Protein AF-A0A945FZR4-F1 (afdb_monomer_lite)

pLDDT: mean 79.07, std 16.98, range [24.41, 98.56]

Foldseek 3Di:
DDDDDPQVPFAPWDAAPPWDWDWDDDPFWIWIWTWFAFPVRWIKIKIKIFGPVLLVLLQVQAFAQLVLVVDPPDDPVVNQVSQVSNQWHQDPVPRDIDGNLQVLLQSCLQRCLQVLVQLVVCCVVVVNDVQSSLRRLLRRLARQIEGFADCADPSGGNHRFDRLSRSSVVSYGHAVNSQSNSSSSSVNNDPFKKKWFDFVPHIWMWTQDDDDPQADWDDDPNTITGTRRSYYNDRDGTRDDPDDDGDTPDIGIHDHDPDDDHDPDDMDIDMDIFAFFKAKEFEAEPNDTDDPPKFKKKWFDAVPDPDIDIDTWDADPVSITMGGDPGGTQWIFMWIDDDPFTDGAPPRGDRSRPHHYHYDYQYQFQWEKEADAAFQKKWKWFADPVVQFTDDIGIDTAHRRRIDTGGYDWGKMWIWRDPVDTDPGPPPPPPDPRTGQDIDGDDCDVVPRGYDYDYD

Secondary structure (DSSP, 8-state):
-PPS-GGGSSTT-B--TT-EEEEEE-SSEEEEEEEEE-TTS-EEEEEEEEEHHHHHHHHHH-SEEHHHHH-SSS-HHHHHHHHHHTTEEE-TTT--EEE-HHHHHHHHHHHTHHHHHHHHHHHHHTT--HHHHHHHHHHHHHHSPB-PPPSEETTEE-TT---HHHHHHHT---HHHHHHHHHHHHHHH----EEEEEETTEEEEEE-SPPPTT--EEEETTEEEEEE---SSS---TT--SS--PPPSEEEE----S-----SSPPPEEEEEESSSEEEEEEEETTEE--SSS-EEEEEE-TT-SSEEEEEPPBPTTS-EEEE-SS--SEEEEEES-SSS-B--SS-EEETTT-SEEEEE-STTTSEEEE-STT-EEEEEEEETTTTEEEEEEEEE--TTSEEEE---SEEEEEES-TT-----TT----SSS---EEEEE---TTT---EEEE-

Radius of gyration: 29.39 Å; chains: 1; bounding box: 63×55×91 Å

Structure (mmCIF, N/CA/C/O backbone):
data_AF-A0A945FZR4-F1
#
_entry.id   AF-A0A945FZR4-F1
#
loop_
_atom_site.group_PDB
_atom_site.id
_atom_site.type_symbol
_atom_site.label_atom_id
_atom_site.label_alt_id
_atom_site.label_comp_id
_atom_site.label_asym_id
_atom_site.label_entity_id
_atom_site.label_seq_id
_atom_site.pdbx_PDB_ins_code
_atom_site.Cartn_x
_atom_site.Cartn_y
_atom_site.Cartn_z
_atom_site.occupancy
_atom_site.B_iso_or_equiv
_atom_site.auth_seq_id
_atom_site.auth_comp_id
_atom_site.auth_asym_id
_atom_site.auth_atom_id
_atom_site.pdbx_PDB_model_num
ATOM 1 N N . MET A 1 1 ? 20.053 11.773 13.089 1.00 25.34 1 MET A N 1
ATOM 2 C CA . MET A 1 1 ? 19.001 12.795 12.910 1.00 25.34 1 MET A CA 1
ATOM 3 C C . MET A 1 1 ? 18.304 12.495 11.594 1.00 25.34 1 MET A C 1
ATOM 5 O O . MET A 1 1 ? 18.989 12.433 10.586 1.00 25.34 1 MET A O 1
ATOM 9 N N . LEU A 1 2 ? 17.003 12.199 11.614 1.00 24.41 2 LEU A N 1
ATOM 10 C CA . LEU A 1 2 ? 16.187 12.103 10.398 1.00 24.41 2 LEU A CA 1
ATOM 11 C C . LEU A 1 2 ? 15.683 13.519 10.071 1.00 24.41 2 LEU A C 1
ATOM 13 O O . LEU A 1 2 ? 15.253 14.193 11.011 1.00 24.41 2 LEU A O 1
ATOM 17 N N . PRO A 1 3 ? 15.750 13.984 8.812 1.00 26.66 3 PRO A N 1
ATOM 18 C CA . PRO A 1 3 ? 15.285 15.317 8.464 1.00 26.66 3 PRO A CA 1
ATOM 19 C C . PRO A 1 3 ? 13.787 15.454 8.748 1.00 26.66 3 PRO A C 1
ATOM 21 O O . PRO A 1 3 ? 12.981 14.573 8.432 1.00 26.66 3 PRO A O 1
ATOM 24 N N . SER A 1 4 ? 13.419 16.570 9.369 1.00 31.17 4 SER A N 1
ATOM 25 C CA . SER A 1 4 ? 12.043 17.042 9.441 1.00 31.17 4 SER A CA 1
ATOM 26 C C . SER A 1 4 ? 11.592 17.409 8.025 1.00 31.17 4 SER A C 1
ATOM 28 O O . SER A 1 4 ? 12.212 18.266 7.409 1.00 31.17 4 SER A O 1
ATOM 30 N N . SER A 1 5 ? 10.547 16.712 7.564 1.00 39.03 5 SER A N 1
ATOM 31 C CA . SER A 1 5 ? 9.832 16.779 6.272 1.00 39.03 5 SER A CA 1
ATOM 32 C C . SER A 1 5 ? 10.561 16.284 5.013 1.00 39.03 5 SER A C 1
ATOM 34 O O . SER A 1 5 ? 10.989 17.062 4.174 1.00 39.03 5 SER A O 1
ATOM 36 N N . ILE A 1 6 ? 10.508 14.960 4.801 1.00 51.12 6 ILE A N 1
ATOM 37 C CA . ILE A 1 6 ? 10.739 14.263 3.511 1.00 51.12 6 ILE A CA 1
ATOM 38 C C . ILE A 1 6 ? 9.888 14.841 2.352 1.00 51.12 6 ILE A C 1
ATOM 40 O O . ILE A 1 6 ? 10.211 14.644 1.185 1.00 51.12 6 ILE A O 1
ATOM 44 N N . ASN A 1 7 ? 8.792 15.539 2.664 1.00 51.97 7 ASN A N 1
ATOM 45 C CA . ASN A 1 7 ? 7.786 15.970 1.692 1.00 51.97 7 ASN A CA 1
ATOM 46 C C . ASN A 1 7 ? 8.269 17.072 0.734 1.00 51.97 7 ASN A C 1
ATOM 48 O O . ASN A 1 7 ? 7.770 17.125 -0.385 1.00 51.97 7 ASN A O 1
ATOM 52 N N . ASP A 1 8 ? 9.219 17.917 1.146 1.00 51.12 8 ASP A N 1
ATOM 53 C CA . ASP A 1 8 ? 9.645 19.082 0.351 1.00 51.12 8 ASP A CA 1
ATOM 54 C C . ASP A 1 8 ? 10.745 18.743 -0.678 1.00 51.12 8 ASP A C 1
ATOM 56 O O . ASP A 1 8 ? 11.019 19.536 -1.575 1.00 51.12 8 ASP A O 1
ATOM 60 N N . GLU A 1 9 ? 11.352 17.552 -0.595 1.00 75.06 9 GLU A N 1
ATOM 61 C CA . GLU A 1 9 ? 12.445 17.117 -1.486 1.00 75.06 9 GLU A CA 1
ATOM 62 C C . GLU A 1 9 ? 11.985 16.211 -2.646 1.00 75.06 9 GLU A C 1
ATOM 64 O O . GLU A 1 9 ? 12.768 15.926 -3.554 1.00 75.06 9 GLU A O 1
ATOM 69 N N . ILE A 1 10 ? 10.733 15.736 -2.640 1.00 85.50 10 ILE A N 1
ATOM 70 C CA . ILE A 1 10 ? 10.221 14.790 -3.644 1.00 85.50 10 ILE A CA 1
ATOM 71 C C . ILE A 1 10 ? 9.350 15.531 -4.663 1.00 85.50 10 ILE A C 1
ATOM 73 O O . ILE A 1 10 ? 8.306 16.094 -4.329 1.00 85.50 10 ILE A O 1
ATOM 77 N N . GLU A 1 11 ? 9.752 15.491 -5.933 1.00 88.88 11 GLU A N 1
ATOM 78 C CA . GLU A 1 11 ? 9.021 16.150 -7.016 1.00 88.88 11 GLU A CA 1
ATOM 79 C C . GLU A 1 11 ? 7.580 15.624 -7.120 1.00 88.88 11 GLU A C 1
ATOM 81 O O . GLU A 1 11 ? 7.326 14.417 -7.161 1.00 88.88 11 GLU A O 1
ATOM 86 N N . GLY A 1 12 ? 6.616 16.549 -7.157 1.00 87.69 12 GLY A N 1
ATOM 87 C CA . GLY A 1 12 ? 5.196 16.223 -7.277 1.00 87.69 12 GLY A CA 1
ATOM 88 C C . GLY A 1 12 ? 4.600 15.524 -6.052 1.00 87.69 12 GLY A C 1
ATOM 89 O O . GLY A 1 12 ? 3.526 14.933 -6.176 1.00 87.69 12 GLY A O 1
ATOM 90 N N . TYR A 1 13 ? 5.265 15.561 -4.889 1.00 92.00 13 TYR A N 1
ATOM 91 C CA . TYR A 1 13 ? 4.804 14.834 -3.711 1.00 92.00 13 TYR A CA 1
ATOM 92 C C . TYR A 1 13 ? 3.374 15.208 -3.311 1.00 92.00 13 TYR A C 1
ATOM 94 O O . TYR A 1 13 ? 3.045 16.375 -3.101 1.00 92.00 13 TYR A O 1
ATOM 102 N N . SER A 1 14 ? 2.509 14.206 -3.166 1.00 91.50 14 SER A N 1
ATOM 103 C CA . SER A 1 14 ? 1.162 14.401 -2.626 1.00 91.50 14 SER A CA 1
ATOM 104 C C . SER A 1 14 ? 0.683 13.169 -1.870 1.00 91.50 14 SER A C 1
ATOM 106 O O . SER A 1 14 ? 1.026 12.033 -2.193 1.00 91.50 14 SER A O 1
ATOM 108 N N . LYS A 1 15 ? -0.112 13.386 -0.822 1.00 90.88 15 LYS A N 1
ATOM 109 C CA . LYS A 1 15 ? -0.535 12.331 0.098 1.00 90.88 15 LYS A CA 1
ATOM 110 C C . LYS A 1 15 ? -1.956 12.578 0.594 1.00 90.88 15 LYS A C 1
ATOM 112 O O . LYS A 1 15 ? -2.316 13.712 0.890 1.00 90.88 15 LYS A O 1
ATOM 117 N N . ASN A 1 16 ? -2.730 11.503 0.737 1.00 87.12 16 ASN A N 1
ATOM 118 C CA . ASN A 1 16 ? -4.050 11.550 1.361 1.00 87.12 16 ASN A CA 1
ATOM 119 C C . ASN A 1 16 ? -3.964 11.713 2.877 1.00 87.12 16 ASN A C 1
ATOM 121 O O . ASN A 1 16 ? -3.175 11.039 3.549 1.00 87.12 16 ASN A O 1
ATOM 125 N N . GLU A 1 17 ? -4.819 12.574 3.420 1.00 80.06 17 GLU A N 1
ATOM 126 C CA . GLU A 1 17 ? -4.925 12.799 4.857 1.00 80.06 17 GLU A CA 1
ATOM 127 C C . GLU A 1 17 ? -5.258 11.496 5.606 1.00 80.06 17 GLU A C 1
ATOM 129 O O . GLU A 1 17 ? -6.027 10.654 5.140 1.00 80.06 17 GLU A O 1
ATOM 134 N N . GLY A 1 18 ? -4.639 11.301 6.773 1.00 74.88 18 GLY A N 1
ATOM 135 C CA . GLY A 1 18 ? -4.873 10.135 7.632 1.00 74.88 18 GLY A CA 1
ATOM 136 C C . GLY A 1 18 ? -4.167 8.839 7.210 1.00 74.88 18 GLY A C 1
ATOM 137 O O . GLY A 1 18 ? -4.131 7.899 8.011 1.00 74.88 18 GLY A O 1
ATOM 138 N N . THR A 1 19 ? -3.559 8.787 6.018 1.00 84.38 19 THR A N 1
ATOM 139 C CA . THR A 1 19 ? -2.754 7.637 5.567 1.00 84.38 19 THR A CA 1
ATOM 140 C C . THR A 1 19 ? -1.386 7.594 6.260 1.00 84.38 19 THR A C 1
ATOM 142 O O . THR A 1 19 ? -0.793 8.627 6.600 1.00 84.38 19 THR A O 1
ATOM 145 N N . ARG A 1 20 ? -0.847 6.395 6.496 1.00 87.38 20 ARG A N 1
ATOM 146 C CA . ARG A 1 20 ? 0.464 6.197 7.144 1.00 87.38 20 ARG A CA 1
ATOM 147 C C . ARG A 1 20 ? 1.128 4.946 6.597 1.00 87.38 20 ARG A C 1
ATOM 149 O O . ARG A 1 20 ? 0.475 3.928 6.441 1.00 87.38 20 ARG A O 1
ATOM 156 N N . GLN A 1 21 ? 2.427 5.015 6.351 1.00 91.12 21 GLN A N 1
ATOM 157 C CA . GLN A 1 21 ? 3.206 3.899 5.839 1.00 91.12 21 GLN A CA 1
ATOM 158 C C . GLN A 1 21 ? 4.453 3.736 6.700 1.00 91.12 21 GLN A C 1
ATOM 160 O O . GLN A 1 21 ? 5.256 4.661 6.847 1.00 91.12 21 GLN A O 1
ATOM 165 N N . GLU A 1 22 ? 4.612 2.554 7.276 1.00 86.56 22 GLU A N 1
ATOM 166 C CA . GLU A 1 22 ? 5.773 2.179 8.068 1.00 86.56 22 GLU A CA 1
ATOM 167 C C . GLU A 1 22 ? 6.449 0.966 7.459 1.00 86.56 22 GLU A C 1
ATOM 169 O O . GLU A 1 22 ? 5.797 0.081 6.905 1.00 86.56 22 GLU A O 1
ATOM 174 N N . VAL A 1 23 ? 7.774 0.959 7.551 1.00 89.12 23 VAL A N 1
ATOM 175 C CA . VAL A 1 23 ? 8.613 -0.134 7.077 1.00 89.12 23 VAL A CA 1
ATOM 176 C C . VAL A 1 23 ? 9.702 -0.330 8.111 1.00 89.12 23 VAL A C 1
ATOM 178 O O . VAL A 1 23 ? 10.425 0.618 8.427 1.00 89.12 23 VAL A O 1
ATOM 181 N N . ILE A 1 24 ? 9.802 -1.545 8.628 1.00 85.31 24 ILE A N 1
ATOM 182 C CA . ILE A 1 24 ? 10.938 -2.016 9.417 1.00 85.31 24 ILE A CA 1
ATOM 183 C C . ILE A 1 24 ? 11.560 -3.212 8.697 1.00 85.31 24 ILE A C 1
ATOM 185 O O . ILE A 1 24 ? 10.962 -3.783 7.784 1.00 85.31 24 ILE A O 1
ATOM 189 N N . SER A 1 25 ? 12.775 -3.584 9.078 1.00 90.00 25 SER A N 1
ATOM 190 C CA . SER A 1 25 ? 13.454 -4.727 8.476 1.00 90.00 25 SER A CA 1
ATOM 191 C C . SER A 1 25 ? 14.321 -5.456 9.484 1.00 90.00 25 SER A C 1
ATOM 193 O O . SER A 1 25 ? 14.979 -4.809 10.299 1.00 90.00 25 SER A O 1
ATOM 195 N N . ASP A 1 26 ? 14.392 -6.773 9.344 1.00 90.38 26 ASP A N 1
ATOM 196 C CA . ASP A 1 26 ? 15.407 -7.623 9.962 1.00 90.38 26 ASP A CA 1
ATOM 197 C C . ASP A 1 26 ? 16.280 -8.274 8.870 1.00 90.38 26 ASP A C 1
ATOM 199 O O . ASP A 1 26 ? 16.321 -7.802 7.730 1.00 90.38 26 ASP A O 1
ATOM 203 N N . GLU A 1 27 ? 17.044 -9.314 9.199 1.00 93.19 27 GLU A N 1
ATOM 204 C CA . GLU A 1 27 ? 17.895 -10.017 8.228 1.00 93.19 27 GLU A CA 1
ATOM 205 C C . GLU A 1 27 ? 17.106 -10.759 7.136 1.00 93.19 27 GLU A C 1
ATOM 207 O O . GLU A 1 27 ? 17.609 -10.945 6.028 1.00 93.19 27 GLU A O 1
ATOM 212 N N . LYS A 1 28 ? 15.876 -11.189 7.429 1.00 93.69 28 LYS A N 1
ATOM 213 C CA . LYS A 1 28 ? 15.052 -12.038 6.561 1.00 93.69 28 LYS A CA 1
ATOM 214 C C . LYS A 1 28 ? 13.954 -11.263 5.849 1.00 93.69 28 LYS A C 1
ATOM 216 O O . LYS A 1 28 ? 13.659 -11.578 4.696 1.00 93.69 28 LYS A O 1
ATOM 221 N N . TYR A 1 29 ? 13.355 -10.271 6.501 1.00 93.19 29 TYR A N 1
ATOM 222 C CA . TYR A 1 29 ? 12.138 -9.625 6.029 1.00 93.19 29 TYR A CA 1
ATOM 223 C C . TYR A 1 29 ? 12.231 -8.107 6.011 1.00 93.19 29 TYR A C 1
ATOM 225 O O . TYR A 1 29 ? 12.839 -7.473 6.875 1.00 93.19 29 TYR A O 1
ATOM 233 N N . TYR A 1 30 ? 11.536 -7.530 5.037 1.00 96.19 30 TYR A N 1
ATOM 234 C CA . TYR A 1 30 ? 10.865 -6.259 5.243 1.00 96.19 30 TYR A CA 1
ATOM 235 C C . TYR A 1 30 ? 9.495 -6.533 5.857 1.00 96.19 30 TYR A C 1
ATOM 237 O O . TYR A 1 30 ? 8.770 -7.393 5.358 1.00 96.19 30 TYR A O 1
ATOM 245 N N . THR A 1 31 ? 9.137 -5.788 6.900 1.00 91.75 31 THR A N 1
ATOM 246 C CA . THR A 1 31 ? 7.789 -5.767 7.475 1.00 91.75 31 THR A CA 1
ATOM 247 C C . THR A 1 31 ? 7.177 -4.401 7.220 1.00 91.75 31 THR A C 1
ATOM 249 O O . THR A 1 31 ? 7.697 -3.376 7.669 1.00 91.75 31 THR A O 1
ATOM 252 N N . TYR A 1 32 ? 6.069 -4.396 6.492 1.00 95.62 32 TYR A N 1
ATOM 253 C CA . TYR A 1 32 ? 5.325 -3.202 6.119 1.00 95.62 32 TYR A CA 1
ATOM 254 C C . TYR A 1 32 ? 4.085 -3.084 6.997 1.00 95.62 32 TYR A C 1
ATOM 256 O O . TYR A 1 32 ? 3.453 -4.093 7.290 1.00 95.62 32 TYR A O 1
ATOM 264 N N . SER A 1 33 ? 3.719 -1.862 7.386 1.00 91.38 33 SER A N 1
ATOM 265 C CA . SER A 1 33 ? 2.440 -1.553 8.032 1.00 91.38 33 SER A CA 1
ATOM 266 C C . SER A 1 33 ? 1.840 -0.303 7.395 1.00 91.38 33 SER A C 1
ATOM 268 O O . SER A 1 33 ? 2.363 0.805 7.543 1.00 91.38 33 SER A O 1
ATOM 270 N N . TYR A 1 34 ? 0.802 -0.494 6.582 1.00 95.50 34 TYR A N 1
ATOM 271 C CA . TYR A 1 34 ? 0.196 0.555 5.764 1.00 95.50 34 TYR A CA 1
ATOM 272 C C . TYR A 1 34 ? -1.239 0.799 6.207 1.00 95.50 34 TYR A C 1
ATOM 274 O O . TYR A 1 34 ? -2.077 -0.098 6.170 1.00 95.50 34 TYR A O 1
ATOM 282 N N . LYS A 1 35 ? -1.516 2.043 6.584 1.00 89.25 35 LYS A N 1
ATOM 283 C CA . LYS A 1 35 ? -2.831 2.568 6.919 1.00 89.25 35 LYS A CA 1
ATOM 284 C C . LYS A 1 35 ? -3.381 3.376 5.751 1.00 89.25 35 LYS A C 1
ATOM 286 O O . LYS A 1 35 ? -2.753 4.349 5.324 1.00 89.25 35 LYS A O 1
ATOM 291 N N . PHE A 1 36 ? -4.569 3.012 5.296 1.00 92.19 36 PHE A N 1
ATOM 292 C CA . PHE A 1 36 ? -5.264 3.633 4.174 1.00 92.19 36 PHE A CA 1
ATOM 293 C C . PHE A 1 36 ? -6.783 3.580 4.393 1.00 92.19 36 PHE A C 1
ATOM 295 O O . PHE A 1 36 ? -7.247 2.882 5.288 1.00 92.19 36 PHE A O 1
ATOM 302 N N . LYS A 1 37 ? -7.574 4.322 3.620 1.00 86.81 37 LYS A N 1
ATOM 303 C CA . LYS A 1 37 ? -9.042 4.189 3.598 1.00 86.81 37 LYS A CA 1
ATOM 304 C C . LYS A 1 37 ? -9.459 3.367 2.380 1.00 86.81 37 LYS A C 1
ATOM 306 O O . LYS A 1 37 ? -8.939 3.591 1.295 1.00 86.81 37 LYS A O 1
ATOM 311 N N . ASP A 1 38 ? -10.387 2.429 2.503 1.00 88.62 38 ASP A N 1
ATOM 312 C CA . ASP A 1 38 ? -10.969 1.799 1.313 1.00 88.62 38 ASP A CA 1
ATOM 313 C C . ASP A 1 38 ? -12.006 2.719 0.641 1.00 88.62 38 ASP A C 1
ATOM 315 O O . ASP A 1 38 ? -12.296 3.819 1.124 1.00 88.62 38 ASP A O 1
ATOM 319 N N . HIS A 1 39 ? -12.556 2.302 -0.501 1.00 85.56 39 HIS A N 1
ATOM 320 C CA . HIS A 1 39 ? -13.579 3.089 -1.196 1.00 85.56 39 HIS A CA 1
ATOM 321 C C . HIS A 1 39 ? -14.902 3.205 -0.417 1.00 85.56 39 HIS A C 1
ATOM 323 O O . HIS A 1 39 ? -15.645 4.162 -0.617 1.00 85.56 39 HIS A O 1
ATOM 329 N N . ASN A 1 40 ? -15.139 2.316 0.552 1.00 78.88 40 ASN A N 1
ATOM 330 C CA . ASN A 1 40 ? -16.268 2.368 1.483 1.00 78.88 40 ASN A CA 1
ATOM 331 C C . ASN A 1 40 ? -15.976 3.232 2.728 1.00 78.88 40 ASN A C 1
ATOM 333 O O . ASN A 1 40 ? -16.718 3.167 3.710 1.00 78.88 40 ASN A O 1
ATOM 337 N N . ASN A 1 41 ? -14.902 4.031 2.710 1.00 73.75 41 ASN A N 1
ATOM 338 C CA . ASN A 1 41 ? -14.424 4.852 3.826 1.00 73.75 41 ASN A CA 1
ATOM 339 C C . ASN A 1 41 ? -14.048 4.069 5.097 1.00 73.75 41 ASN A C 1
ATOM 341 O O . ASN A 1 41 ? -13.903 4.676 6.161 1.00 73.75 41 ASN A O 1
ATOM 345 N N . LYS A 1 42 ? -13.831 2.750 5.018 1.00 77.75 42 LYS A N 1
ATOM 346 C CA . LYS A 1 42 ? -13.273 1.985 6.138 1.00 77.75 42 LYS A CA 1
ATOM 347 C C . LYS A 1 42 ? -11.774 2.247 6.208 1.00 77.75 42 LYS A C 1
ATOM 349 O O . LYS A 1 42 ? -11.064 2.049 5.221 1.00 77.75 42 LYS A O 1
ATOM 354 N N . THR A 1 43 ? -11.263 2.651 7.366 1.00 82.88 43 THR A N 1
ATOM 355 C CA . THR A 1 43 ? -9.814 2.724 7.567 1.00 82.88 43 THR A CA 1
ATOM 356 C C . THR A 1 43 ? -9.279 1.301 7.701 1.00 82.88 43 THR A C 1
ATOM 358 O O . THR A 1 43 ? -9.774 0.513 8.496 1.00 82.88 43 THR A O 1
ATOM 361 N N . ARG A 1 44 ? -8.264 0.939 6.928 1.00 87.44 44 ARG A N 1
ATOM 362 C CA . ARG A 1 44 ? -7.622 -0.375 6.943 1.00 87.44 44 ARG A CA 1
ATOM 363 C C . ARG A 1 44 ? -6.156 -0.216 7.302 1.00 87.44 44 ARG A C 1
ATOM 365 O O . ARG A 1 44 ? -5.503 0.716 6.842 1.00 87.44 44 ARG A O 1
ATOM 372 N N . ILE A 1 45 ? -5.648 -1.127 8.125 1.00 88.88 45 ILE A N 1
ATOM 373 C CA . ILE A 1 45 ? -4.226 -1.315 8.393 1.00 88.88 45 ILE A CA 1
ATOM 374 C C . ILE A 1 45 ? -3.853 -2.695 7.888 1.00 88.88 45 ILE A C 1
ATOM 376 O O . ILE A 1 45 ? -4.353 -3.698 8.393 1.00 88.88 45 ILE A O 1
ATOM 380 N N . TRP A 1 46 ? -2.967 -2.734 6.907 1.00 96.12 46 TRP A N 1
ATOM 381 C CA . TRP A 1 46 ? -2.387 -3.962 6.389 1.00 96.12 46 TRP A CA 1
ATOM 382 C C . TRP A 1 46 ? -0.963 -4.090 6.892 1.00 96.12 46 TRP A C 1
ATOM 384 O O . TRP A 1 46 ? -0.163 -3.173 6.703 1.00 96.12 46 TRP A O 1
ATOM 394 N N . THR A 1 47 ? -0.657 -5.224 7.517 1.00 90.50 47 THR A N 1
ATOM 395 C CA . THR A 1 47 ? 0.694 -5.568 7.955 1.00 90.50 47 THR A CA 1
ATOM 396 C C . THR A 1 47 ? 1.127 -6.848 7.264 1.00 90.50 47 THR A C 1
ATOM 398 O O . THR A 1 47 ? 0.457 -7.870 7.385 1.00 90.50 47 THR A O 1
ATOM 401 N N . TRP A 1 48 ? 2.241 -6.817 6.539 1.00 96.25 48 TRP A N 1
ATOM 402 C CA . TRP A 1 48 ? 2.749 -8.002 5.849 1.00 96.25 48 TRP A CA 1
ATOM 403 C C . TRP A 1 48 ? 4.270 -8.019 5.792 1.00 96.25 48 TRP A C 1
ATOM 405 O O . TRP A 1 48 ? 4.927 -6.981 5.912 1.00 96.25 48 TRP A O 1
ATOM 415 N N . ASN A 1 49 ? 4.818 -9.208 5.555 1.00 94.94 49 ASN A N 1
ATOM 416 C CA . ASN A 1 49 ? 6.240 -9.392 5.300 1.00 94.94 49 ASN A CA 1
ATOM 417 C C . ASN A 1 49 ? 6.525 -9.625 3.813 1.00 94.94 49 ASN A C 1
ATOM 419 O O . ASN A 1 49 ? 5.731 -10.245 3.106 1.00 94.94 49 ASN A O 1
ATOM 423 N N . ALA A 1 50 ? 7.701 -9.192 3.362 1.00 96.38 50 ALA A N 1
ATOM 424 C CA . ALA A 1 50 ? 8.293 -9.607 2.093 1.00 96.38 50 ALA A CA 1
ATOM 425 C C . ALA A 1 50 ? 9.741 -10.073 2.316 1.00 96.38 50 ALA A C 1
ATOM 427 O O . ALA A 1 50 ? 10.436 -9.497 3.162 1.00 96.38 50 ALA A O 1
ATOM 428 N N . PRO A 1 51 ? 10.225 -11.088 1.577 1.00 97.19 51 PRO A N 1
ATOM 429 C CA . PRO A 1 51 ? 11.610 -11.541 1.662 1.00 97.19 51 PRO A CA 1
ATOM 430 C C . PRO A 1 51 ? 12.586 -10.402 1.353 1.00 97.19 51 PRO A C 1
ATOM 432 O O . PRO A 1 51 ? 12.567 -9.827 0.260 1.00 97.19 51 PRO A O 1
ATOM 435 N N . ARG A 1 52 ? 13.440 -10.054 2.319 1.00 96.88 52 ARG A N 1
ATOM 436 C CA . ARG A 1 52 ? 14.359 -8.918 2.198 1.00 96.88 52 ARG A CA 1
ATOM 437 C C . ARG A 1 52 ? 15.397 -9.144 1.109 1.00 96.88 52 ARG A C 1
ATOM 439 O O . ARG A 1 52 ? 15.632 -8.239 0.320 1.00 96.88 52 ARG A O 1
ATOM 446 N N . LYS A 1 53 ? 15.994 -10.336 1.044 1.00 97.25 53 LYS A N 1
ATOM 447 C CA . LYS A 1 53 ? 17.068 -10.656 0.090 1.00 97.25 53 LYS A CA 1
ATOM 448 C C . LYS A 1 53 ? 16.606 -10.499 -1.361 1.00 97.25 53 LYS A C 1
ATOM 450 O O . LYS A 1 53 ? 17.299 -9.884 -2.164 1.00 97.25 53 LYS A O 1
ATOM 455 N N . GLU A 1 54 ? 15.447 -11.047 -1.694 1.00 96.62 54 GLU A N 1
ATOM 456 C CA . GLU A 1 54 ? 14.857 -10.993 -3.029 1.00 96.62 54 GLU A CA 1
ATOM 457 C C . GLU A 1 54 ? 14.370 -9.577 -3.362 1.00 96.62 54 GLU A C 1
ATOM 459 O O . GLU A 1 54 ? 14.592 -9.098 -4.474 1.00 96.62 54 GLU A O 1
ATOM 464 N N . SER A 1 55 ? 13.798 -8.873 -2.377 1.00 97.56 55 SER A N 1
ATOM 465 C CA . SER A 1 55 ? 13.426 -7.461 -2.520 1.00 97.56 55 SER A CA 1
ATOM 466 C C . SER A 1 55 ? 14.648 -6.583 -2.801 1.00 97.56 55 SER A C 1
ATOM 468 O O . SER A 1 55 ? 14.650 -5.824 -3.767 1.00 97.56 55 SER A O 1
ATOM 470 N N . ASP A 1 56 ? 15.711 -6.713 -2.002 1.00 98.06 56 ASP A N 1
ATOM 471 C CA . ASP A 1 56 ? 16.960 -5.964 -2.164 1.00 98.06 56 ASP A CA 1
ATOM 472 C C . ASP A 1 56 ? 17.655 -6.314 -3.480 1.00 98.06 56 ASP A C 1
ATOM 474 O O . ASP A 1 56 ? 18.188 -5.423 -4.133 1.00 98.06 56 ASP A O 1
ATOM 478 N N . LYS A 1 57 ? 17.605 -7.579 -3.918 1.00 97.44 57 LYS A N 1
ATOM 479 C CA . LYS A 1 57 ? 18.118 -7.976 -5.234 1.00 97.44 57 LYS A CA 1
ATOM 480 C C . LYS A 1 57 ? 17.414 -7.212 -6.356 1.00 97.44 57 LYS A C 1
ATOM 482 O O . LYS A 1 57 ? 18.093 -6.576 -7.151 1.00 97.44 57 LYS A O 1
ATOM 487 N N . MET A 1 58 ? 16.080 -7.208 -6.393 1.00 97.69 58 MET A N 1
ATOM 488 C CA . MET A 1 58 ? 15.341 -6.466 -7.420 1.00 97.69 58 MET A CA 1
ATOM 489 C C . MET A 1 58 ? 15.620 -4.958 -7.351 1.00 97.69 58 MET A C 1
ATOM 491 O O . MET A 1 58 ? 15.850 -4.339 -8.386 1.00 97.69 58 MET A O 1
ATOM 495 N N . ILE A 1 59 ? 15.641 -4.372 -6.147 1.00 97.31 59 ILE A N 1
ATOM 496 C CA . ILE A 1 59 ? 15.958 -2.947 -5.946 1.00 97.31 59 ILE A CA 1
ATOM 497 C C . ILE A 1 59 ? 17.353 -2.617 -6.490 1.00 97.31 59 ILE A C 1
ATOM 499 O O . ILE A 1 59 ? 17.525 -1.612 -7.174 1.00 97.31 59 ILE A O 1
ATOM 503 N N . ASN A 1 60 ? 18.343 -3.453 -6.176 1.00 96.56 60 ASN A N 1
ATOM 504 C CA . ASN A 1 60 ? 19.728 -3.218 -6.554 1.00 96.56 60 ASN A CA 1
ATOM 505 C C . ASN A 1 60 ? 19.983 -3.490 -8.030 1.00 96.56 60 ASN A C 1
ATOM 507 O O . ASN A 1 60 ? 20.837 -2.821 -8.599 1.00 96.56 60 ASN A O 1
ATOM 511 N N . ASP A 1 61 ? 19.285 -4.441 -8.648 1.00 96.31 61 ASP A N 1
ATOM 512 C CA . ASP A 1 61 ? 19.465 -4.787 -10.058 1.00 96.31 61 ASP A CA 1
ATOM 513 C C . ASP A 1 61 ? 18.785 -3.771 -10.979 1.00 96.31 61 ASP A C 1
ATOM 515 O O . ASP A 1 61 ? 19.376 -3.390 -11.990 1.00 96.31 61 ASP A O 1
ATOM 519 N N . PHE A 1 62 ? 17.609 -3.264 -10.590 1.00 97.69 62 PHE A N 1
ATOM 520 C CA . PHE A 1 62 ? 16.802 -2.359 -11.404 1.00 97.69 62 PHE A CA 1
ATOM 521 C C . PHE A 1 62 ? 17.581 -1.132 -11.905 1.00 97.69 62 PHE A C 1
ATOM 523 O O . PHE A 1 62 ? 18.302 -0.466 -11.155 1.00 97.69 62 PHE A O 1
ATOM 530 N N . GLY A 1 63 ? 17.394 -0.811 -13.185 1.00 96.94 63 GLY A N 1
ATOM 531 C CA . GLY A 1 63 ? 18.063 0.303 -13.848 1.00 96.94 63 GLY A CA 1
ATOM 532 C C . GLY A 1 63 ? 19.321 -0.105 -14.609 1.00 96.94 63 GLY A C 1
ATOM 533 O O . GLY A 1 63 ? 19.940 -1.139 -14.367 1.00 96.94 63 GLY A O 1
ATOM 534 N N . ILE A 1 64 ? 19.722 0.747 -15.545 1.00 96.44 64 ILE A N 1
ATOM 535 C CA . ILE A 1 64 ? 20.885 0.520 -16.408 1.00 96.44 64 ILE A CA 1
ATOM 536 C C . ILE A 1 64 ? 22.036 1.392 -15.916 1.00 96.44 64 ILE A C 1
ATOM 538 O O . ILE A 1 64 ? 21.829 2.597 -15.782 1.00 96.44 64 ILE A O 1
ATOM 542 N N . PRO A 1 65 ? 23.249 0.859 -15.683 1.00 93.88 65 PRO A N 1
ATOM 543 C CA . PRO A 1 65 ? 24.385 1.698 -15.312 1.00 93.88 65 PRO A CA 1
ATOM 544 C C . PRO A 1 65 ? 24.603 2.810 -16.348 1.00 93.88 65 PRO A C 1
ATOM 546 O O . PRO A 1 65 ? 24.676 2.537 -17.547 1.00 93.88 65 PRO A O 1
ATOM 549 N N . GLU A 1 66 ? 24.690 4.063 -15.902 1.00 90.00 66 GLU A N 1
ATOM 550 C CA . GLU A 1 66 ? 24.648 5.240 -16.783 1.00 90.00 66 GLU A CA 1
ATOM 551 C C . GLU A 1 66 ? 25.765 5.223 -17.837 1.00 90.00 66 GLU A C 1
ATOM 553 O O . GLU A 1 66 ? 25.558 5.592 -18.994 1.00 90.00 66 GLU A O 1
ATOM 558 N N . GLU A 1 67 ? 26.941 4.715 -17.472 1.00 88.94 67 GLU A N 1
ATOM 559 C CA . GLU A 1 67 ? 28.069 4.565 -18.392 1.00 88.94 67 GLU A CA 1
ATOM 560 C C . GLU A 1 67 ? 27.737 3.706 -19.617 1.00 88.94 67 GLU A C 1
ATOM 562 O O . GLU A 1 67 ? 28.245 3.957 -20.710 1.00 88.94 67 GLU A O 1
ATOM 567 N N . ILE A 1 68 ? 26.876 2.696 -19.459 1.00 88.38 68 ILE A N 1
ATOM 568 C CA . ILE A 1 68 ? 26.489 1.781 -20.540 1.00 88.38 68 ILE A CA 1
ATOM 569 C C . ILE A 1 68 ? 25.674 2.513 -21.605 1.00 88.38 68 ILE A C 1
ATOM 571 O O . ILE A 1 68 ? 25.766 2.170 -22.782 1.00 88.38 68 ILE A O 1
ATOM 575 N N . LEU A 1 69 ? 24.929 3.556 -21.223 1.00 84.44 69 LEU A N 1
ATOM 576 C CA . LEU A 1 69 ? 24.181 4.386 -22.168 1.00 84.44 69 LEU A CA 1
ATOM 577 C C . LEU A 1 69 ? 25.101 5.230 -23.060 1.00 84.44 69 LEU A C 1
ATOM 579 O O . LEU A 1 69 ? 24.716 5.577 -24.173 1.00 84.44 69 LEU A O 1
ATOM 583 N N . LYS A 1 70 ? 26.317 5.537 -22.590 1.00 82.31 70 LYS A N 1
ATOM 584 C CA . LYS A 1 70 ? 27.310 6.358 -23.305 1.00 82.31 70 LYS A CA 1
ATOM 585 C C . LYS A 1 70 ? 28.345 5.514 -24.066 1.00 82.31 70 LYS A C 1
ATOM 587 O O . LYS A 1 70 ? 29.002 6.020 -24.971 1.00 82.31 70 LYS A O 1
ATOM 592 N N . LYS A 1 71 ? 28.499 4.228 -23.727 1.00 83.31 71 LYS A N 1
ATOM 593 C CA . LYS A 1 71 ? 29.501 3.322 -24.317 1.00 83.31 71 LYS A CA 1
ATOM 594 C C . LYS A 1 71 ? 29.036 2.723 -25.653 1.00 83.31 71 LYS A C 1
ATOM 596 O O . LYS A 1 71 ? 28.132 1.884 -25.710 1.00 83.31 71 LYS A O 1
ATOM 601 N N . THR A 1 72 ? 29.728 3.081 -26.735 1.00 72.62 72 THR A N 1
ATOM 602 C CA . THR A 1 72 ? 29.505 2.534 -28.087 1.00 72.62 72 THR A CA 1
ATOM 603 C C . THR A 1 72 ? 30.203 1.190 -28.321 1.00 72.62 72 THR A C 1
ATOM 605 O O . THR A 1 72 ? 29.721 0.405 -29.130 1.00 72.62 72 THR A O 1
ATOM 608 N N . SER A 1 73 ? 31.263 0.885 -27.566 1.00 82.50 73 SER A N 1
ATOM 609 C CA . SER A 1 73 ? 32.154 -0.275 -27.760 1.00 82.50 73 SER A CA 1
ATOM 610 C C . SER A 1 73 ? 31.637 -1.617 -27.216 1.00 82.50 73 SER A C 1
ATOM 612 O O . SER A 1 73 ? 32.347 -2.615 -27.283 1.00 82.50 73 SER A O 1
ATOM 614 N N . ILE A 1 74 ? 30.440 -1.659 -26.628 1.00 85.81 74 ILE A N 1
ATOM 615 C CA . ILE A 1 74 ? 29.876 -2.875 -26.019 1.00 85.81 74 ILE A CA 1
ATOM 616 C C . ILE A 1 74 ? 29.153 -3.694 -27.088 1.00 85.81 74 ILE A C 1
ATOM 618 O O . ILE A 1 74 ? 28.390 -3.139 -27.885 1.00 85.81 74 ILE A O 1
ATOM 622 N N . SER A 1 75 ? 29.355 -5.015 -27.082 1.00 88.94 75 SER A N 1
ATOM 623 C CA . SER A 1 75 ? 28.664 -5.910 -28.009 1.00 88.94 75 SER A CA 1
ATOM 624 C C . SER A 1 75 ? 27.142 -5.825 -27.831 1.00 88.94 75 SER A C 1
ATOM 626 O O . SER A 1 75 ? 26.619 -5.577 -26.740 1.00 88.94 75 SER A O 1
ATOM 628 N N . ARG A 1 76 ? 26.390 -6.060 -28.910 1.00 86.44 76 ARG A N 1
ATOM 629 C CA . ARG A 1 76 ? 24.920 -6.045 -28.852 1.00 86.44 76 ARG A CA 1
ATOM 630 C C . ARG A 1 76 ? 24.367 -7.080 -27.864 1.00 86.44 76 ARG A C 1
ATOM 632 O O . ARG A 1 76 ? 23.361 -6.806 -27.214 1.00 86.44 76 ARG A O 1
ATOM 639 N N . LEU A 1 77 ? 25.009 -8.245 -27.756 1.00 88.75 77 LEU A N 1
ATOM 640 C CA . LEU A 1 77 ? 24.598 -9.316 -26.845 1.00 88.75 77 LEU A CA 1
ATOM 641 C C . LEU A 1 77 ? 24.771 -8.897 -25.383 1.00 88.75 77 LEU A C 1
ATOM 643 O O . LEU A 1 77 ? 23.821 -9.002 -24.611 1.00 88.75 77 LEU A O 1
ATOM 647 N N . ASP A 1 78 ? 25.931 -8.341 -25.032 1.00 91.81 78 ASP A N 1
ATOM 648 C CA . ASP A 1 78 ? 26.202 -7.882 -23.666 1.00 91.81 78 ASP A CA 1
ATOM 649 C C . ASP A 1 78 ? 25.284 -6.724 -23.277 1.00 91.81 78 ASP A C 1
ATOM 651 O O . ASP A 1 78 ? 24.730 -6.704 -22.181 1.00 91.81 78 ASP A O 1
ATOM 655 N N . ARG A 1 79 ? 25.044 -5.787 -24.203 1.00 90.62 79 ARG A N 1
ATOM 656 C CA . ARG A 1 79 ? 24.112 -4.677 -23.982 1.00 90.62 79 ARG A CA 1
ATOM 657 C C . ARG A 1 79 ? 22.687 -5.176 -23.733 1.00 90.62 79 ARG A C 1
ATOM 659 O O . ARG A 1 79 ? 22.046 -4.723 -22.791 1.00 90.62 79 ARG A O 1
ATOM 666 N N . ASN A 1 80 ? 22.205 -6.124 -24.537 1.00 91.25 80 ASN A N 1
ATOM 667 C CA . ASN A 1 80 ? 20.880 -6.716 -24.348 1.00 91.25 80 ASN A CA 1
ATOM 668 C C . ASN A 1 80 ? 20.765 -7.455 -23.012 1.00 91.25 80 ASN A C 1
ATOM 670 O O . ASN A 1 80 ? 19.725 -7.363 -22.367 1.00 91.25 80 ASN A O 1
ATOM 674 N N . LYS A 1 81 ? 21.825 -8.154 -22.590 1.00 94.81 81 LYS A N 1
ATOM 675 C CA . LYS A 1 81 ? 21.878 -8.810 -21.282 1.00 94.81 81 LYS A CA 1
ATOM 676 C C . LYS A 1 81 ? 21.800 -7.791 -20.144 1.00 94.81 81 LYS A C 1
ATOM 678 O O . LYS A 1 81 ? 20.966 -7.943 -19.265 1.00 94.81 81 LYS A O 1
ATOM 683 N N . ILE A 1 82 ? 22.586 -6.713 -20.205 1.00 94.62 82 ILE A N 1
ATOM 684 C CA . ILE A 1 82 ? 22.546 -5.632 -19.206 1.00 94.62 82 ILE A CA 1
ATOM 685 C C . ILE A 1 82 ? 21.153 -5.000 -19.132 1.00 94.62 82 ILE A C 1
ATOM 687 O O . ILE A 1 82 ? 20.655 -4.738 -18.041 1.00 94.62 82 ILE A O 1
ATOM 691 N N . TYR A 1 83 ? 20.514 -4.753 -20.279 1.00 95.69 83 TYR A N 1
ATOM 692 C CA . TYR A 1 83 ? 19.149 -4.227 -20.301 1.00 95.69 83 TYR A CA 1
ATOM 693 C C . TYR A 1 83 ? 18.179 -5.200 -19.643 1.00 95.69 83 TYR A C 1
ATOM 695 O O . TYR A 1 83 ? 17.447 -4.790 -18.750 1.00 95.69 83 TYR A O 1
ATOM 703 N N . HIS A 1 84 ? 18.221 -6.475 -20.025 1.00 95.81 84 HIS A N 1
ATOM 704 C CA . HIS A 1 84 ? 17.369 -7.504 -19.445 1.00 95.81 84 HIS A CA 1
ATOM 705 C C . HIS A 1 84 ? 17.536 -7.600 -17.921 1.00 95.81 84 HIS A C 1
ATOM 707 O O . HIS A 1 84 ? 16.547 -7.511 -17.199 1.00 95.81 84 HIS A O 1
ATOM 713 N N . ASP A 1 85 ? 18.776 -7.706 -17.436 1.00 95.75 85 ASP A N 1
ATOM 714 C CA . ASP A 1 85 ? 19.099 -7.819 -16.007 1.00 95.75 85 ASP A CA 1
ATOM 715 C C . ASP A 1 85 ? 18.668 -6.566 -15.217 1.00 95.75 85 ASP A C 1
ATOM 717 O O . ASP A 1 85 ? 18.307 -6.659 -14.046 1.00 95.75 85 ASP A O 1
ATOM 721 N N . GLY A 1 86 ? 18.645 -5.398 -15.868 1.00 97.06 86 GLY A N 1
ATOM 722 C CA . GLY A 1 86 ? 18.136 -4.144 -15.309 1.00 97.06 86 GLY A CA 1
ATOM 723 C C . GLY A 1 86 ? 16.618 -3.944 -15.419 1.00 97.06 86 GLY A C 1
ATOM 724 O O . GLY A 1 86 ? 16.141 -2.889 -15.001 1.00 97.06 86 GLY A O 1
ATOM 725 N N . TYR A 1 87 ? 15.862 -4.910 -15.960 1.00 97.44 87 TYR A N 1
ATOM 726 C CA . TYR A 1 87 ? 14.425 -4.827 -16.290 1.00 97.44 87 TYR A CA 1
ATOM 727 C C . TYR A 1 87 ? 14.072 -3.833 -17.408 1.00 97.44 87 TYR A C 1
ATOM 729 O O . TYR A 1 87 ? 13.016 -3.200 -17.397 1.00 97.44 87 TYR A O 1
ATOM 737 N N . PHE A 1 88 ? 14.928 -3.724 -18.417 1.00 97.00 88 PHE A N 1
ATOM 738 C CA . PHE A 1 88 ? 14.720 -2.924 -19.622 1.00 97.00 88 PHE A CA 1
ATOM 739 C C . PHE A 1 88 ? 14.790 -3.783 -20.886 1.00 97.00 88 PHE A C 1
ATOM 741 O O . PHE A 1 88 ? 15.355 -4.875 -20.918 1.00 97.00 88 PHE A O 1
ATOM 748 N N . HIS A 1 89 ? 14.226 -3.267 -21.971 1.00 94.81 89 HIS A N 1
ATOM 749 C CA . HIS A 1 89 ? 14.399 -3.816 -23.309 1.00 94.81 89 HIS A CA 1
ATOM 750 C C . HIS A 1 89 ? 14.361 -2.703 -24.359 1.00 94.81 89 HIS A C 1
ATOM 752 O O . HIS A 1 89 ? 13.930 -1.584 -24.087 1.00 94.81 89 HIS A O 1
ATOM 758 N N . ILE A 1 90 ? 14.767 -3.021 -25.588 1.00 92.38 90 ILE A N 1
ATOM 759 C CA . ILE A 1 90 ? 14.447 -2.187 -26.751 1.00 92.38 90 ILE A CA 1
ATOM 760 C C . ILE A 1 90 ? 13.070 -2.603 -27.262 1.00 92.38 90 ILE A C 1
ATOM 762 O O . ILE A 1 90 ? 12.885 -3.755 -27.663 1.00 92.38 90 ILE A O 1
ATOM 766 N N . ASP A 1 91 ? 12.098 -1.695 -27.198 1.00 87.81 91 ASP A N 1
ATOM 767 C CA . ASP A 1 91 ? 10.734 -1.986 -27.632 1.00 87.81 91 ASP A CA 1
ATOM 768 C C . ASP A 1 91 ? 10.734 -2.177 -29.152 1.00 87.81 91 ASP A C 1
ATOM 770 O O . ASP A 1 91 ? 11.257 -1.353 -29.902 1.00 87.81 91 ASP A O 1
ATOM 774 N N . LYS A 1 92 ? 10.175 -3.295 -29.621 1.00 86.12 92 LYS A N 1
ATOM 775 C CA . LYS A 1 92 ? 10.267 -3.685 -31.037 1.00 86.12 92 LYS A CA 1
ATOM 776 C C . LYS A 1 92 ? 9.473 -2.766 -31.965 1.00 86.12 92 LYS A C 1
ATOM 778 O O . LYS A 1 92 ? 9.787 -2.710 -33.148 1.00 86.12 92 LYS A O 1
ATOM 783 N N . ASN A 1 93 ? 8.452 -2.083 -31.448 1.00 81.00 93 ASN A N 1
ATOM 784 C CA . ASN A 1 93 ? 7.571 -1.239 -32.2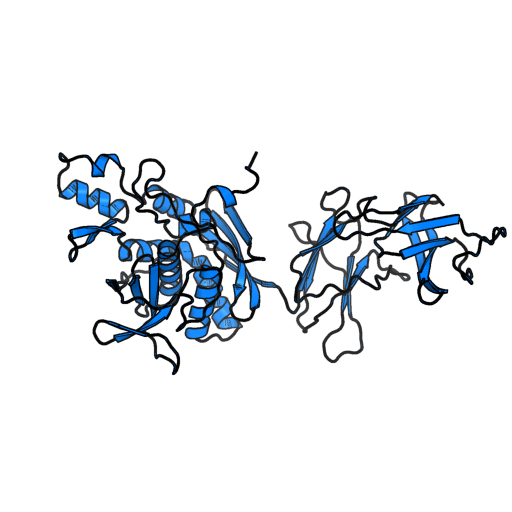51 1.00 81.00 93 ASN A CA 1
ATOM 785 C C . ASN A 1 93 ? 8.129 0.180 -32.390 1.00 81.00 93 ASN A C 1
ATOM 787 O O . ASN A 1 93 ? 7.965 0.811 -33.428 1.00 81.00 93 ASN A O 1
ATOM 791 N N . THR A 1 94 ? 8.773 0.683 -31.340 1.00 83.06 94 THR A N 1
ATOM 792 C CA . THR A 1 94 ? 9.260 2.064 -31.259 1.00 83.06 94 THR A CA 1
ATOM 793 C C . THR A 1 94 ? 10.772 2.187 -31.421 1.00 83.06 94 THR A C 1
ATOM 795 O O . THR A 1 94 ? 11.267 3.264 -31.737 1.00 83.06 94 THR A O 1
ATOM 798 N N . GLY A 1 95 ? 11.523 1.107 -31.191 1.00 87.00 95 GLY A N 1
ATOM 799 C CA . GLY A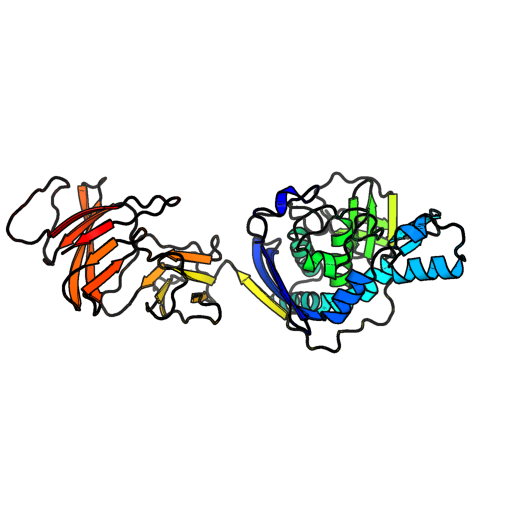 1 95 ? 12.984 1.118 -31.156 1.00 87.00 95 GLY A CA 1
ATOM 800 C C . GLY A 1 95 ? 13.572 1.798 -29.914 1.00 87.00 95 GLY A C 1
ATOM 801 O O . GLY A 1 95 ? 14.793 1.912 -29.812 1.00 87.00 95 GLY A O 1
ATOM 802 N N . TYR A 1 96 ? 12.740 2.240 -28.964 1.00 89.19 96 TYR A N 1
ATOM 803 C CA . TYR A 1 96 ? 13.194 2.942 -27.768 1.00 89.19 96 TYR A CA 1
ATOM 804 C C . TYR A 1 96 ? 13.477 1.995 -26.608 1.00 89.19 96 TYR A C 1
ATOM 806 O O . TYR A 1 96 ? 12.779 1.004 -26.380 1.00 89.19 96 TYR A O 1
ATOM 814 N N . LEU A 1 97 ? 14.491 2.357 -25.826 1.00 91.88 97 LEU A N 1
ATOM 815 C CA . LEU A 1 97 ? 14.774 1.739 -24.542 1.00 91.88 97 LEU A CA 1
ATOM 816 C C . LEU A 1 97 ? 13.611 1.997 -23.577 1.00 91.88 97 LEU A C 1
ATOM 818 O O . LEU A 1 97 ? 13.296 3.146 -23.274 1.00 91.88 97 LEU A O 1
ATOM 822 N N . SER A 1 98 ? 12.984 0.922 -23.114 1.00 92.50 98 SER A N 1
ATOM 823 C CA . SER A 1 98 ? 11.757 0.946 -22.318 1.00 92.50 98 SER A CA 1
ATOM 824 C C . SER A 1 98 ? 11.841 -0.050 -21.165 1.00 92.50 98 SER A C 1
ATOM 826 O O . SER A 1 98 ? 12.619 -1.005 -21.213 1.00 92.50 98 SER A O 1
ATOM 828 N N . ILE A 1 99 ? 11.032 0.165 -20.129 1.00 94.88 99 ILE A N 1
ATOM 829 C CA . ILE A 1 99 ? 10.910 -0.771 -19.009 1.00 94.88 99 ILE A CA 1
ATOM 830 C C . ILE A 1 99 ? 10.255 -2.061 -19.507 1.00 94.88 99 ILE A C 1
ATOM 832 O O . ILE A 1 99 ? 9.243 -2.043 -20.210 1.00 94.88 99 ILE A O 1
ATOM 836 N N . ASN A 1 100 ? 10.815 -3.199 -19.111 1.00 95.56 100 ASN A N 1
ATOM 837 C CA . ASN A 1 100 ? 10.236 -4.504 -19.366 1.00 95.56 100 ASN A CA 1
ATOM 838 C C . ASN A 1 100 ? 9.160 -4.824 -18.321 1.00 95.56 100 ASN A C 1
ATOM 840 O O . ASN A 1 100 ? 9.401 -5.562 -17.365 1.00 95.56 100 ASN A O 1
ATOM 844 N N . TYR A 1 101 ? 7.962 -4.265 -18.515 1.00 95.50 101 TYR A N 1
ATOM 845 C CA . TYR A 1 101 ? 6.844 -4.438 -17.585 1.00 95.50 101 TYR A CA 1
ATOM 846 C C . TYR A 1 101 ? 6.477 -5.905 -17.334 1.00 95.50 101 TYR A C 1
ATOM 848 O O . TYR A 1 101 ? 6.169 -6.251 -16.201 1.00 95.50 101 TYR A O 1
ATOM 856 N N . ASN A 1 102 ? 6.544 -6.777 -18.347 1.00 94.94 102 ASN A N 1
ATOM 857 C CA . ASN A 1 102 ? 6.215 -8.197 -18.178 1.00 94.94 102 ASN A CA 1
ATOM 858 C C . ASN A 1 102 ? 7.174 -8.888 -17.212 1.00 94.94 102 ASN A C 1
ATOM 860 O O . ASN A 1 102 ? 6.722 -9.506 -16.253 1.00 94.94 102 ASN A O 1
ATOM 864 N N . LEU A 1 103 ? 8.484 -8.747 -17.439 1.00 94.75 103 LEU A N 1
ATOM 865 C CA . LEU A 1 103 ? 9.497 -9.321 -16.552 1.00 94.75 103 LEU A CA 1
ATOM 866 C C . LEU A 1 103 ? 9.333 -8.778 -15.127 1.00 94.75 103 LEU A C 1
ATOM 868 O O . LEU A 1 103 ? 9.280 -9.535 -14.163 1.00 94.75 103 LEU A O 1
ATOM 872 N N . LEU A 1 104 ? 9.149 -7.462 -15.010 1.00 95.94 104 LEU A N 1
ATOM 873 C CA . LEU A 1 104 ? 9.039 -6.807 -13.717 1.00 95.94 104 LEU A CA 1
ATOM 874 C C . LEU A 1 104 ? 7.789 -7.233 -12.936 1.00 95.94 104 LEU A C 1
ATOM 876 O O . LEU A 1 104 ? 7.888 -7.510 -11.741 1.00 95.94 104 LEU A O 1
ATOM 880 N N . ILE A 1 105 ? 6.626 -7.305 -13.592 1.00 96.81 105 ILE A N 1
ATOM 881 C CA . ILE A 1 105 ? 5.380 -7.780 -12.976 1.00 96.81 105 ILE A CA 1
ATOM 882 C C . ILE A 1 105 ? 5.541 -9.241 -12.557 1.00 96.81 105 ILE A C 1
ATOM 884 O O . ILE A 1 105 ? 5.237 -9.564 -11.411 1.00 96.81 105 ILE A O 1
ATOM 888 N N . ASN A 1 106 ? 6.050 -10.109 -13.442 1.00 94.69 106 ASN A N 1
ATOM 889 C CA . ASN A 1 106 ? 6.211 -11.538 -13.165 1.00 94.69 106 ASN A CA 1
ATOM 890 C C . ASN A 1 106 ? 7.049 -11.795 -11.909 1.00 94.69 106 ASN A C 1
ATOM 892 O O . ASN A 1 106 ? 6.583 -12.520 -11.023 1.00 94.69 106 ASN A O 1
ATOM 896 N N . ASP A 1 107 ? 8.209 -11.149 -11.800 1.00 94.75 107 ASP A N 1
ATOM 897 C CA . ASP A 1 107 ? 9.126 -11.326 -10.671 1.00 94.75 107 ASP A CA 1
ATOM 898 C C . ASP A 1 107 ? 8.583 -10.687 -9.383 1.00 94.75 107 ASP A C 1
ATOM 900 O O . ASP A 1 107 ? 8.737 -11.229 -8.281 1.00 94.75 107 ASP A O 1
ATOM 904 N N . SER A 1 108 ? 7.859 -9.570 -9.513 1.00 96.69 108 SER A N 1
ATOM 905 C CA . SER A 1 108 ? 7.288 -8.841 -8.375 1.00 96.69 108 SER A CA 1
ATOM 906 C C . SER A 1 108 ? 6.122 -9.568 -7.705 1.00 96.69 108 SER A C 1
ATOM 908 O O . SER A 1 108 ? 5.891 -9.342 -6.516 1.00 96.69 108 SER A O 1
ATOM 910 N N . ARG A 1 109 ? 5.410 -10.473 -8.401 1.00 95.50 109 ARG A N 1
ATOM 911 C CA . ARG A 1 109 ? 4.275 -11.231 -7.824 1.00 95.50 109 ARG A CA 1
ATOM 912 C C . ARG A 1 109 ? 4.651 -11.953 -6.526 1.00 95.50 109 ARG A C 1
ATOM 914 O O . ARG A 1 109 ? 3.838 -12.064 -5.608 1.00 95.50 109 ARG A O 1
ATOM 921 N N . SER A 1 110 ? 5.872 -12.485 -6.454 1.00 94.50 110 SER A N 1
ATOM 922 C CA . SER A 1 110 ? 6.365 -13.204 -5.272 1.00 94.50 110 SER A CA 1
ATOM 923 C C . SER A 1 110 ? 6.601 -12.265 -4.082 1.00 94.50 110 SER A C 1
ATOM 925 O O . SER A 1 110 ? 6.330 -12.626 -2.939 1.00 94.50 110 SER A O 1
ATOM 927 N N . LEU A 1 111 ? 7.030 -11.031 -4.353 1.00 96.81 111 LEU A N 1
ATOM 928 C CA . LEU A 1 111 ? 7.359 -10.017 -3.350 1.00 96.81 111 LEU A CA 1
ATOM 929 C C . LEU A 1 111 ? 6.114 -9.343 -2.759 1.00 96.81 111 LEU A C 1
ATOM 931 O O . LEU A 1 111 ? 6.164 -8.826 -1.647 1.00 96.81 111 LEU A O 1
ATOM 935 N N . VAL A 1 112 ? 4.988 -9.388 -3.476 1.00 97.88 112 VAL A N 1
ATOM 936 C CA . VAL A 1 112 ? 3.687 -8.872 -3.015 1.00 97.88 112 VAL A CA 1
ATOM 937 C C . VAL A 1 112 ? 2.753 -9.968 -2.492 1.00 97.88 112 VAL A C 1
ATOM 939 O O . VAL A 1 112 ? 1.588 -9.690 -2.212 1.00 97.88 112 VAL A O 1
ATOM 942 N N . ALA A 1 113 ? 3.245 -11.202 -2.325 1.00 96.88 113 ALA A N 1
ATOM 943 C CA . ALA A 1 113 ? 2.436 -12.344 -1.895 1.00 96.88 113 ALA A CA 1
ATOM 944 C C . ALA A 1 113 ? 1.670 -12.077 -0.587 1.00 96.88 113 ALA A C 1
ATOM 946 O O . ALA A 1 113 ? 0.509 -12.454 -0.479 1.00 96.88 113 ALA A O 1
ATOM 947 N N . GLY A 1 114 ? 2.274 -11.360 0.368 1.00 97.00 114 GLY A N 1
ATOM 948 C CA . GLY A 1 114 ? 1.597 -11.030 1.624 1.00 97.00 114 GLY A CA 1
ATOM 949 C C . GLY A 1 114 ? 0.434 -10.044 1.463 1.00 97.00 114 GLY A C 1
ATOM 950 O O . GLY A 1 114 ? -0.590 -10.162 2.128 1.00 97.00 114 GLY A O 1
ATOM 951 N N . ILE A 1 115 ? 0.533 -9.112 0.513 1.00 98.50 115 ILE A N 1
ATOM 952 C CA . ILE A 1 115 ? -0.587 -8.223 0.168 1.00 98.50 115 ILE A CA 1
ATOM 953 C C . ILE A 1 115 ? -1.704 -9.039 -0.489 1.00 98.50 115 ILE A C 1
ATOM 955 O O . ILE A 1 115 ? -2.874 -8.871 -0.151 1.00 98.50 115 ILE A O 1
ATOM 959 N N . ALA A 1 116 ? -1.350 -9.954 -1.397 1.00 98.06 116 ALA A N 1
ATOM 960 C CA . ALA A 1 116 ? -2.316 -10.844 -2.032 1.00 98.06 116 ALA A CA 1
ATOM 961 C C . ALA A 1 116 ? -3.048 -11.725 -1.003 1.00 98.06 116 ALA A C 1
ATOM 963 O O . ALA A 1 116 ? -4.267 -11.852 -1.081 1.00 98.06 116 ALA A O 1
ATOM 964 N N . ASP A 1 117 ? -2.338 -12.263 -0.007 1.00 96.88 117 ASP A N 1
ATOM 965 C CA . ASP A 1 117 ? -2.928 -13.054 1.080 1.00 96.88 117 ASP A CA 1
ATOM 966 C C . ASP A 1 117 ? -3.927 -12.240 1.910 1.00 96.88 117 ASP A C 1
ATOM 968 O O . ASP A 1 117 ? -5.027 -12.719 2.195 1.00 96.88 117 ASP A O 1
ATOM 972 N N . ILE A 1 118 ? -3.595 -10.984 2.224 1.00 97.94 118 ILE A N 1
ATOM 973 C CA . ILE A 1 118 ? -4.522 -10.060 2.886 1.00 97.94 118 ILE A CA 1
ATOM 974 C C . ILE A 1 118 ? -5.788 -9.855 2.045 1.00 97.94 118 ILE A C 1
ATOM 976 O O . ILE A 1 118 ? -6.899 -9.995 2.559 1.00 97.94 118 ILE A O 1
ATOM 980 N N . VAL A 1 119 ? -5.634 -9.538 0.756 1.00 98.25 119 VAL A N 1
ATOM 981 C CA . VAL A 1 119 ? -6.767 -9.285 -0.146 1.00 98.25 119 VAL A CA 1
ATOM 982 C C . VAL A 1 119 ? -7.657 -10.522 -0.269 1.00 98.25 119 VAL A C 1
ATOM 984 O O . VAL A 1 119 ? -8.875 -10.397 -0.179 1.00 98.25 119 VAL A O 1
ATOM 987 N N . ILE A 1 120 ? -7.071 -11.714 -0.414 1.00 97.56 120 ILE A N 1
ATOM 988 C CA . ILE A 1 120 ? -7.807 -12.985 -0.490 1.00 97.56 120 ILE A CA 1
ATOM 989 C C . ILE A 1 120 ? -8.571 -13.258 0.815 1.00 97.56 120 ILE A C 1
ATOM 991 O O . ILE A 1 120 ? -9.736 -13.662 0.760 1.00 97.56 120 ILE A O 1
ATOM 995 N N . SER A 1 121 ? -7.959 -13.011 1.981 1.00 93.31 121 SER A N 1
ATOM 996 C CA . SER A 1 121 ? -8.631 -13.184 3.280 1.00 93.31 121 SER A CA 1
ATOM 997 C C . SER A 1 121 ? -9.835 -12.255 3.407 1.00 93.31 121 SER A C 1
ATOM 999 O O . SER A 1 121 ? -10.943 -12.717 3.679 1.00 93.31 121 SER A O 1
ATOM 1001 N N . ILE A 1 122 ? -9.653 -10.963 3.111 1.00 91.69 122 ILE A N 1
ATOM 1002 C CA . ILE A 1 122 ? -10.735 -9.970 3.148 1.00 91.69 122 ILE A CA 1
ATOM 1003 C C . ILE A 1 122 ? -11.837 -10.340 2.156 1.00 91.69 122 ILE A C 1
ATOM 1005 O O . ILE A 1 122 ? -13.014 -10.280 2.502 1.00 91.69 122 ILE A O 1
ATOM 1009 N N . ALA A 1 123 ? -11.477 -10.758 0.940 1.00 93.00 123 ALA A N 1
ATOM 1010 C CA . ALA A 1 123 ? -12.451 -11.144 -0.071 1.00 93.00 123 ALA A CA 1
ATOM 1011 C C . ALA A 1 123 ? -13.339 -12.299 0.402 1.00 93.00 123 ALA A C 1
ATOM 1013 O O . ALA A 1 123 ? -14.553 -12.278 0.200 1.00 93.00 123 ALA A O 1
ATOM 1014 N N . LYS A 1 124 ? -12.750 -13.277 1.096 1.00 91.00 124 LYS A N 1
ATOM 1015 C CA . LYS A 1 124 ? -13.480 -14.396 1.692 1.00 91.00 124 LYS A CA 1
ATOM 1016 C C . LYS A 1 124 ? -14.355 -13.960 2.873 1.00 91.00 124 LYS A C 1
ATOM 1018 O O . LYS A 1 124 ? -15.512 -14.367 2.947 1.00 91.00 124 LYS A O 1
ATOM 1023 N N . GLU A 1 125 ? -13.815 -13.162 3.790 1.00 81.94 125 GLU A N 1
ATOM 1024 C CA . GLU A 1 125 ? -14.499 -12.718 5.014 1.00 81.94 125 GLU A CA 1
ATOM 1025 C C . GLU A 1 125 ? -15.666 -11.766 4.723 1.00 81.94 125 GLU A C 1
ATOM 1027 O O . GLU A 1 125 ? -16.760 -11.936 5.261 1.00 81.94 125 GLU A O 1
ATOM 1032 N N . GLU A 1 126 ? -15.450 -10.790 3.840 1.00 84.06 126 GLU A N 1
ATOM 1033 C CA . GLU A 1 126 ? -16.440 -9.781 3.451 1.00 84.06 126 GLU A CA 1
ATOM 1034 C C . GLU A 1 126 ? -17.292 -10.218 2.242 1.00 84.06 126 GLU A C 1
ATOM 1036 O O . GLU A 1 126 ? -18.184 -9.479 1.832 1.00 84.06 126 GLU A O 1
ATOM 1041 N N . LYS A 1 127 ? -17.070 -11.430 1.705 1.00 85.62 127 LYS A N 1
ATOM 1042 C CA . LYS A 1 127 ? -17.776 -12.002 0.539 1.00 85.62 127 LYS A CA 1
ATOM 1043 C C . LYS A 1 127 ? -17.722 -11.095 -0.699 1.00 85.62 127 LYS A C 1
ATOM 1045 O O . LYS A 1 127 ? -18.727 -10.893 -1.379 1.00 85.62 127 LYS A O 1
ATOM 1050 N N . LEU A 1 128 ? -16.541 -10.552 -0.971 1.00 90.94 128 LEU A N 1
ATOM 1051 C CA . LEU A 1 128 ? -16.291 -9.625 -2.071 1.00 90.94 128 LEU A CA 1
ATOM 1052 C C . LEU A 1 128 ? -16.310 -10.349 -3.420 1.00 90.94 128 LEU A C 1
ATOM 1054 O O . LEU A 1 128 ? -15.765 -11.446 -3.558 1.00 90.94 128 LEU A O 1
ATOM 1058 N N . ASN A 1 129 ? -16.896 -9.715 -4.435 1.00 90.75 129 ASN A N 1
ATOM 1059 C CA . ASN A 1 129 ? -16.761 -10.169 -5.818 1.00 90.75 129 ASN A CA 1
ATOM 1060 C C . ASN A 1 129 ? -15.457 -9.624 -6.447 1.00 90.75 129 ASN A C 1
ATOM 1062 O O . ASN A 1 129 ? -14.752 -8.810 -5.853 1.00 90.75 129 ASN A O 1
ATOM 1066 N N . MET A 1 130 ? -15.118 -10.040 -7.674 1.00 93.50 130 MET A N 1
ATOM 1067 C CA . MET A 1 130 ? -13.862 -9.606 -8.309 1.00 93.50 130 MET A CA 1
ATOM 1068 C C . MET A 1 130 ? -13.767 -8.098 -8.572 1.00 93.50 130 MET A C 1
ATOM 1070 O O . MET A 1 130 ? -12.658 -7.569 -8.612 1.00 93.50 130 MET A O 1
ATOM 1074 N N . ARG A 1 131 ? -14.892 -7.396 -8.740 1.00 93.69 131 ARG A N 1
ATOM 1075 C CA . ARG A 1 131 ? -14.897 -5.935 -8.862 1.00 93.69 131 ARG A CA 1
ATOM 1076 C C . ARG A 1 131 ? -14.540 -5.285 -7.530 1.00 93.69 131 ARG A C 1
ATOM 1078 O O . ARG A 1 131 ? -13.639 -4.456 -7.496 1.00 93.69 131 ARG A O 1
ATOM 1085 N N . ASP A 1 132 ? -15.151 -5.748 -6.446 1.00 94.00 132 ASP A N 1
ATOM 1086 C CA . ASP A 1 132 ? -14.837 -5.285 -5.092 1.00 94.00 132 ASP A CA 1
ATOM 1087 C C . ASP A 1 132 ? -13.367 -5.573 -4.722 1.00 94.00 132 ASP A C 1
ATOM 1089 O O . ASP A 1 132 ? -12.709 -4.764 -4.071 1.00 94.00 132 ASP A O 1
ATOM 1093 N N . VAL A 1 133 ? -12.822 -6.714 -5.167 1.00 96.75 133 VAL A N 1
ATOM 1094 C CA . VAL A 1 133 ? -11.399 -7.062 -5.004 1.00 96.75 133 VAL A CA 1
ATOM 1095 C C . VAL A 1 133 ? -10.501 -6.064 -5.734 1.00 96.75 133 VAL A C 1
ATOM 1097 O O . VAL A 1 133 ? -9.523 -5.586 -5.161 1.00 96.75 133 VAL A O 1
ATOM 1100 N N . VAL A 1 134 ? -10.827 -5.727 -6.983 1.00 96.81 134 VAL A N 1
ATOM 1101 C CA . VAL A 1 134 ? -10.095 -4.711 -7.751 1.00 96.81 134 VAL A CA 1
ATOM 1102 C C . VAL A 1 134 ? -10.156 -3.352 -7.057 1.00 96.81 134 VAL A C 1
ATOM 1104 O O . VAL A 1 134 ? -9.119 -2.710 -6.907 1.00 96.81 134 VAL A O 1
ATOM 1107 N N . ASP A 1 135 ? -11.334 -2.942 -6.592 1.00 96.00 135 ASP A N 1
ATOM 1108 C CA . ASP A 1 135 ? -11.538 -1.678 -5.882 1.00 96.00 135 ASP A CA 1
ATOM 1109 C C . ASP A 1 135 ? -10.744 -1.618 -4.568 1.00 96.00 135 ASP A C 1
ATOM 1111 O O . ASP A 1 135 ? -10.138 -0.594 -4.245 1.00 96.00 135 ASP A O 1
ATOM 1115 N N . LEU A 1 136 ? -10.633 -2.736 -3.847 1.00 96.94 136 LEU A N 1
ATOM 1116 C CA . LEU A 1 136 ? -9.804 -2.833 -2.646 1.00 96.94 136 LEU A CA 1
ATOM 1117 C C . LEU A 1 136 ? -8.307 -2.646 -2.951 1.00 96.94 136 LEU A C 1
ATOM 1119 O O . LEU A 1 136 ? -7.622 -1.911 -2.235 1.00 96.94 136 LEU A O 1
ATOM 1123 N N . ILE A 1 137 ? -7.798 -3.273 -4.020 1.00 98.19 137 ILE A N 1
ATOM 1124 C CA . ILE A 1 137 ? -6.401 -3.106 -4.458 1.00 98.19 137 ILE A CA 1
ATOM 1125 C C . ILE A 1 137 ? -6.171 -1.667 -4.952 1.00 98.19 137 ILE A C 1
ATOM 1127 O O . ILE A 1 137 ? -5.156 -1.056 -4.612 1.00 98.19 137 ILE A O 1
ATOM 1131 N N . LEU A 1 138 ? -7.121 -1.098 -5.704 1.00 97.50 138 LEU A N 1
ATOM 1132 C CA . LEU A 1 138 ? -7.074 0.294 -6.157 1.00 97.50 138 LEU A CA 1
ATOM 1133 C C . LEU A 1 138 ? -6.974 1.253 -4.973 1.00 97.50 138 LEU A C 1
ATOM 1135 O O . LEU A 1 138 ? -6.083 2.099 -4.956 1.00 97.50 138 LEU A O 1
ATOM 1139 N N . ALA A 1 139 ? -7.833 1.098 -3.965 1.00 95.81 139 ALA A N 1
ATOM 1140 C CA . ALA A 1 139 ? -7.826 1.957 -2.789 1.00 95.81 139 ALA A CA 1
ATOM 1141 C C . ALA A 1 139 ? -6.490 1.904 -2.030 1.00 95.81 139 ALA A C 1
ATOM 1143 O O . ALA A 1 139 ? -6.014 2.942 -1.566 1.00 95.81 139 ALA A O 1
ATOM 1144 N N . PHE A 1 140 ? -5.872 0.720 -1.944 1.00 97.69 140 PHE A N 1
ATOM 1145 C CA . PHE A 1 140 ? -4.535 0.548 -1.375 1.00 97.69 140 PHE A CA 1
ATOM 1146 C C . PHE A 1 140 ? -3.469 1.306 -2.184 1.00 97.69 140 PHE A C 1
ATOM 1148 O O . PHE A 1 140 ? -2.727 2.106 -1.615 1.00 97.69 140 PHE A O 1
ATOM 1155 N N . CYS A 1 141 ? -3.411 1.117 -3.508 1.00 97.31 141 CYS A N 1
ATOM 1156 C CA . CYS A 1 141 ? -2.424 1.782 -4.370 1.00 97.31 141 CYS A CA 1
ATOM 1157 C C . CYS A 1 141 ? -2.610 3.312 -4.443 1.00 97.31 141 CYS A C 1
ATOM 1159 O O . CYS A 1 141 ? -1.625 4.060 -4.466 1.00 97.31 141 CYS A O 1
ATOM 1161 N N . GLN A 1 142 ? -3.857 3.790 -4.444 1.00 95.81 142 GLN A N 1
ATOM 1162 C CA . GLN A 1 142 ? -4.198 5.218 -4.465 1.00 95.81 142 GLN A CA 1
ATOM 1163 C C . GLN A 1 142 ? -3.692 5.941 -3.205 1.00 95.81 142 GLN A C 1
ATOM 1165 O O . GLN A 1 142 ? -3.202 7.064 -3.303 1.00 95.81 142 GLN A O 1
ATOM 1170 N N . ASP A 1 143 ? -3.715 5.278 -2.043 1.00 95.00 143 ASP A N 1
ATOM 1171 C CA . ASP A 1 143 ? -3.278 5.858 -0.762 1.00 95.00 143 ASP A CA 1
ATOM 1172 C C . ASP A 1 143 ? -1.777 5.762 -0.483 1.00 95.00 143 ASP A C 1
ATOM 1174 O O . ASP A 1 143 ? -1.295 6.341 0.497 1.00 95.00 143 ASP A O 1
ATOM 1178 N N . ILE A 1 144 ? -1.014 5.080 -1.338 1.00 96.00 144 ILE A N 1
ATOM 1179 C CA . ILE A 1 144 ? 0.440 5.243 -1.351 1.00 96.00 144 ILE A CA 1
ATOM 1180 C C . ILE A 1 144 ? 0.724 6.683 -1.809 1.00 96.00 144 ILE A C 1
ATOM 1182 O O . ILE A 1 144 ? 0.219 7.079 -2.855 1.00 96.00 144 ILE A O 1
ATOM 1186 N N . PRO A 1 145 ? 1.502 7.494 -1.079 1.00 95.06 145 PRO A N 1
ATOM 1187 C CA . PRO A 1 145 ? 1.848 8.844 -1.513 1.00 95.06 145 PRO A CA 1
ATOM 1188 C C . PRO A 1 145 ? 2.400 8.889 -2.945 1.00 95.06 145 PRO A C 1
ATOM 1190 O O . PRO A 1 145 ? 3.165 8.014 -3.359 1.00 95.06 145 PRO A O 1
ATOM 1193 N N . TYR A 1 146 ? 1.989 9.896 -3.709 1.00 94.69 146 TYR A N 1
ATOM 1194 C CA . TYR A 1 146 ? 2.545 10.164 -5.028 1.00 94.69 146 TYR A CA 1
ATOM 1195 C C . TYR A 1 146 ? 3.888 10.880 -4.890 1.00 94.69 146 TYR A C 1
ATOM 1197 O O . TYR A 1 146 ? 4.048 11.692 -3.985 1.00 94.69 146 TYR A O 1
ATOM 1205 N N . GLY A 1 147 ? 4.822 10.603 -5.792 1.00 93.56 147 GLY A N 1
ATOM 1206 C CA . GLY A 1 147 ? 6.080 11.333 -5.935 1.00 93.56 147 GLY A CA 1
ATOM 1207 C C . GLY A 1 147 ? 6.856 10.793 -7.128 1.00 93.56 147 GLY A C 1
ATOM 1208 O O . GLY A 1 147 ? 6.801 9.590 -7.371 1.00 93.56 147 GLY A O 1
ATOM 1209 N N . ILE A 1 148 ? 7.535 11.664 -7.872 1.00 92.31 148 ILE A N 1
ATOM 1210 C CA . ILE A 1 148 ? 8.227 11.318 -9.120 1.00 92.31 148 ILE A CA 1
ATOM 1211 C C . ILE A 1 148 ? 9.674 10.908 -8.803 1.00 92.31 148 ILE A C 1
ATOM 1213 O O . ILE A 1 148 ? 10.445 11.727 -8.295 1.00 92.31 148 ILE A O 1
ATOM 1217 N N . PRO A 1 149 ? 10.074 9.650 -9.069 1.00 92.06 149 PRO A N 1
ATOM 1218 C CA . PRO A 1 149 ? 11.459 9.226 -8.920 1.00 92.06 149 PRO A CA 1
ATOM 1219 C C . PRO A 1 149 ? 12.394 9.963 -9.885 1.00 92.06 149 PRO A C 1
ATOM 1221 O O . PRO A 1 149 ? 12.047 10.267 -11.026 1.00 92.06 149 PRO A O 1
ATOM 1224 N N . GLN A 1 150 ? 13.637 10.184 -9.459 1.00 90.44 150 GLN A N 1
ATOM 1225 C CA . GLN A 1 150 ? 14.668 10.728 -10.342 1.00 90.44 150 GLN A CA 1
ATOM 1226 C C . GLN A 1 150 ? 14.951 9.766 -11.503 1.00 90.44 150 GLN A C 1
ATOM 1228 O O . GLN A 1 150 ? 14.967 8.547 -11.328 1.00 90.44 150 GLN A O 1
ATOM 1233 N N . ARG A 1 151 ? 15.235 10.315 -12.693 1.00 92.12 151 ARG A N 1
ATOM 1234 C CA . ARG A 1 151 ? 15.576 9.520 -13.890 1.00 92.12 151 ARG A CA 1
ATOM 1235 C C . ARG A 1 151 ? 16.896 8.763 -13.761 1.00 92.12 151 ARG A C 1
ATOM 1237 O O . ARG A 1 151 ? 17.059 7.723 -14.401 1.00 92.12 151 ARG A O 1
ATOM 1244 N N . ILE A 1 152 ? 17.822 9.315 -12.980 1.00 91.94 152 ILE A N 1
ATOM 1245 C CA . ILE A 1 152 ? 19.086 8.697 -12.596 1.00 91.94 152 ILE A CA 1
ATOM 1246 C C . ILE A 1 152 ? 19.072 8.554 -11.078 1.00 91.94 152 ILE A C 1
ATOM 1248 O O . ILE A 1 152 ? 18.851 9.536 -10.378 1.00 91.94 152 ILE A O 1
ATOM 1252 N N . LEU A 1 153 ? 19.326 7.353 -10.574 1.00 89.12 153 LEU A N 1
ATOM 1253 C CA . LEU A 1 153 ? 19.433 7.073 -9.148 1.00 89.12 153 LEU A CA 1
ATOM 1254 C C . LEU A 1 153 ? 20.677 6.217 -8.917 1.00 89.12 153 LEU A C 1
ATOM 1256 O O . LEU A 1 153 ? 20.824 5.166 -9.536 1.00 89.12 153 LEU A O 1
ATOM 1260 N N . ASN A 1 154 ? 21.584 6.665 -8.046 1.00 88.75 154 ASN A N 1
ATOM 1261 C CA . ASN A 1 154 ? 22.816 5.941 -7.694 1.00 88.75 154 ASN A CA 1
ATOM 1262 C C . ASN A 1 154 ? 23.639 5.478 -8.918 1.00 88.75 154 ASN A C 1
ATOM 1264 O O . ASN A 1 154 ? 24.096 4.339 -8.978 1.00 88.75 154 ASN A O 1
ATOM 1268 N N . GLY A 1 155 ? 23.787 6.346 -9.928 1.00 91.06 155 GLY A N 1
ATOM 1269 C CA . GLY A 1 155 ? 24.536 6.041 -11.156 1.00 91.06 155 GLY A CA 1
ATOM 1270 C C . GLY A 1 155 ? 23.828 5.083 -12.122 1.00 91.06 155 GLY A C 1
ATOM 1271 O O . GLY A 1 155 ? 24.442 4.610 -13.082 1.00 91.06 155 GLY A O 1
ATOM 1272 N N . LYS A 1 156 ? 22.543 4.786 -11.896 1.00 94.31 156 LYS A N 1
ATOM 1273 C CA . LYS A 1 156 ? 21.708 3.988 -12.795 1.00 94.31 156 LYS A CA 1
ATOM 1274 C C . LYS A 1 156 ? 20.588 4.815 -13.398 1.00 94.31 156 LYS A C 1
ATOM 1276 O O . LYS A 1 156 ? 19.884 5.532 -12.697 1.00 94.31 156 LYS A O 1
ATOM 1281 N N . PHE A 1 157 ? 20.373 4.652 -14.693 1.00 95.94 157 PHE A N 1
ATOM 1282 C CA . PHE A 1 157 ? 19.181 5.112 -15.380 1.00 95.94 157 PHE A CA 1
ATOM 1283 C C . PHE A 1 157 ? 17.990 4.224 -15.027 1.00 95.94 157 PHE A C 1
ATOM 1285 O O . PHE A 1 157 ? 17.932 3.060 -15.422 1.00 95.94 157 PHE A O 1
ATOM 1292 N N . THR A 1 158 ? 17.045 4.792 -14.287 1.00 94.31 158 THR A N 1
ATOM 1293 C CA . THR A 1 158 ? 15.791 4.162 -13.842 1.00 94.31 158 THR A CA 1
ATOM 1294 C C . THR A 1 158 ? 14.593 4.630 -14.665 1.00 94.31 158 THR A C 1
ATOM 1296 O O . THR A 1 158 ? 13.493 4.118 -14.498 1.00 94.31 158 THR A O 1
ATOM 1299 N N . ASN A 1 159 ? 14.797 5.621 -15.543 1.00 92.44 159 ASN A N 1
ATOM 1300 C CA . ASN A 1 159 ? 13.755 6.295 -16.319 1.00 92.44 159 ASN A CA 1
ATOM 1301 C C . ASN A 1 159 ? 12.635 6.922 -15.465 1.00 92.44 159 ASN A C 1
ATOM 1303 O O . ASN A 1 159 ? 11.542 7.147 -15.971 1.00 92.44 159 ASN A O 1
ATOM 1307 N N . GLY A 1 160 ? 12.918 7.238 -14.199 1.00 92.25 160 GLY A N 1
ATOM 1308 C CA . GLY A 1 160 ? 11.949 7.856 -13.297 1.00 92.25 160 GLY A CA 1
ATOM 1309 C C . GLY A 1 160 ? 10.950 6.863 -12.714 1.00 92.25 160 GLY A C 1
ATOM 1310 O O . GLY A 1 160 ? 9.878 7.269 -12.315 1.00 92.25 160 GLY A O 1
ATOM 1311 N N . PHE A 1 161 ? 11.303 5.579 -12.649 1.00 95.69 161 PHE A N 1
ATOM 1312 C CA . PHE A 1 161 ? 10.435 4.514 -12.158 1.00 95.69 161 PHE A CA 1
ATOM 1313 C C . PHE A 1 161 ? 11.014 3.857 -10.895 1.00 95.69 161 PHE A C 1
ATOM 1315 O O . PHE A 1 161 ? 12.234 3.727 -10.750 1.00 95.69 161 PHE A O 1
ATOM 1322 N N . ALA A 1 162 ? 10.143 3.387 -10.002 1.00 96.62 162 ALA A N 1
ATOM 1323 C CA . ALA A 1 162 ? 10.492 2.598 -8.825 1.00 96.62 162 ALA A CA 1
ATOM 1324 C C . ALA A 1 162 ? 9.815 1.211 -8.877 1.00 96.62 162 ALA A C 1
ATOM 1326 O O . ALA A 1 162 ? 8.587 1.139 -8.917 1.00 96.62 162 ALA A O 1
ATOM 1327 N N . PRO A 1 163 ? 10.567 0.091 -8.835 1.00 97.88 163 PRO A N 1
ATOM 1328 C CA . PRO A 1 163 ? 9.967 -1.244 -8.813 1.00 97.88 163 PRO A CA 1
ATOM 1329 C C . PRO A 1 163 ? 9.154 -1.481 -7.532 1.00 97.88 163 PRO A C 1
ATOM 1331 O O . PRO A 1 163 ? 9.472 -0.876 -6.506 1.00 97.88 163 PRO A O 1
ATOM 1334 N N . PRO A 1 164 ? 8.161 -2.397 -7.534 1.00 98.31 164 PRO A N 1
ATOM 1335 C CA . PRO A 1 164 ? 7.271 -2.633 -6.392 1.00 98.31 164 PRO A CA 1
ATOM 1336 C C . PRO A 1 164 ? 7.945 -2.707 -5.008 1.00 98.31 164 PRO A C 1
ATOM 1338 O O . PRO A 1 164 ? 7.496 -1.992 -4.107 1.00 98.31 164 PRO A O 1
ATOM 1341 N N . PRO A 1 165 ? 9.038 -3.474 -4.790 1.00 98.06 165 PRO A N 1
ATOM 1342 C CA . PRO A 1 165 ? 9.716 -3.478 -3.491 1.00 98.06 165 PRO A CA 1
ATOM 1343 C C . PRO A 1 165 ? 10.322 -2.114 -3.119 1.00 98.06 165 PRO A C 1
ATOM 1345 O O . PRO A 1 165 ? 10.315 -1.754 -1.941 1.00 98.06 165 PRO A O 1
ATOM 1348 N N . LEU A 1 166 ? 10.799 -1.327 -4.094 1.00 97.69 166 LEU A N 1
ATOM 1349 C CA . LEU A 1 166 ? 11.290 0.032 -3.857 1.00 97.69 166 LEU A CA 1
ATOM 1350 C C . LEU A 1 166 ? 10.142 0.990 -3.534 1.00 97.69 166 LEU A C 1
ATOM 1352 O O . LEU A 1 166 ? 10.263 1.745 -2.577 1.00 97.69 166 LEU A O 1
ATOM 1356 N N . SER A 1 167 ? 9.022 0.935 -4.261 1.00 97.44 167 SER A N 1
ATOM 1357 C CA . SER A 1 167 ? 7.834 1.760 -3.983 1.00 97.44 167 SER A CA 1
ATOM 1358 C C . SER A 1 167 ? 7.328 1.543 -2.554 1.00 97.44 167 SER A C 1
ATOM 1360 O O . SER A 1 167 ? 7.103 2.497 -1.806 1.00 97.44 167 SER A O 1
ATOM 1362 N N . LEU A 1 168 ? 7.220 0.275 -2.138 1.00 98.31 168 LEU A N 1
ATOM 1363 C CA . LEU A 1 168 ? 6.790 -0.097 -0.790 1.00 98.31 168 LEU A CA 1
ATOM 1364 C C . LEU A 1 168 ? 7.825 0.289 0.281 1.00 98.31 168 LEU A C 1
ATOM 1366 O O . LEU A 1 168 ? 7.464 0.681 1.391 1.00 98.31 168 LEU A O 1
ATOM 1370 N N . LYS A 1 169 ? 9.125 0.202 -0.017 1.00 96.75 169 LYS A N 1
ATOM 1371 C CA . LYS A 1 169 ? 10.191 0.613 0.913 1.00 96.75 169 LYS A CA 1
ATOM 1372 C C . LYS A 1 169 ? 10.263 2.135 1.072 1.00 96.75 169 LYS A C 1
ATOM 1374 O O . LYS A 1 169 ? 10.394 2.625 2.195 1.00 96.75 169 LYS A O 1
ATOM 1379 N N . ASN A 1 170 ? 10.141 2.871 -0.031 1.00 95.19 170 ASN A N 1
ATOM 1380 C CA . ASN A 1 170 ? 10.166 4.333 -0.073 1.00 95.19 170 ASN A CA 1
ATOM 1381 C C . ASN A 1 170 ? 8.915 4.952 0.543 1.00 95.19 170 ASN A C 1
ATOM 1383 O O . ASN A 1 170 ? 8.993 6.064 1.062 1.00 95.19 170 ASN A O 1
ATOM 1387 N N . LYS A 1 171 ? 7.794 4.216 0.544 1.00 96.00 171 LYS A N 1
ATOM 1388 C CA . LYS A 1 171 ? 6.478 4.674 1.015 1.00 96.00 171 LYS A CA 1
ATOM 1389 C C . LYS A 1 171 ? 5.851 5.723 0.099 1.00 96.00 171 LYS A C 1
ATOM 1391 O O . LYS A 1 171 ? 4.983 6.468 0.537 1.00 96.00 171 LYS A O 1
ATOM 1396 N N . TRP A 1 172 ? 6.305 5.805 -1.146 1.00 95.38 172 TRP A N 1
ATOM 1397 C CA . TRP A 1 172 ? 5.780 6.692 -2.178 1.00 95.38 172 TRP A CA 1
ATOM 1398 C C . TRP A 1 172 ? 6.182 6.166 -3.560 1.00 95.38 172 TRP A C 1
ATOM 1400 O O . TRP A 1 172 ? 7.134 5.392 -3.682 1.00 95.38 172 TRP A O 1
ATOM 1410 N N . SER A 1 173 ? 5.428 6.541 -4.593 1.00 94.44 173 SER A N 1
ATOM 1411 C CA . SER A 1 173 ? 5.705 6.177 -5.993 1.00 94.44 173 SER A CA 1
ATOM 1412 C C . SER A 1 173 ? 4.837 6.977 -6.965 1.00 94.44 173 SER A C 1
ATOM 1414 O O . SER A 1 173 ? 3.802 7.514 -6.569 1.00 94.44 173 SER A O 1
ATOM 1416 N N . ASP A 1 174 ? 5.229 7.039 -8.231 1.00 94.06 174 ASP A N 1
ATOM 1417 C CA . ASP A 1 174 ? 4.492 7.707 -9.301 1.00 94.06 174 ASP A CA 1
ATOM 1418 C C . ASP A 1 174 ? 3.491 6.776 -10.013 1.00 94.06 174 ASP A C 1
ATOM 1420 O O . ASP A 1 174 ? 3.190 5.671 -9.552 1.00 94.06 174 ASP A O 1
ATOM 1424 N N . CYS A 1 175 ? 2.892 7.258 -11.109 1.00 93.50 175 CYS A N 1
ATOM 1425 C CA . CYS A 1 175 ? 1.761 6.596 -11.763 1.00 93.50 175 CYS A CA 1
ATOM 1426 C C . CYS A 1 175 ? 2.108 5.214 -12.333 1.00 93.50 175 CYS A C 1
ATOM 1428 O O . CYS A 1 175 ? 1.341 4.265 -12.146 1.00 93.50 175 CYS A O 1
ATOM 1430 N N . ASP A 1 176 ? 3.256 5.066 -12.991 1.00 93.94 176 ASP A N 1
ATOM 1431 C CA . ASP A 1 176 ? 3.637 3.824 -13.654 1.00 93.94 176 ASP A CA 1
ATOM 1432 C C . ASP A 1 176 ? 4.160 2.776 -12.665 1.00 93.94 176 ASP A C 1
ATOM 1434 O O . ASP A 1 176 ? 3.763 1.610 -12.747 1.00 93.94 176 ASP A O 1
ATOM 1438 N N . SER A 1 177 ? 4.930 3.192 -11.662 1.00 97.12 177 SER A N 1
ATOM 1439 C CA . SER A 1 177 ? 5.339 2.365 -10.524 1.00 97.12 177 SER A CA 1
ATOM 1440 C C . SER A 1 177 ? 4.126 1.774 -9.800 1.00 97.12 177 SER A C 1
ATOM 1442 O O . SER A 1 177 ? 4.067 0.568 -9.534 1.00 97.12 177 SER A O 1
ATOM 1444 N N . LYS A 1 178 ? 3.092 2.590 -9.549 1.00 97.06 178 LYS A N 1
ATOM 1445 C CA . LYS A 1 178 ? 1.828 2.111 -8.973 1.00 97.06 178 LYS A CA 1
ATOM 1446 C C . LYS A 1 178 ? 1.073 1.171 -9.908 1.00 97.06 178 LYS A C 1
ATOM 1448 O O . LYS A 1 178 ? 0.461 0.226 -9.416 1.00 97.06 178 LYS A O 1
ATOM 1453 N N . ALA A 1 179 ? 1.105 1.396 -11.225 1.00 97.31 179 ALA A N 1
ATOM 1454 C CA . ALA A 1 179 ? 0.460 0.506 -12.198 1.00 97.31 179 ALA A CA 1
ATOM 1455 C C . ALA A 1 179 ? 1.064 -0.900 -12.130 1.00 97.31 179 ALA A C 1
ATOM 1457 O O . ALA A 1 179 ? 0.345 -1.898 -12.109 1.00 97.31 179 ALA A O 1
ATOM 1458 N N . VAL A 1 180 ? 2.394 -0.972 -12.044 1.00 97.94 180 VAL A N 1
ATOM 1459 C CA . VAL A 1 180 ? 3.128 -2.233 -11.922 1.00 97.94 180 VAL A CA 1
ATOM 1460 C C . VAL A 1 180 ? 2.884 -2.888 -10.565 1.00 97.94 180 VAL A C 1
ATOM 1462 O O . VAL A 1 180 ? 2.682 -4.101 -10.515 1.00 97.94 180 VAL A O 1
ATOM 1465 N N . LEU A 1 181 ? 2.844 -2.121 -9.471 1.00 98.56 181 LEU A N 1
ATOM 1466 C CA . LEU A 1 181 ? 2.481 -2.647 -8.152 1.00 98.56 181 LEU A CA 1
ATOM 1467 C C . LEU A 1 181 ? 1.064 -3.241 -8.161 1.00 98.56 181 LEU A C 1
ATOM 1469 O O . LEU A 1 181 ? 0.883 -4.385 -7.744 1.00 98.56 181 LEU A O 1
ATOM 1473 N N . PHE A 1 182 ? 0.085 -2.500 -8.689 1.00 98.50 182 PHE A N 1
ATOM 1474 C CA . PHE A 1 182 ? -1.293 -2.963 -8.848 1.00 98.50 182 PHE A CA 1
ATOM 1475 C C . PHE A 1 182 ? -1.346 -4.263 -9.658 1.00 98.50 182 PHE A C 1
ATOM 1477 O O . PHE A 1 182 ? -1.911 -5.254 -9.203 1.00 98.50 182 PHE A O 1
ATOM 1484 N N . ALA A 1 183 ? -0.707 -4.282 -10.832 1.00 98.19 183 ALA A N 1
ATOM 1485 C CA . ALA A 1 183 ? -0.659 -5.445 -11.711 1.00 98.19 183 ALA A CA 1
ATOM 1486 C C . ALA A 1 183 ? -0.019 -6.664 -11.030 1.00 98.19 183 ALA A C 1
ATOM 1488 O O . ALA A 1 183 ? -0.506 -7.782 -11.181 1.00 98.19 183 ALA A O 1
ATOM 1489 N N . SER A 1 184 ? 1.038 -6.449 -10.243 1.00 98.12 184 SER A N 1
ATOM 1490 C CA . SER A 1 184 ? 1.726 -7.510 -9.500 1.00 98.12 184 SER A CA 1
ATOM 1491 C C . SER A 1 184 ? 0.831 -8.117 -8.420 1.00 98.12 184 SER A C 1
ATOM 1493 O O . SER A 1 184 ? 0.804 -9.337 -8.271 1.00 98.12 184 SER A O 1
ATOM 1495 N N . ILE A 1 185 ? 0.077 -7.288 -7.685 1.00 98.31 185 ILE A N 1
ATOM 1496 C CA . ILE A 1 185 ? -0.879 -7.755 -6.667 1.00 98.31 185 ILE A CA 1
ATOM 1497 C C . ILE A 1 185 ? -2.033 -8.497 -7.343 1.00 98.31 185 ILE A C 1
ATOM 1499 O O . ILE A 1 185 ? -2.343 -9.625 -6.966 1.00 98.31 185 ILE A O 1
ATOM 1503 N N . TYR A 1 186 ? -2.632 -7.896 -8.374 1.00 97.62 186 TYR A N 1
ATOM 1504 C CA . TYR A 1 186 ? -3.733 -8.489 -9.131 1.00 97.62 186 TYR A CA 1
ATOM 1505 C C . TYR A 1 186 ? -3.352 -9.868 -9.680 1.00 97.62 186 TYR A C 1
ATOM 1507 O O . TYR A 1 186 ? -4.075 -10.843 -9.479 1.00 97.62 186 TYR A O 1
ATOM 1515 N N . HIS A 1 187 ? -2.164 -9.986 -10.276 1.00 96.12 187 HIS A N 1
ATOM 1516 C CA . HIS A 1 187 ? -1.687 -11.242 -10.846 1.00 96.12 187 HIS A CA 1
ATOM 1517 C C . HIS A 1 187 ? -1.089 -12.246 -9.857 1.00 96.12 187 HIS A C 1
ATOM 1519 O O . HIS A 1 187 ? -0.809 -13.386 -10.237 1.00 96.12 187 HIS A O 1
ATOM 1525 N N . ALA A 1 188 ? -0.909 -11.860 -8.595 1.00 95.88 188 ALA A N 1
ATOM 1526 C CA . ALA A 1 188 ? -0.693 -12.807 -7.504 1.00 95.88 188 ALA A CA 1
ATOM 1527 C C . ALA A 1 188 ? -2.013 -13.457 -7.029 1.00 95.88 188 ALA A C 1
ATOM 1529 O O . ALA A 1 188 ? -1.969 -14.469 -6.330 1.00 95.88 188 ALA A O 1
ATOM 1530 N N . ILE A 1 189 ? -3.170 -12.900 -7.419 1.00 95.38 189 ILE A N 1
ATOM 1531 C CA . ILE A 1 189 ? -4.515 -13.372 -7.048 1.00 95.38 189 ILE A CA 1
ATOM 1532 C C . ILE A 1 189 ? -5.201 -14.091 -8.219 1.00 95.38 189 ILE A C 1
ATOM 1534 O O . ILE A 1 189 ? -5.861 -15.106 -8.010 1.00 95.38 189 ILE A O 1
ATOM 1538 N N . THR A 1 190 ? -5.064 -13.581 -9.447 1.00 93.06 190 THR A N 1
ATOM 1539 C CA . THR A 1 190 ? -5.765 -14.102 -10.631 1.00 93.06 190 THR A CA 1
ATOM 1540 C C . THR A 1 190 ? -4.929 -14.036 -11.915 1.00 93.06 190 THR A C 1
ATOM 1542 O O . THR A 1 190 ? -4.028 -13.213 -12.061 1.00 93.06 190 THR A O 1
ATOM 1545 N N . SER A 1 191 ? -5.238 -14.891 -12.890 1.00 90.94 191 SER A N 1
ATOM 1546 C CA . SER A 1 191 ? -4.625 -14.902 -14.226 1.00 90.94 191 SER A CA 1
ATOM 1547 C C . SER A 1 191 ? -5.403 -14.093 -15.275 1.00 90.94 191 SER A C 1
ATOM 1549 O O . SER A 1 191 ? -5.043 -14.112 -16.453 1.00 90.94 191 SER A O 1
ATOM 1551 N N . GLU A 1 192 ? -6.455 -13.375 -14.870 1.00 92.12 192 GLU A N 1
ATOM 1552 C CA . GLU A 1 192 ? -7.277 -12.562 -15.773 1.00 92.12 192 GLU A CA 1
ATOM 1553 C C . GLU A 1 192 ? -6.464 -11.509 -16.530 1.00 92.12 192 GLU A C 1
ATOM 1555 O O . GLU A 1 192 ? -5.576 -10.862 -15.982 1.00 92.12 192 GLU A O 1
ATOM 1560 N N . SER A 1 193 ? -6.775 -11.312 -17.811 1.00 93.81 193 SER A N 1
ATOM 1561 C CA . SER A 1 193 ? -5.959 -10.466 -18.688 1.00 93.81 193 SER A CA 1
ATOM 1562 C C . SER A 1 193 ? -6.017 -8.985 -18.301 1.00 93.81 193 SER A C 1
ATOM 1564 O O . SER A 1 193 ? -7.102 -8.408 -18.189 1.00 93.81 193 SER A O 1
ATOM 1566 N N . ILE A 1 194 ? -4.855 -8.330 -18.245 1.00 96.94 194 ILE A N 1
ATOM 1567 C CA . ILE A 1 194 ? -4.752 -6.872 -18.105 1.00 96.94 194 ILE A CA 1
ATOM 1568 C C . ILE A 1 194 ? -3.869 -6.255 -19.196 1.00 96.94 194 ILE A C 1
ATOM 1570 O O . ILE A 1 194 ? -3.070 -6.926 -19.856 1.00 96.94 194 ILE A O 1
ATOM 1574 N N . VAL A 1 195 ? -4.012 -4.948 -19.377 1.00 97.06 195 VAL A N 1
ATOM 1575 C CA . VAL A 1 195 ? -3.150 -4.119 -20.226 1.00 97.06 195 VAL A CA 1
ATOM 1576 C C . VAL A 1 195 ? -2.665 -2.908 -19.435 1.00 97.06 195 VAL A C 1
ATOM 1578 O O . VAL A 1 195 ? -3.409 -2.367 -18.624 1.00 97.06 195 VAL A O 1
ATOM 1581 N N . LEU A 1 196 ? -1.445 -2.442 -19.690 1.00 95.94 196 LEU A N 1
ATOM 1582 C CA . LEU A 1 196 ? -1.000 -1.118 -19.256 1.00 95.94 196 LEU A CA 1
ATOM 1583 C C . LEU A 1 196 ? -1.281 -0.119 -20.377 1.00 95.94 196 LEU A C 1
ATOM 1585 O O . LEU A 1 196 ? -0.916 -0.351 -21.531 1.00 95.94 196 LEU A O 1
ATOM 1589 N N . ILE A 1 197 ? -1.944 0.983 -20.052 1.00 93.75 197 ILE A N 1
ATOM 1590 C CA . ILE A 1 197 ? -2.428 1.970 -21.016 1.00 93.75 197 ILE A CA 1
ATOM 1591 C C . ILE A 1 197 ? -1.655 3.259 -20.787 1.00 93.75 197 ILE A C 1
ATOM 1593 O O . ILE A 1 197 ? -1.860 3.960 -19.798 1.00 93.75 197 ILE A O 1
ATOM 1597 N N . ASN A 1 198 ? -0.746 3.566 -21.709 1.00 90.88 198 ASN A N 1
ATOM 1598 C CA . ASN A 1 198 ? 0.042 4.786 -21.672 1.00 90.88 198 ASN A CA 1
ATOM 1599 C C . ASN A 1 198 ? -0.687 5.901 -22.413 1.00 90.88 198 ASN A C 1
ATOM 1601 O O . ASN A 1 198 ? -1.036 5.775 -23.590 1.00 90.88 198 ASN A O 1
ATOM 1605 N N . THR A 1 199 ? -0.872 7.015 -21.722 1.00 88.62 199 THR A N 1
ATOM 1606 C CA . THR A 1 199 ? -1.355 8.280 -22.271 1.00 88.62 199 THR A CA 1
ATOM 1607 C C . THR A 1 199 ? -0.292 9.359 -22.036 1.00 88.62 199 THR A C 1
ATOM 1609 O O . THR A 1 199 ? 0.630 9.153 -21.243 1.00 88.62 199 THR A O 1
ATOM 1612 N N . PRO A 1 200 ? -0.347 10.513 -22.726 1.00 86.44 200 PRO A N 1
ATOM 1613 C CA . PRO A 1 200 ? 0.639 11.571 -22.524 1.00 86.44 200 PRO A CA 1
ATOM 1614 C C . PRO A 1 200 ? 0.729 12.018 -21.055 1.00 86.44 200 PRO A C 1
ATOM 1616 O O . PRO A 1 200 ? -0.178 12.685 -20.550 1.00 86.44 200 PRO A O 1
ATOM 1619 N N . GLY A 1 201 ? 1.847 11.661 -20.414 1.00 84.31 201 GLY A N 1
ATOM 1620 C CA . GLY A 1 201 ? 2.165 11.988 -19.023 1.00 84.31 201 GLY A CA 1
ATOM 1621 C C . GLY A 1 201 ? 1.509 11.094 -17.969 1.00 84.31 201 GLY A C 1
ATOM 1622 O O . GLY A 1 201 ? 1.530 11.478 -16.807 1.00 84.31 201 GLY A O 1
ATOM 1623 N N . HIS A 1 202 ? 0.899 9.959 -18.342 1.00 90.12 202 HIS A N 1
ATOM 1624 C CA . HIS A 1 202 ? 0.163 9.126 -17.383 1.00 90.12 202 HIS A CA 1
ATOM 1625 C C . HIS A 1 202 ? 0.032 7.654 -17.809 1.00 90.12 202 HIS A C 1
ATOM 1627 O O . HIS A 1 202 ? -0.136 7.362 -18.998 1.00 90.12 202 HIS A O 1
ATOM 1633 N N . LEU A 1 203 ? 0.060 6.724 -16.850 1.00 91.19 203 LEU A N 1
ATOM 1634 C CA . LEU A 1 203 ? -0.127 5.281 -17.064 1.00 91.19 203 LEU A CA 1
ATOM 1635 C C . LEU A 1 203 ? -1.227 4.752 -16.136 1.00 91.19 203 LEU A C 1
ATOM 1637 O O . LEU A 1 203 ? -1.190 5.009 -14.937 1.00 91.19 203 LEU A O 1
ATOM 1641 N N . PHE A 1 204 ? -2.168 3.970 -16.662 1.00 91.81 204 PHE A N 1
ATOM 1642 C CA . PHE A 1 204 ? -3.167 3.243 -15.864 1.00 91.81 204 PHE A CA 1
ATOM 1643 C C . PHE A 1 204 ? -3.354 1.813 -16.369 1.00 91.81 204 PHE A C 1
ATOM 1645 O O . PHE A 1 204 ? -2.848 1.444 -17.432 1.00 91.81 204 PHE A O 1
ATOM 1652 N N . VAL A 1 205 ? -4.063 0.991 -15.598 1.00 96.56 205 VAL A N 1
ATOM 1653 C CA . VAL A 1 205 ? -4.308 -0.419 -15.925 1.00 96.56 205 VAL A CA 1
ATOM 1654 C C . VAL A 1 205 ? -5.685 -0.572 -16.576 1.00 96.56 205 VAL A C 1
ATOM 1656 O O . VAL A 1 205 ? -6.633 0.125 -16.233 1.00 96.56 205 VAL A O 1
ATOM 1659 N N . GLY A 1 206 ? -5.810 -1.474 -17.545 1.00 96.38 206 GLY A N 1
ATOM 1660 C CA . GLY A 1 206 ? -7.084 -1.925 -18.097 1.00 96.38 206 GLY A CA 1
ATOM 1661 C C . GLY A 1 206 ? -7.324 -3.388 -17.744 1.00 96.38 206 GLY A C 1
ATOM 1662 O O . GLY A 1 206 ? -6.450 -4.212 -17.997 1.00 96.38 206 GLY A O 1
ATOM 1663 N N . ILE A 1 207 ? -8.498 -3.726 -17.211 1.00 96.44 207 ILE A N 1
ATOM 1664 C CA . ILE A 1 207 ? -8.839 -5.084 -16.756 1.00 96.44 207 ILE A CA 1
ATOM 1665 C C . ILE A 1 207 ? -9.887 -5.709 -17.677 1.00 96.44 207 ILE A C 1
ATOM 1667 O O . ILE A 1 207 ? -10.928 -5.106 -17.940 1.00 96.44 207 ILE A O 1
ATOM 1671 N N . SER A 1 208 ? -9.620 -6.921 -18.167 1.00 92.38 208 SER A N 1
ATOM 1672 C CA . SER A 1 208 ? -10.518 -7.668 -19.053 1.00 92.38 208 SER A CA 1
ATOM 1673 C C . SER A 1 208 ? -11.648 -8.326 -18.259 1.00 92.38 208 SER A C 1
ATOM 1675 O O . SER A 1 208 ? -11.584 -9.509 -17.949 1.00 92.38 208 SER A O 1
ATOM 1677 N N . THR A 1 209 ? -12.701 -7.576 -17.946 1.00 84.69 209 THR A N 1
ATOM 1678 C CA . THR A 1 209 ? -13.935 -8.117 -17.354 1.00 84.69 209 THR A CA 1
ATOM 1679 C C . THR A 1 209 ? -15.171 -7.476 -17.988 1.00 84.69 209 THR A C 1
ATOM 1681 O O . THR A 1 209 ? -15.047 -6.575 -18.819 1.00 84.69 209 THR A O 1
ATOM 1684 N N . THR A 1 210 ? -16.362 -7.967 -17.641 1.00 87.50 210 THR A N 1
ATOM 1685 C CA . THR A 1 210 ? -17.636 -7.486 -18.194 1.00 87.50 210 THR A CA 1
ATOM 1686 C C . THR A 1 210 ? -17.896 -6.046 -17.737 1.00 87.50 210 THR A C 1
ATOM 1688 O O . THR A 1 210 ? -18.060 -5.828 -16.535 1.00 87.50 210 THR A O 1
ATOM 1691 N N . PRO A 1 211 ? -17.947 -5.059 -18.654 1.00 91.38 211 PRO A N 1
ATOM 1692 C CA . PRO A 1 211 ? -18.193 -3.669 -18.284 1.00 91.38 211 PRO A CA 1
ATOM 1693 C C . PRO A 1 211 ? -19.616 -3.442 -17.776 1.00 91.38 211 PRO A C 1
ATOM 1695 O O . PRO A 1 211 ? -20.578 -3.954 -18.350 1.00 91.38 211 PRO A O 1
ATOM 1698 N N . GLY A 1 212 ? -19.744 -2.620 -16.739 1.00 89.62 212 GLY A N 1
ATOM 1699 C CA . GLY A 1 212 ? -21.007 -2.044 -16.299 1.00 89.62 212 GLY A CA 1
ATOM 1700 C C . GLY A 1 212 ? -21.451 -0.854 -17.167 1.00 89.62 212 GLY A C 1
ATOM 1701 O O . GLY A 1 212 ? -20.669 -0.334 -17.967 1.00 89.62 212 GLY A O 1
ATOM 1702 N N . PRO A 1 213 ? -22.698 -0.376 -16.995 1.00 82.38 213 PRO A N 1
ATOM 1703 C CA . PRO A 1 213 ? -23.310 0.663 -17.836 1.00 82.38 213 PRO A CA 1
ATOM 1704 C C . PRO A 1 213 ? -22.630 2.046 -17.792 1.00 82.38 213 PRO A C 1
ATOM 1706 O O . PRO A 1 213 ? -22.959 2.898 -18.612 1.00 82.38 213 PRO A O 1
ATOM 1709 N N . TYR A 1 214 ? -21.669 2.270 -16.889 1.00 86.88 214 TYR A N 1
ATOM 1710 C CA . TYR A 1 214 ? -20.972 3.554 -16.714 1.00 86.88 214 TYR A CA 1
ATOM 1711 C C . TYR A 1 214 ? -19.447 3.425 -16.667 1.00 86.88 214 TYR A C 1
ATOM 1713 O O . TYR A 1 214 ? -18.748 4.373 -16.311 1.00 86.88 214 TYR A O 1
ATOM 1721 N N . ASP A 1 215 ? -18.928 2.256 -17.034 1.00 93.50 215 ASP A N 1
ATOM 1722 C CA . ASP A 1 215 ? -17.496 2.011 -17.020 1.00 93.50 215 ASP A CA 1
ATOM 1723 C C . ASP A 1 215 ? -16.809 2.683 -18.206 1.00 93.50 215 ASP A C 1
ATOM 1725 O O . ASP A 1 215 ? -17.135 2.438 -19.373 1.00 93.50 215 ASP A O 1
ATOM 1729 N N . ASN A 1 216 ? -15.776 3.469 -17.915 1.00 92.00 216 ASN A N 1
ATOM 1730 C CA . ASN A 1 216 ? -14.821 3.872 -18.931 1.00 92.00 216 ASN A CA 1
ATOM 1731 C C . ASN A 1 216 ? -14.036 2.639 -19.376 1.00 92.00 216 ASN A C 1
ATOM 1733 O O . ASN A 1 216 ? -13.408 1.944 -18.571 1.00 92.00 216 ASN A O 1
ATOM 1737 N N . THR A 1 217 ? -14.071 2.376 -20.680 1.00 92.75 217 THR A N 1
ATOM 1738 C CA . THR A 1 217 ? -13.435 1.206 -21.281 1.00 92.75 217 THR A CA 1
ATOM 1739 C C . THR A 1 217 ? -12.546 1.591 -22.449 1.00 92.75 217 THR A C 1
ATOM 1741 O O . THR A 1 217 ? -12.721 2.625 -23.092 1.00 92.75 217 THR A O 1
ATOM 1744 N N . ILE A 1 218 ? -11.596 0.715 -22.748 1.00 91.50 218 ILE A N 1
ATOM 1745 C CA . ILE A 1 218 ? -10.788 0.750 -23.960 1.00 91.50 218 ILE A CA 1
ATOM 1746 C C . ILE A 1 218 ? -10.960 -0.568 -24.713 1.00 91.50 218 ILE A C 1
ATOM 1748 O O . ILE A 1 218 ? -11.057 -1.634 -24.107 1.00 91.50 218 ILE A O 1
ATOM 1752 N N . SER A 1 219 ? -10.994 -0.506 -26.043 1.00 92.19 219 SER A N 1
ATOM 1753 C CA . SER A 1 219 ? -10.978 -1.704 -26.885 1.00 92.19 219 SER A CA 1
ATOM 1754 C C . SER A 1 219 ? -9.566 -1.951 -27.405 1.00 92.19 219 SER A C 1
ATOM 1756 O O . SER A 1 219 ? -8.962 -1.064 -28.006 1.00 92.19 219 SER A O 1
ATOM 1758 N N . PHE A 1 220 ? -9.040 -3.155 -27.196 1.00 92.69 220 PHE A N 1
ATOM 1759 C CA . PHE A 1 220 ? -7.729 -3.569 -27.687 1.00 92.69 220 PHE A CA 1
ATOM 1760 C C . PHE A 1 220 ? -7.774 -5.030 -28.132 1.00 92.69 220 PHE A C 1
ATOM 1762 O O . PHE A 1 220 ? -8.221 -5.897 -27.384 1.00 92.69 220 PHE A O 1
ATOM 1769 N N . ARG A 1 221 ? -7.333 -5.305 -29.369 1.00 91.31 221 ARG A N 1
ATOM 1770 C CA . ARG A 1 221 ? -7.321 -6.655 -29.973 1.00 91.31 221 ARG A CA 1
ATOM 1771 C C . ARG A 1 221 ? -8.656 -7.409 -29.816 1.00 91.31 221 ARG A C 1
ATOM 1773 O O . ARG A 1 221 ? -8.678 -8.582 -29.462 1.00 91.31 221 ARG A O 1
ATOM 1780 N N . GLY A 1 222 ? -9.773 -6.713 -30.042 1.00 90.06 222 GLY A N 1
ATOM 1781 C CA . GLY A 1 222 ? -11.123 -7.287 -29.960 1.00 90.06 222 GLY A CA 1
ATOM 1782 C C . GLY A 1 222 ? -11.658 -7.527 -28.542 1.00 90.06 222 GLY A C 1
ATOM 1783 O O . GLY A 1 222 ? -12.791 -7.974 -28.404 1.00 90.06 222 GLY A O 1
ATOM 1784 N N . LYS A 1 223 ? -10.892 -7.206 -27.489 1.00 92.38 223 LYS A N 1
ATOM 1785 C CA . LYS A 1 223 ? -11.333 -7.277 -26.089 1.00 92.38 223 LYS A CA 1
ATOM 1786 C C . LYS A 1 223 ? -11.577 -5.882 -25.518 1.00 92.38 223 LYS A C 1
ATOM 1788 O O . LYS A 1 223 ? -10.871 -4.932 -25.866 1.00 92.38 223 LYS A O 1
ATOM 1793 N N . LYS A 1 224 ? -12.571 -5.764 -24.634 1.00 93.44 224 LYS A N 1
ATOM 1794 C CA . LYS A 1 224 ? -12.809 -4.555 -23.837 1.00 93.44 224 LYS A CA 1
ATOM 1795 C C . LYS A 1 224 ? -12.089 -4.676 -22.501 1.00 93.44 224 LYS A C 1
ATOM 1797 O O . LYS A 1 224 ? -12.160 -5.715 -21.855 1.00 93.44 224 LYS A O 1
ATOM 1802 N N . TYR A 1 225 ? -11.440 -3.596 -22.096 1.00 95.75 225 TYR A N 1
ATOM 1803 C CA . TYR A 1 225 ? -10.765 -3.478 -20.814 1.00 95.75 225 TYR A CA 1
ATOM 1804 C C . TYR A 1 225 ? -11.344 -2.288 -20.055 1.00 95.75 225 TYR A C 1
ATOM 1806 O O . TYR A 1 225 ? -11.434 -1.192 -20.610 1.00 95.75 225 TYR A O 1
ATOM 1814 N N . ILE A 1 226 ? -11.738 -2.503 -18.805 1.00 95.69 226 ILE A N 1
ATOM 1815 C CA . ILE A 1 226 ? -12.244 -1.459 -17.912 1.00 95.69 226 ILE A CA 1
ATOM 1816 C C . ILE A 1 226 ? -11.058 -0.720 -17.297 1.00 95.69 226 ILE A C 1
ATOM 1818 O O . ILE A 1 226 ? -10.108 -1.362 -16.849 1.00 95.69 226 ILE A O 1
ATOM 1822 N N . ILE A 1 227 ? -11.101 0.612 -17.283 1.00 94.12 227 ILE A N 1
ATOM 1823 C CA . ILE A 1 227 ? -10.028 1.443 -16.726 1.00 94.12 227 ILE A CA 1
ATOM 1824 C C . ILE A 1 227 ? -9.963 1.279 -15.207 1.00 94.12 227 ILE A C 1
ATOM 1826 O O . ILE A 1 227 ? -10.956 1.483 -14.517 1.00 94.12 227 ILE A O 1
ATOM 1830 N N . ALA A 1 228 ? -8.779 0.973 -14.694 1.00 95.25 228 ALA A N 1
ATOM 1831 C CA . ALA A 1 228 ? -8.436 0.921 -13.283 1.00 95.25 228 ALA A CA 1
ATOM 1832 C C . ALA A 1 228 ? -7.355 1.983 -13.018 1.00 95.25 228 ALA A C 1
ATOM 1834 O O . ALA A 1 228 ? -6.193 1.804 -13.383 1.00 95.25 228 ALA A O 1
ATOM 1835 N N . GLU A 1 229 ? -7.759 3.114 -12.435 1.00 93.38 229 GLU A N 1
ATOM 1836 C CA . GLU A 1 229 ? -6.877 4.247 -12.140 1.00 93.38 229 GLU A CA 1
ATOM 1837 C C . GLU A 1 229 ? -6.285 4.120 -10.735 1.00 93.38 229 GLU A C 1
ATOM 1839 O O . GLU A 1 229 ? -6.928 4.420 -9.733 1.00 93.38 229 GLU A O 1
ATOM 1844 N N . GLN A 1 230 ? -5.038 3.678 -10.655 1.00 92.94 230 GLN A N 1
ATOM 1845 C CA . GLN A 1 230 ? -4.316 3.463 -9.403 1.00 92.94 230 GLN A CA 1
ATOM 1846 C C . GLN A 1 230 ? -3.659 4.733 -8.834 1.00 92.94 230 GLN A C 1
ATOM 1848 O O . GLN A 1 230 ? -3.076 4.696 -7.747 1.00 92.94 230 GLN A O 1
ATOM 1853 N N . THR A 1 231 ? -3.704 5.850 -9.566 1.00 85.50 231 THR A N 1
ATOM 1854 C CA . THR A 1 231 ? -2.969 7.072 -9.234 1.00 85.50 231 THR A CA 1
ATOM 1855 C C . THR A 1 231 ? -3.856 8.119 -8.574 1.00 85.50 231 THR A C 1
ATOM 1857 O O . THR A 1 231 ? -4.996 8.353 -8.967 1.00 85.50 231 THR A O 1
ATOM 1860 N N . GLY A 1 232 ? -3.255 8.847 -7.636 1.00 69.31 232 GLY A N 1
ATOM 1861 C CA . GLY A 1 232 ? -3.776 10.111 -7.138 1.00 69.31 232 GLY A CA 1
ATOM 1862 C C . GLY A 1 232 ? -4.418 10.023 -5.762 1.00 69.31 232 GLY A C 1
ATOM 1863 O O . GLY A 1 232 ? -4.826 8.969 -5.285 1.00 69.31 232 GLY A O 1
ATOM 1864 N N . THR A 1 233 ? -4.505 11.192 -5.138 1.00 66.50 233 THR A N 1
ATOM 1865 C CA . THR A 1 233 ? -5.166 11.408 -3.850 1.00 66.50 233 THR A CA 1
ATOM 1866 C C . THR A 1 233 ? -6.681 11.194 -3.942 1.00 66.50 233 THR A C 1
ATOM 1868 O O . THR A 1 233 ? -7.324 10.696 -3.019 1.00 66.50 233 THR A O 1
ATOM 1871 N N . LYS A 1 234 ? -7.288 11.490 -5.095 1.00 80.00 234 LYS A N 1
ATOM 1872 C CA . LYS A 1 234 ? -8.714 11.240 -5.306 1.00 80.00 234 LYS A CA 1
ATOM 1873 C C . LYS A 1 234 ? -8.974 9.749 -5.529 1.00 80.00 234 LYS A C 1
ATOM 1875 O O . LYS A 1 234 ? -8.644 9.215 -6.584 1.00 80.00 234 LYS A O 1
ATOM 1880 N N . LYS A 1 235 ? -9.640 9.115 -4.563 1.00 84.12 235 LYS A N 1
ATOM 1881 C CA . LYS A 1 235 ? -10.111 7.733 -4.683 1.00 84.12 235 LYS A CA 1
ATOM 1882 C C . LYS A 1 235 ? -11.121 7.601 -5.814 1.00 84.12 235 LYS A C 1
ATOM 1884 O O . LYS A 1 235 ? -12.136 8.300 -5.825 1.00 84.12 235 LYS A O 1
ATOM 1889 N N . VAL A 1 236 ? -10.841 6.702 -6.747 1.00 90.88 236 VAL A N 1
ATOM 1890 C CA . VAL A 1 236 ? -11.728 6.380 -7.868 1.00 90.88 236 VAL A CA 1
ATOM 1891 C C . VAL A 1 236 ? -11.918 4.872 -7.966 1.00 90.88 236 VAL A C 1
ATOM 1893 O O . VAL A 1 236 ? -10.967 4.109 -7.796 1.00 90.88 236 VAL A O 1
ATOM 1896 N N . TYR A 1 237 ? -13.158 4.466 -8.216 1.00 92.56 237 TYR A N 1
ATOM 1897 C CA . TYR A 1 237 ? -13.542 3.073 -8.428 1.00 92.56 237 TYR A CA 1
ATOM 1898 C C . TYR A 1 237 ? -13.092 2.582 -9.809 1.00 92.56 237 TYR A C 1
ATOM 1900 O O . TYR A 1 237 ? -12.852 3.384 -10.720 1.00 92.56 237 TYR A O 1
ATOM 1908 N N . LEU A 1 238 ? -13.052 1.263 -9.990 1.00 94.31 238 LEU A N 1
ATOM 1909 C CA . LEU A 1 238 ? -12.953 0.617 -11.293 1.00 94.31 238 LEU A CA 1
ATOM 1910 C C . LEU A 1 238 ? -13.973 1.231 -12.259 1.00 94.31 238 LEU A C 1
ATOM 1912 O O . LEU A 1 238 ? -15.125 1.467 -11.901 1.00 94.31 238 LEU A O 1
ATOM 1916 N N . GLY A 1 239 ? -13.540 1.496 -13.488 1.00 92.62 239 GLY A N 1
ATOM 1917 C CA . GLY A 1 239 ? -14.344 2.143 -14.520 1.00 92.62 239 GLY A CA 1
ATOM 1918 C C . GLY A 1 239 ? -14.326 3.667 -14.462 1.00 92.62 239 GLY A C 1
ATOM 1919 O O . GLY A 1 239 ? -14.848 4.304 -15.374 1.00 92.62 239 GLY A O 1
ATOM 1920 N N . HIS A 1 240 ? -13.686 4.279 -13.464 1.00 90.44 240 HIS A N 1
ATOM 1921 C CA . HIS A 1 240 ? -13.595 5.730 -13.333 1.00 90.44 240 HIS A CA 1
ATOM 1922 C C . HIS A 1 240 ? -12.145 6.217 -13.384 1.00 90.44 240 HIS A C 1
ATOM 1924 O O . HIS A 1 240 ? -11.202 5.513 -13.034 1.00 90.44 240 HIS A O 1
ATOM 1930 N N . THR A 1 241 ? -11.970 7.461 -13.820 1.00 85.12 241 THR A N 1
ATOM 1931 C CA . THR A 1 241 ? -10.684 8.160 -13.800 1.00 85.12 241 THR A CA 1
ATOM 1932 C C . THR A 1 241 ? -10.889 9.572 -13.265 1.00 85.12 241 THR A C 1
ATOM 1934 O O . THR A 1 241 ? -11.940 10.187 -13.462 1.00 85.12 241 THR A O 1
ATOM 1937 N N . SER A 1 242 ? -9.899 10.072 -12.531 1.00 75.00 242 SER A N 1
ATOM 1938 C CA . SER A 1 242 ? -9.870 11.447 -12.030 1.00 75.00 242 SER A CA 1
ATOM 1939 C C . SER A 1 242 ? -9.351 12.439 -13.076 1.00 75.00 242 SER A C 1
ATOM 1941 O O . SER A 1 242 ? -9.485 13.647 -12.882 1.00 75.00 242 SER A O 1
ATOM 1943 N N . LEU A 1 243 ? -8.788 11.941 -14.181 1.00 73.12 243 LEU A N 1
ATOM 1944 C CA . LEU A 1 243 ? -8.201 12.733 -15.253 1.00 73.12 243 LEU A CA 1
ATOM 1945 C C . LEU A 1 243 ? -9.119 12.764 -16.473 1.00 73.12 243 LEU A C 1
ATOM 1947 O O . LEU A 1 243 ? -9.804 11.793 -16.793 1.00 73.12 243 LEU A O 1
ATOM 1951 N N . THR A 1 244 ? -9.086 13.872 -17.210 1.00 68.69 244 THR A N 1
ATOM 1952 C CA . THR A 1 244 ? -9.725 13.937 -18.526 1.00 68.69 244 THR A CA 1
ATOM 1953 C C . THR A 1 244 ? -9.089 12.888 -19.431 1.00 68.69 244 THR A C 1
ATOM 1955 O O . THR A 1 244 ? -7.879 12.927 -19.668 1.00 68.69 244 THR A O 1
ATOM 1958 N N . TYR A 1 245 ? -9.899 11.952 -19.932 1.00 64.31 245 TYR A N 1
ATOM 1959 C CA . TYR A 1 245 ? -9.419 10.851 -20.760 1.00 64.31 245 TYR A CA 1
ATOM 1960 C C . TYR A 1 245 ? -8.666 11.385 -21.983 1.00 64.31 245 TYR A C 1
ATOM 1962 O O . TYR A 1 245 ? -9.238 12.039 -22.858 1.00 64.31 245 TYR A O 1
ATOM 1970 N N . LYS A 1 246 ? -7.365 11.096 -22.045 1.00 72.69 246 LYS A N 1
ATOM 1971 C CA . LYS A 1 246 ? -6.534 11.353 -23.220 1.00 72.69 246 LYS A CA 1
ATOM 1972 C C . LYS A 1 246 ? -6.443 10.084 -24.049 1.00 72.69 246 LYS A C 1
ATOM 1974 O O . LYS A 1 246 ? -6.380 8.979 -23.513 1.00 72.69 246 LYS A O 1
ATOM 1979 N N . LYS A 1 247 ? -6.396 10.249 -25.372 1.00 80.75 247 LYS A N 1
ATOM 1980 C CA . LYS A 1 247 ? -6.277 9.121 -26.294 1.00 80.75 247 LYS A CA 1
ATOM 1981 C C . LYS A 1 247 ? -5.008 8.302 -25.962 1.00 80.75 247 LYS A C 1
ATOM 1983 O O . LYS A 1 247 ? -3.937 8.898 -25.817 1.00 80.75 247 LYS A O 1
ATOM 1988 N N . PRO A 1 248 ? -5.114 6.967 -25.848 1.00 84.31 248 PRO A N 1
ATOM 1989 C CA . PRO A 1 248 ? -3.982 6.071 -25.626 1.00 84.31 248 PRO A CA 1
ATOM 1990 C C . PRO A 1 248 ? -2.895 6.266 -26.682 1.00 84.31 248 PRO A C 1
ATOM 1992 O O . PRO A 1 248 ? -3.186 6.267 -27.878 1.00 84.31 248 PRO A O 1
ATOM 1995 N N . LYS A 1 249 ? -1.646 6.411 -26.234 1.00 85.12 249 LYS A N 1
ATOM 1996 C CA . LYS A 1 249 ? -0.458 6.450 -27.095 1.00 85.12 249 LYS A CA 1
ATOM 1997 C C . LYS A 1 249 ? 0.072 5.042 -27.346 1.00 85.12 249 LYS A C 1
ATOM 1999 O O . LYS A 1 249 ? 0.422 4.712 -28.474 1.00 85.12 249 LYS A O 1
ATOM 2004 N N . MET A 1 250 ? 0.128 4.223 -26.297 1.00 89.00 250 MET A N 1
ATOM 2005 C CA . MET A 1 250 ? 0.587 2.834 -26.358 1.00 89.00 250 MET A CA 1
ATOM 2006 C C . MET A 1 250 ? -0.224 1.968 -25.395 1.00 89.00 250 MET A C 1
ATOM 2008 O O . MET A 1 250 ? -0.660 2.439 -24.345 1.00 89.00 250 MET A O 1
ATOM 2012 N N . ILE A 1 251 ? -0.416 0.702 -25.759 1.00 92.56 251 ILE A N 1
ATOM 2013 C CA . ILE A 1 251 ? -1.087 -0.301 -24.929 1.00 92.56 251 ILE A CA 1
ATOM 2014 C C . ILE A 1 251 ? -0.160 -1.509 -24.837 1.00 92.56 251 ILE A C 1
ATOM 2016 O O . ILE A 1 251 ? 0.175 -2.113 -25.858 1.00 92.56 251 ILE A O 1
ATOM 2020 N N . PHE A 1 252 ? 0.246 -1.854 -23.620 1.00 93.00 252 PHE A N 1
ATOM 2021 C CA . PHE A 1 252 ? 1.148 -2.963 -23.335 1.00 93.00 252 PHE A CA 1
ATOM 2022 C C . PHE A 1 252 ? 0.347 -4.125 -22.741 1.00 93.00 252 PHE A C 1
ATOM 2024 O O . PHE A 1 252 ? -0.094 -4.025 -21.595 1.00 93.00 252 PHE A O 1
ATOM 2031 N N . PRO A 1 253 ? 0.109 -5.220 -23.483 1.00 94.50 253 PRO A N 1
ATOM 2032 C CA . PRO A 1 253 ? -0.495 -6.408 -22.895 1.00 94.50 253 PRO A CA 1
ATOM 2033 C C . PRO A 1 253 ? 0.448 -7.017 -21.862 1.00 94.50 253 PRO A C 1
ATOM 2035 O O . PRO A 1 253 ? 1.622 -7.250 -22.163 1.00 94.50 253 PRO A O 1
ATOM 2038 N N . VAL A 1 254 ? -0.080 -7.292 -20.669 1.00 94.88 254 VAL A N 1
ATOM 2039 C CA . VAL A 1 254 ? 0.675 -7.999 -19.637 1.00 94.88 254 VAL A CA 1
ATOM 2040 C C . VAL A 1 254 ? 0.594 -9.492 -19.922 1.00 94.88 254 VAL A C 1
ATOM 2042 O O . VAL A 1 254 ? -0.494 -10.058 -20.026 1.00 94.88 254 VAL A O 1
ATOM 2045 N N . VAL A 1 255 ? 1.755 -10.116 -20.094 1.00 92.06 255 VAL A N 1
ATOM 2046 C CA . VAL A 1 255 ? 1.885 -11.549 -20.364 1.00 92.06 255 VAL A CA 1
ATOM 2047 C C . VAL A 1 255 ? 2.523 -12.205 -19.152 1.00 92.06 255 VAL A C 1
ATOM 2049 O O . VAL A 1 255 ? 3.668 -11.912 -18.800 1.00 92.06 255 VAL A O 1
ATOM 2052 N N . LEU A 1 256 ? 1.760 -13.085 -18.513 1.00 87.12 256 LEU A N 1
ATOM 2053 C CA . LEU A 1 256 ? 2.247 -13.880 -17.400 1.00 87.12 256 LEU A CA 1
ATOM 2054 C C . LEU A 1 256 ? 3.075 -15.051 -17.906 1.00 87.12 256 LEU A C 1
ATOM 2056 O O . LEU A 1 256 ? 2.703 -15.711 -18.872 1.00 87.12 256 LEU A O 1
ATOM 2060 N N . GLU A 1 257 ? 4.164 -15.330 -17.205 1.00 83.88 257 GLU A N 1
ATOM 2061 C CA . GLU A 1 257 ? 4.820 -16.627 -17.308 1.00 83.88 257 GLU A CA 1
ATOM 2062 C C . GLU A 1 257 ? 4.046 -17.659 -16.477 1.00 83.88 257 GLU A C 1
ATOM 2064 O O . GLU A 1 257 ? 3.531 -17.337 -15.395 1.00 83.88 257 GLU A O 1
ATOM 2069 N N . ASP A 1 258 ? 3.996 -18.902 -16.972 1.00 65.81 258 ASP A N 1
ATOM 2070 C CA . ASP A 1 258 ? 3.154 -19.995 -16.454 1.00 65.81 258 ASP A CA 1
ATOM 2071 C C . ASP A 1 258 ? 3.418 -20.362 -14.984 1.00 65.81 258 ASP A C 1
ATOM 2073 O O . ASP A 1 258 ? 2.624 -21.064 -14.358 1.00 65.81 258 ASP A O 1
ATOM 2077 N N . LYS A 1 259 ? 4.516 -19.884 -14.388 1.00 65.94 259 LYS A N 1
ATOM 2078 C CA . LYS A 1 259 ? 4.909 -20.252 -13.029 1.00 65.94 259 LYS A CA 1
ATOM 2079 C C . LYS A 1 259 ? 4.873 -19.061 -12.076 1.00 65.94 259 LYS A C 1
ATOM 2081 O O . LYS A 1 259 ? 5.865 -18.362 -11.892 1.00 65.94 259 LYS A O 1
ATOM 2086 N N . TYR A 1 260 ? 3.747 -18.878 -11.385 1.00 80.44 260 TYR A N 1
ATOM 2087 C CA . TYR A 1 260 ? 3.753 -18.089 -10.154 1.00 80.44 260 TYR A CA 1
ATOM 2088 C C . TYR A 1 260 ? 4.466 -18.879 -9.047 1.00 80.44 260 TYR A C 1
ATOM 2090 O O . TYR A 1 260 ? 4.014 -19.952 -8.647 1.00 80.44 260 TYR A O 1
ATOM 2098 N N . VAL A 1 261 ? 5.594 -18.360 -8.555 1.00 82.81 261 VAL A N 1
ATOM 2099 C CA . VAL A 1 261 ? 6.362 -18.978 -7.467 1.00 82.81 261 VAL A CA 1
ATOM 2100 C C . VAL A 1 261 ? 6.217 -18.129 -6.212 1.00 82.81 261 VAL A C 1
ATOM 2102 O O . VAL A 1 261 ? 6.719 -17.007 -6.148 1.00 82.81 261 VAL A O 1
ATOM 2105 N N . ARG A 1 262 ? 5.543 -18.670 -5.194 1.00 86.81 262 ARG A N 1
ATOM 2106 C CA . ARG A 1 262 ? 5.511 -18.044 -3.869 1.00 86.81 262 ARG A CA 1
ATOM 2107 C C . ARG A 1 262 ? 6.888 -18.112 -3.194 1.00 86.81 262 ARG A C 1
ATOM 2109 O O . ARG A 1 262 ? 7.639 -19.062 -3.439 1.00 86.81 262 ARG A O 1
ATOM 2116 N N . PRO A 1 263 ? 7.219 -17.146 -2.320 1.00 87.06 263 PRO A N 1
ATOM 2117 C CA . PRO A 1 263 ? 8.422 -17.217 -1.503 1.00 87.06 263 PRO A CA 1
ATOM 2118 C C . PRO A 1 263 ? 8.508 -18.512 -0.695 1.00 87.06 263 PRO A C 1
ATOM 2120 O O . PRO A 1 263 ? 7.507 -19.014 -0.191 1.00 87.06 263 PRO A O 1
ATOM 2123 N N . ARG A 1 264 ? 9.730 -19.029 -0.524 1.00 83.69 264 ARG A N 1
ATOM 2124 C CA . ARG A 1 264 ? 9.983 -20.173 0.372 1.00 83.69 264 ARG A CA 1
ATOM 2125 C C . ARG A 1 264 ? 9.864 -19.795 1.847 1.00 83.69 264 ARG A C 1
ATOM 2127 O O . ARG A 1 264 ? 9.570 -20.646 2.679 1.00 83.69 264 ARG A O 1
ATOM 2134 N N . LEU A 1 265 ? 10.155 -18.538 2.170 1.00 85.12 265 LEU A N 1
ATOM 2135 C CA . LEU A 1 265 ? 10.029 -18.004 3.518 1.00 85.12 265 LEU A CA 1
ATOM 2136 C C . LEU A 1 265 ? 8.544 -17.853 3.895 1.00 85.12 265 LEU A C 1
ATOM 2138 O O . LEU A 1 265 ? 7.779 -17.360 3.065 1.00 85.12 265 LEU A O 1
ATOM 2142 N N . PRO A 1 266 ? 8.130 -18.225 5.123 1.00 85.12 266 PRO A N 1
ATOM 2143 C CA . PRO A 1 266 ? 6.774 -17.973 5.599 1.00 85.12 266 PRO A CA 1
ATOM 2144 C C . PRO A 1 266 ? 6.423 -16.485 5.538 1.00 85.12 266 PRO A C 1
ATOM 2146 O O . PRO A 1 266 ? 7.169 -15.637 6.027 1.00 85.12 266 PRO A O 1
ATOM 2149 N N . ILE A 1 267 ? 5.268 -16.172 4.959 1.00 89.38 267 ILE A N 1
ATOM 2150 C CA . ILE A 1 267 ? 4.805 -14.797 4.797 1.00 89.38 267 ILE A CA 1
ATOM 2151 C C . ILE A 1 267 ? 3.781 -14.492 5.888 1.00 89.38 267 ILE A C 1
ATOM 2153 O O . ILE A 1 267 ? 2.739 -15.135 5.974 1.00 89.38 267 ILE A O 1
ATOM 2157 N N . PHE A 1 268 ? 4.097 -13.516 6.740 1.00 84.06 268 PHE A N 1
ATOM 2158 C CA . PHE A 1 268 ? 3.127 -12.938 7.667 1.00 84.06 268 PHE A CA 1
ATOM 2159 C C . PHE A 1 268 ? 2.224 -11.962 6.914 1.00 84.06 268 PHE A C 1
ATOM 2161 O O . PHE A 1 268 ? 2.696 -11.220 6.047 1.00 84.06 268 PHE A O 1
ATOM 2168 N N . SER A 1 269 ? 0.932 -11.977 7.223 1.00 89.75 269 SER A N 1
ATOM 2169 C CA . SER A 1 269 ? -0.095 -11.177 6.558 1.00 89.75 269 SER A CA 1
ATOM 2170 C C . SER A 1 269 ? -1.284 -10.998 7.492 1.00 89.75 269 SER A C 1
ATOM 2172 O O . SER A 1 269 ? -1.893 -11.974 7.917 1.00 89.75 269 SER A O 1
ATOM 2174 N N . GLU A 1 270 ? -1.600 -9.752 7.824 1.00 82.62 270 GLU A N 1
ATOM 2175 C CA . GLU A 1 270 ? -2.686 -9.382 8.725 1.00 82.62 270 GLU A CA 1
ATOM 2176 C C . GLU A 1 270 ? -3.388 -8.125 8.205 1.00 82.62 270 GLU A C 1
ATOM 2178 O O . GLU A 1 270 ? -2.748 -7.165 7.767 1.00 82.62 270 GLU A O 1
ATOM 2183 N N . SER A 1 271 ? -4.717 -8.111 8.297 1.00 84.62 271 SER A N 1
ATOM 2184 C CA . SER A 1 271 ? -5.528 -6.919 8.068 1.00 84.62 271 SER A CA 1
ATOM 2185 C C . SER A 1 271 ? -6.340 -6.583 9.308 1.00 84.62 271 SER A C 1
ATOM 2187 O O . SER A 1 271 ? -7.030 -7.430 9.868 1.00 84.62 271 SER A O 1
ATOM 2189 N N . LYS A 1 272 ? -6.316 -5.306 9.686 1.00 78.50 272 LYS A N 1
ATOM 2190 C CA . LYS A 1 272 ? -7.177 -4.712 10.707 1.00 78.50 272 LYS A CA 1
ATOM 2191 C C . LYS A 1 272 ? -8.025 -3.618 10.069 1.00 78.50 272 LYS A C 1
ATOM 2193 O O . LYS A 1 272 ? -7.509 -2.791 9.324 1.00 78.50 272 LYS A O 1
ATOM 2198 N N . VAL A 1 273 ? -9.310 -3.569 10.400 1.00 72.06 273 VAL A N 1
ATOM 2199 C CA . VAL A 1 273 ? -10.186 -2.444 10.049 1.00 72.06 273 VAL A CA 1
ATOM 2200 C C . VAL A 1 273 ? -10.330 -1.541 11.274 1.00 72.06 273 VAL A C 1
ATOM 2202 O O . VAL A 1 273 ? -10.648 -2.017 12.362 1.00 72.06 273 VAL A O 1
ATOM 2205 N N . LEU A 1 274 ? -10.046 -0.251 11.107 1.00 62.84 274 LEU A N 1
ATOM 2206 C CA . LEU A 1 274 ? -10.300 0.811 12.073 1.00 62.84 274 LEU A CA 1
ATOM 2207 C C . LEU A 1 274 ? -11.565 1.575 11.668 1.00 62.84 274 LEU A C 1
ATOM 2209 O O . LEU A 1 274 ? -11.859 1.744 10.483 1.00 62.84 274 LEU A O 1
ATOM 2213 N N . GLY A 1 275 ? -12.308 2.048 12.664 1.00 51.78 275 GLY A N 1
ATOM 2214 C CA . GLY A 1 275 ? -13.600 2.686 12.447 1.00 51.78 275 GLY A CA 1
ATOM 2215 C C . GLY A 1 275 ? -14.776 1.715 12.562 1.00 51.78 275 GLY A C 1
ATOM 2216 O O . GLY A 1 275 ? -14.759 0.599 12.046 1.00 51.78 275 GLY A O 1
ATOM 2217 N N . GLY A 1 276 ? -15.804 2.145 13.292 1.00 53.56 276 GLY A N 1
ATOM 2218 C CA . GLY A 1 276 ? -17.082 1.445 13.453 1.00 53.56 276 GLY A CA 1
ATOM 2219 C C . GLY A 1 276 ? -17.225 0.649 14.749 1.00 53.56 276 GLY A C 1
ATOM 2220 O O . GLY A 1 276 ? -18.358 0.466 15.182 1.00 53.56 276 GLY A O 1
ATOM 2221 N N . ASN A 1 277 ? -16.113 0.213 15.365 1.00 60.69 277 ASN A N 1
ATOM 2222 C CA . ASN A 1 277 ? -16.137 -0.668 16.543 1.00 60.69 277 ASN A CA 1
ATOM 2223 C C . ASN A 1 277 ? -14.839 -0.777 17.373 1.00 60.69 277 ASN A C 1
ATOM 2225 O O . ASN A 1 277 ? -14.850 -1.448 18.405 1.00 60.69 277 ASN A O 1
ATOM 2229 N N . SER A 1 278 ? -13.732 -0.131 16.984 1.00 65.50 278 SER A N 1
ATOM 2230 C CA . SER A 1 278 ? -12.486 -0.155 17.768 1.00 65.50 278 SER A CA 1
ATOM 2231 C C . SER A 1 278 ? -11.754 1.184 17.786 1.00 65.50 278 SER A C 1
ATOM 2233 O O . SER A 1 278 ? -11.783 1.889 16.783 1.00 65.50 278 SER A O 1
ATOM 2235 N N . VAL A 1 279 ? -11.046 1.482 18.879 1.00 72.94 279 VAL A N 1
ATOM 2236 C CA . VAL A 1 279 ? -10.148 2.641 19.013 1.00 72.94 279 VAL A CA 1
ATOM 2237 C C . VAL A 1 279 ? -8.902 2.251 19.811 1.00 72.94 279 VAL A C 1
ATOM 2239 O O . VAL A 1 279 ? -8.995 1.493 20.785 1.00 72.94 279 VAL A O 1
ATOM 2242 N N . ASN A 1 280 ? -7.732 2.746 19.404 1.00 74.56 280 ASN A N 1
ATOM 2243 C CA . ASN A 1 280 ? -6.519 2.616 20.204 1.00 74.56 280 ASN A CA 1
ATOM 2244 C C . ASN A 1 280 ? -6.419 3.795 21.174 1.00 74.56 280 ASN A C 1
ATOM 2246 O O . ASN A 1 280 ? -6.680 4.939 20.820 1.00 74.56 280 ASN A O 1
ATOM 2250 N N . ILE A 1 281 ? -5.989 3.528 22.396 1.00 79.31 281 ILE A N 1
ATOM 2251 C CA . ILE A 1 281 ? -5.855 4.511 23.462 1.00 79.31 281 ILE A CA 1
ATOM 2252 C C . ILE A 1 281 ? -4.403 4.503 23.917 1.00 79.31 281 ILE A C 1
ATOM 2254 O O . ILE A 1 281 ? -3.860 3.470 24.315 1.00 79.31 281 ILE A O 1
ATOM 2258 N N . ILE A 1 282 ? -3.761 5.664 23.853 1.00 81.56 282 ILE A N 1
ATOM 2259 C CA . ILE A 1 282 ? -2.360 5.841 24.228 1.00 81.56 282 ILE A CA 1
ATOM 2260 C C . ILE A 1 282 ? -2.315 6.723 25.464 1.00 81.56 282 ILE A C 1
ATOM 2262 O O . ILE A 1 282 ? -2.727 7.878 25.414 1.00 81.56 282 ILE A O 1
ATOM 2266 N N . LEU A 1 283 ? -1.780 6.197 26.564 1.00 80.25 283 LEU A N 1
ATOM 2267 C CA . LEU A 1 283 ? -1.577 6.987 27.773 1.00 80.25 283 LEU A CA 1
ATOM 2268 C C . LEU A 1 283 ? -0.188 7.622 27.747 1.00 80.25 283 LEU A C 1
ATOM 2270 O O . LEU A 1 283 ? 0.801 6.935 27.469 1.00 80.25 283 LEU A O 1
ATOM 2274 N N . LYS A 1 284 ? -0.102 8.913 28.061 1.00 81.44 284 LYS A N 1
ATOM 2275 C CA . LYS A 1 284 ? 1.160 9.644 28.197 1.00 81.44 284 LYS A CA 1
ATOM 2276 C C . LYS A 1 284 ? 1.267 10.342 29.546 1.00 81.44 284 LYS A C 1
ATOM 2278 O O . LYS A 1 284 ? 0.259 10.642 30.166 1.00 81.44 284 LYS A O 1
ATOM 2283 N N . GLU A 1 285 ? 2.492 10.585 29.986 1.00 79.56 285 GLU A N 1
ATOM 2284 C CA . GLU A 1 285 ? 2.837 11.472 31.097 1.00 79.56 285 GLU A CA 1
ATOM 2285 C C . GLU A 1 285 ? 4.237 12.029 30.821 1.00 79.56 285 GLU A C 1
ATOM 2287 O O . GLU A 1 285 ? 5.165 11.281 30.504 1.00 79.56 285 GLU A O 1
ATOM 2292 N N . ASN A 1 286 ? 4.383 13.350 30.870 1.00 81.00 286 ASN A N 1
ATOM 2293 C CA . ASN A 1 286 ? 5.585 14.091 30.492 1.00 81.00 286 ASN A CA 1
ATOM 2294 C C . ASN A 1 286 ? 6.128 13.665 29.113 1.00 81.00 286 ASN A C 1
ATOM 2296 O O . ASN A 1 286 ? 7.308 13.343 28.961 1.00 81.00 286 ASN A O 1
ATOM 2300 N N . ASN A 1 287 ? 5.237 13.598 28.112 1.00 75.69 287 ASN A N 1
ATOM 2301 C CA . ASN A 1 287 ? 5.488 13.115 26.743 1.00 75.69 287 ASN A CA 1
ATOM 2302 C C . ASN A 1 287 ? 5.958 11.652 26.597 1.00 75.69 287 ASN A C 1
ATOM 2304 O O . ASN A 1 287 ? 6.179 11.193 25.473 1.00 75.69 287 ASN A O 1
ATOM 2308 N N . LYS A 1 288 ? 6.062 10.881 27.682 1.00 78.81 288 LYS A N 1
ATOM 2309 C CA . LYS A 1 288 ? 6.422 9.457 27.643 1.00 78.81 288 LYS A CA 1
ATOM 2310 C C . LYS A 1 288 ? 5.173 8.590 27.711 1.00 78.81 288 LYS A C 1
ATOM 2312 O O . LYS A 1 288 ? 4.243 8.907 28.443 1.00 78.81 288 LYS A O 1
ATOM 2317 N N . LYS A 1 289 ? 5.148 7.482 26.961 1.00 81.94 289 LYS A N 1
ATOM 2318 C CA . LYS A 1 289 ? 4.077 6.482 27.089 1.00 81.94 289 LYS A CA 1
ATOM 2319 C C . LYS A 1 289 ? 4.137 5.845 28.475 1.00 81.94 289 LYS A C 1
ATOM 2321 O O . LYS A 1 289 ? 5.213 5.426 28.896 1.00 81.94 289 LYS A O 1
ATOM 2326 N N . ILE A 1 290 ? 2.991 5.727 29.137 1.00 78.12 290 ILE A N 1
ATOM 2327 C CA . ILE A 1 290 ? 2.881 5.070 30.444 1.00 78.12 290 ILE A CA 1
ATOM 2328 C C . ILE A 1 290 ? 1.934 3.870 30.374 1.00 78.12 290 ILE A C 1
ATOM 2330 O O . ILE A 1 290 ? 0.899 3.911 29.714 1.00 78.12 290 ILE A O 1
ATOM 2334 N N . LEU A 1 291 ? 2.294 2.783 31.058 1.00 69.19 291 LEU A N 1
ATOM 2335 C CA . LEU A 1 291 ? 1.527 1.537 31.114 1.00 69.19 291 LEU A CA 1
ATOM 2336 C C . LEU A 1 291 ? 1.500 1.019 32.555 1.00 69.19 291 LEU A C 1
ATOM 2338 O O . LEU A 1 291 ? 2.436 1.257 33.310 1.00 69.19 291 LEU A O 1
ATOM 2342 N N . GLY A 1 292 ? 0.437 0.318 32.950 1.00 64.81 292 GLY A N 1
ATOM 2343 C CA . GLY A 1 292 ? 0.355 -0.349 34.260 1.00 64.81 292 GLY A CA 1
ATOM 2344 C C . GLY A 1 292 ? 0.110 0.569 35.464 1.00 64.81 292 GLY A C 1
ATOM 2345 O O . GLY A 1 292 ? -0.376 0.093 36.482 1.00 64.81 292 GLY A O 1
ATOM 2346 N N . LYS A 1 293 ? 0.348 1.882 35.335 1.00 68.44 293 LYS A N 1
ATOM 2347 C CA . LYS A 1 293 ? 0.070 2.881 36.384 1.00 68.44 293 LYS A CA 1
ATOM 2348 C C . LYS A 1 293 ? -1.426 3.081 36.654 1.00 68.44 293 LYS A C 1
ATOM 2350 O O . LYS A 1 293 ? -1.821 3.401 37.769 1.00 68.44 293 LYS A O 1
ATOM 2355 N N . TYR A 1 294 ? -2.261 2.890 35.633 1.00 70.31 294 TYR A N 1
ATOM 2356 C CA . TYR A 1 294 ? -3.696 3.152 35.698 1.00 70.31 294 TYR A CA 1
ATOM 2357 C C . TYR A 1 294 ? -4.508 1.967 35.177 1.00 70.31 294 TYR A C 1
ATOM 2359 O O . TYR A 1 294 ? -4.226 1.417 34.111 1.00 70.31 294 TYR A O 1
ATOM 2367 N N . ASN A 1 295 ? -5.570 1.610 35.900 1.00 72.00 295 ASN A N 1
ATOM 2368 C CA . ASN A 1 295 ? -6.578 0.677 35.415 1.00 72.00 295 ASN A CA 1
ATOM 2369 C C . ASN A 1 295 ? -7.554 1.432 34.512 1.00 72.00 295 ASN A C 1
ATOM 2371 O O . ASN A 1 295 ? -8.376 2.201 35.003 1.00 72.00 295 ASN A O 1
ATOM 2375 N N . ILE A 1 296 ? -7.479 1.214 33.203 1.00 75.62 296 ILE A N 1
ATOM 2376 C CA . ILE A 1 296 ? -8.370 1.877 32.249 1.00 75.62 296 ILE A CA 1
ATOM 2377 C C . ILE A 1 296 ? -9.559 0.982 31.928 1.00 75.62 296 ILE A C 1
ATOM 2379 O O . ILE A 1 296 ? -9.407 -0.221 31.726 1.00 75.62 296 ILE A O 1
ATOM 2383 N N . TYR A 1 297 ? -10.740 1.580 31.863 1.00 76.88 297 TYR A N 1
ATOM 2384 C CA . TYR A 1 297 ? -11.982 0.928 31.479 1.00 76.88 297 TYR A CA 1
ATOM 2385 C C . TYR A 1 297 ? -12.621 1.686 30.319 1.00 76.88 297 TYR A C 1
ATOM 2387 O O . TYR A 1 297 ? -12.437 2.893 30.184 1.00 76.88 297 TYR A O 1
ATOM 2395 N N . CYS A 1 298 ? -13.398 0.985 29.505 1.00 76.31 298 CYS A N 1
ATOM 2396 C CA . CYS A 1 298 ? -14.239 1.591 28.482 1.00 76.31 298 CYS A CA 1
ATOM 2397 C C . CYS A 1 298 ? -15.704 1.337 28.791 1.00 76.31 298 CYS A C 1
ATOM 2399 O O . CYS A 1 298 ? -16.084 0.215 29.132 1.00 76.31 298 CYS A O 1
ATOM 2401 N N . ARG A 1 299 ? -16.513 2.383 28.627 1.00 77.50 299 ARG A N 1
ATOM 2402 C CA . ARG A 1 299 ? -17.965 2.358 28.737 1.00 77.50 299 ARG A CA 1
ATOM 2403 C C . ARG A 1 299 ? -18.590 2.729 27.399 1.00 77.50 299 ARG A C 1
ATOM 2405 O O . ARG A 1 299 ? -18.220 3.734 26.805 1.00 77.50 299 ARG A O 1
ATOM 2412 N N . TYR A 1 300 ? -19.539 1.934 26.918 1.00 72.38 300 TYR A N 1
ATOM 2413 C CA . TYR A 1 300 ? -20.141 2.158 25.601 1.00 72.38 300 TYR A CA 1
ATOM 2414 C C . TYR A 1 300 ? -21.598 1.694 25.531 1.00 72.38 300 TYR A C 1
ATOM 2416 O O . TYR A 1 300 ? -22.037 0.855 26.323 1.00 72.38 300 TYR A O 1
ATOM 2424 N N . ASN A 1 301 ? -22.335 2.261 24.572 1.00 68.44 301 ASN A N 1
ATOM 2425 C CA . ASN A 1 301 ? -23.696 1.863 24.222 1.00 68.44 301 ASN A CA 1
ATOM 2426 C C . ASN A 1 301 ? -23.677 1.121 22.892 1.00 68.44 301 ASN A C 1
ATOM 2428 O O . ASN A 1 301 ? -23.062 1.573 21.935 1.00 68.44 301 ASN A O 1
ATOM 2432 N N . THR A 1 302 ? -24.415 0.022 22.816 1.00 61.97 302 THR A N 1
ATOM 2433 C CA . THR A 1 302 ? -24.648 -0.667 21.540 1.00 61.97 302 THR A CA 1
ATOM 2434 C C . THR A 1 302 ? -25.980 -0.210 20.962 1.00 61.97 302 THR A C 1
ATOM 2436 O O . THR A 1 302 ? -26.913 0.061 21.722 1.00 61.97 302 THR A O 1
ATOM 2439 N N . VAL A 1 303 ? -26.074 -0.094 19.635 1.00 55.72 303 VAL A N 1
ATOM 2440 C CA . VAL A 1 303 ? -27.335 0.261 18.964 1.00 55.72 303 VAL A CA 1
ATOM 2441 C C . VAL A 1 303 ? -28.439 -0.714 19.394 1.00 55.72 303 VAL A C 1
ATOM 2443 O O . VAL A 1 303 ? -28.256 -1.927 19.324 1.00 55.72 303 VAL A O 1
ATOM 2446 N N . GLY A 1 304 ? -29.562 -0.175 19.882 1.00 54.00 304 GLY A N 1
ATOM 2447 C CA . GLY A 1 304 ? -30.699 -0.956 20.388 1.00 54.00 304 GLY A CA 1
ATOM 2448 C C . GLY A 1 304 ? -30.623 -1.367 21.867 1.00 54.00 304 GLY A C 1
ATOM 2449 O O . GLY A 1 304 ? -31.532 -2.039 22.342 1.00 54.00 304 GLY A O 1
ATOM 2450 N N . SER A 1 305 ? -29.585 -0.966 22.613 1.00 54.50 305 SER A N 1
ATOM 2451 C CA . SER A 1 305 ? -29.462 -1.227 24.056 1.00 54.50 305 SER A CA 1
ATOM 2452 C C . SER A 1 305 ? -29.506 0.062 24.874 1.00 54.50 305 SER A C 1
ATOM 2454 O O . SER A 1 305 ? -28.729 0.986 24.634 1.00 54.50 305 SER A O 1
ATOM 2456 N N . PHE A 1 306 ? -30.345 0.084 25.911 1.00 55.91 306 PHE A N 1
ATOM 2457 C CA . PHE A 1 306 ? -30.336 1.132 26.941 1.00 55.91 306 PHE A CA 1
ATOM 2458 C C . PHE A 1 306 ? -29.247 0.915 28.008 1.00 55.91 306 PHE A C 1
ATOM 2460 O O . PHE A 1 306 ? -28.962 1.815 28.798 1.00 55.91 306 PHE A O 1
ATOM 2467 N N . TYR A 1 307 ? -28.615 -0.265 28.032 1.00 54.00 307 TYR A N 1
ATOM 2468 C CA . TYR A 1 307 ? -27.596 -0.625 29.015 1.00 54.00 307 TYR A CA 1
ATOM 2469 C C . TYR A 1 307 ? -26.183 -0.325 28.506 1.00 54.00 307 TYR A C 1
ATOM 2471 O O . TYR A 1 307 ? -25.787 -0.782 27.428 1.00 54.00 307 TYR A O 1
ATOM 2479 N N . LYS A 1 308 ? -25.418 0.403 29.331 1.00 64.06 308 LYS A N 1
ATOM 2480 C CA . LYS A 1 308 ? -23.996 0.704 29.123 1.00 64.06 308 LYS A CA 1
ATOM 2481 C C . LYS A 1 308 ? -23.139 -0.483 29.576 1.00 64.06 308 LYS A C 1
ATOM 2483 O O . LYS A 1 308 ? -23.178 -0.842 30.750 1.00 64.06 308 LYS A O 1
ATOM 2488 N N . GLN A 1 309 ? -22.338 -1.051 28.677 1.00 65.44 309 GLN A N 1
ATOM 2489 C CA . GLN A 1 309 ? -21.345 -2.075 29.029 1.00 65.44 309 GLN A CA 1
ATOM 2490 C C . GLN A 1 309 ? -20.068 -1.414 29.550 1.00 65.44 309 GLN A C 1
ATOM 2492 O O . GLN A 1 309 ? -19.709 -0.345 29.061 1.00 65.44 309 GLN A O 1
ATOM 2497 N N . ILE A 1 310 ? -19.389 -2.038 30.519 1.00 72.56 310 ILE A N 1
ATOM 2498 C CA . ILE A 1 310 ? -18.113 -1.567 31.079 1.00 72.56 310 ILE A CA 1
ATOM 2499 C C . ILE A 1 310 ? -17.114 -2.724 31.065 1.00 72.56 310 ILE A C 1
ATOM 2501 O O . ILE A 1 310 ? -17.410 -3.798 31.582 1.00 72.56 310 ILE A O 1
ATOM 2505 N N . GLY A 1 311 ? -15.929 -2.507 30.496 1.00 73.69 311 GLY A N 1
ATOM 2506 C CA . GLY A 1 311 ? -14.860 -3.506 30.464 1.00 73.69 311 GLY A CA 1
ATOM 2507 C C . GLY A 1 311 ? -13.494 -2.888 30.729 1.00 73.69 311 GLY A C 1
ATOM 2508 O O . GLY A 1 311 ? -13.204 -1.795 30.243 1.00 73.69 311 GLY A O 1
ATOM 2509 N N . LYS A 1 312 ? -12.652 -3.584 31.500 1.00 80.00 312 LYS A N 1
ATOM 2510 C CA . LYS A 1 312 ? -11.256 -3.189 31.726 1.00 80.00 312 LYS A CA 1
ATOM 2511 C C . LYS A 1 312 ? -10.445 -3.421 30.453 1.00 80.00 312 LYS A C 1
ATOM 2513 O O . LYS A 1 312 ? -10.476 -4.520 29.899 1.00 80.00 312 LYS A O 1
ATOM 2518 N N . LEU A 1 313 ? -9.691 -2.419 30.017 1.00 79.38 313 LEU A N 1
ATOM 2519 C CA . LEU A 1 313 ? -8.786 -2.545 28.883 1.00 79.38 313 LEU A CA 1
ATOM 2520 C C . LEU A 1 313 ? -7.498 -3.252 29.291 1.00 79.38 313 LEU A C 1
ATOM 2522 O O . LEU A 1 313 ? -6.927 -2.984 30.352 1.00 79.38 313 LEU A O 1
ATOM 2526 N N . LYS A 1 314 ? -7.028 -4.137 28.412 1.00 76.38 314 LYS A N 1
ATOM 2527 C CA . LYS A 1 314 ? -5.750 -4.828 28.570 1.00 76.38 314 LYS A CA 1
ATOM 2528 C C . LYS A 1 314 ? -4.676 -4.163 27.703 1.00 76.38 314 LYS A C 1
ATOM 2530 O O . LYS A 1 314 ? -4.940 -3.894 26.526 1.00 76.38 314 LYS A O 1
ATOM 2535 N N . PRO A 1 315 ? -3.482 -3.906 28.259 1.00 74.56 315 PRO A N 1
ATOM 2536 C CA . PRO A 1 315 ? -2.363 -3.384 27.488 1.00 74.56 315 PRO A CA 1
ATOM 2537 C C . PRO A 1 315 ? -1.894 -4.342 26.387 1.00 74.56 315 PRO A C 1
ATOM 2539 O O . PRO A 1 315 ? -1.919 -5.556 26.570 1.00 74.56 315 PRO A O 1
ATOM 2542 N N . GLN A 1 316 ? -1.442 -3.779 25.266 1.00 69.12 316 GLN A N 1
ATOM 2543 C CA . GLN A 1 316 ? -0.813 -4.483 24.145 1.00 69.12 316 GLN A CA 1
ATOM 2544 C C . GLN A 1 316 ? 0.721 -4.378 24.209 1.00 69.12 316 GLN A C 1
ATOM 2546 O O . GLN A 1 316 ? 1.269 -3.522 24.910 1.00 69.12 316 GLN A O 1
ATOM 2551 N N . SER A 1 317 ? 1.422 -5.193 23.414 1.00 61.59 317 SER A N 1
ATOM 2552 C CA . SER A 1 317 ? 2.895 -5.217 23.332 1.00 61.59 317 SER A CA 1
ATOM 2553 C C . SER A 1 317 ? 3.521 -3.871 22.934 1.00 61.59 317 SER A C 1
ATOM 2555 O O . SER A 1 317 ? 4.619 -3.548 23.370 1.00 61.59 317 SER A O 1
ATOM 2557 N N . ASN A 1 318 ? 2.810 -3.039 22.168 1.00 59.69 318 ASN A N 1
ATOM 2558 C CA . ASN A 1 318 ? 3.257 -1.709 21.727 1.00 59.69 318 ASN A CA 1
ATOM 2559 C C . ASN A 1 318 ? 2.949 -0.564 22.726 1.00 59.69 318 ASN A C 1
ATOM 2561 O O . ASN A 1 318 ? 2.994 0.622 22.361 1.00 59.69 318 ASN A O 1
ATOM 2565 N N . HIS A 1 319 ? 2.596 -0.915 23.967 1.00 66.25 319 HIS A N 1
ATOM 2566 C CA . HIS A 1 319 ? 2.219 0.000 25.048 1.00 66.25 319 HIS A CA 1
ATOM 2567 C C . HIS A 1 319 ? 0.953 0.836 24.756 1.00 66.25 319 HIS A C 1
ATOM 2569 O O . HIS A 1 319 ? 0.809 1.949 25.262 1.00 66.25 319 HIS A O 1
ATOM 2575 N N . SER A 1 320 ? 0.040 0.325 23.927 1.00 75.06 320 SER A N 1
ATOM 2576 C CA . SER A 1 320 ? -1.305 0.889 23.742 1.00 75.06 320 SER A CA 1
ATOM 2577 C C . SER A 1 320 ? -2.362 0.073 24.488 1.00 75.06 320 SER A C 1
ATOM 2579 O O . SER A 1 320 ? -2.133 -1.075 24.872 1.00 75.06 320 SER A O 1
ATOM 2581 N N . LEU A 1 321 ? -3.532 0.668 24.695 1.00 79.38 321 LEU A N 1
ATOM 2582 C CA . LEU A 1 321 ? -4.744 -0.006 25.146 1.00 79.38 321 LEU A CA 1
ATOM 2583 C C . LEU A 1 321 ? -5.718 -0.050 23.975 1.00 79.38 321 LEU A C 1
ATOM 2585 O O . LEU A 1 321 ? -5.947 0.969 23.337 1.00 79.38 321 LEU A O 1
ATOM 2589 N N . VAL A 1 322 ? -6.302 -1.207 23.686 1.00 74.81 322 VAL A N 1
ATOM 2590 C CA . VAL A 1 322 ? -7.231 -1.343 22.557 1.00 74.81 322 VAL A CA 1
ATOM 2591 C C . VAL A 1 322 ? -8.621 -1.618 23.093 1.00 74.81 322 VAL A C 1
ATOM 2593 O O . VAL A 1 322 ? -8.825 -2.587 23.826 1.00 74.81 322 VAL A O 1
ATOM 2596 N N . PHE A 1 323 ? -9.574 -0.775 22.706 1.00 74.75 323 PHE A N 1
ATOM 2597 C CA . PHE A 1 323 ? -10.988 -1.091 22.824 1.00 74.75 323 PHE A CA 1
ATOM 2598 C C . PHE A 1 323 ? -11.487 -1.630 21.484 1.00 74.75 323 PHE A C 1
ATOM 2600 O O . PHE A 1 323 ? -11.214 -1.037 20.442 1.00 74.75 323 PHE A O 1
ATOM 2607 N N . SER A 1 324 ? -12.211 -2.748 21.514 1.00 66.25 324 SER A N 1
ATOM 2608 C CA . SER A 1 324 ? -12.883 -3.327 20.351 1.00 66.25 324 SER A CA 1
ATOM 2609 C C . SER A 1 324 ? -14.194 -3.979 20.786 1.00 66.25 324 SER A C 1
ATOM 2611 O O . SER A 1 324 ? -14.265 -4.573 21.864 1.00 66.25 324 SER A O 1
ATOM 2613 N N . THR A 1 325 ? -15.231 -3.872 19.961 1.00 60.69 325 THR A N 1
ATOM 2614 C CA . THR A 1 325 ? -16.522 -4.536 20.162 1.00 60.69 325 THR A CA 1
ATOM 2615 C C . THR A 1 325 ? -17.041 -5.119 18.849 1.00 60.69 325 THR A C 1
ATOM 2617 O O . THR A 1 325 ? -16.718 -4.639 17.772 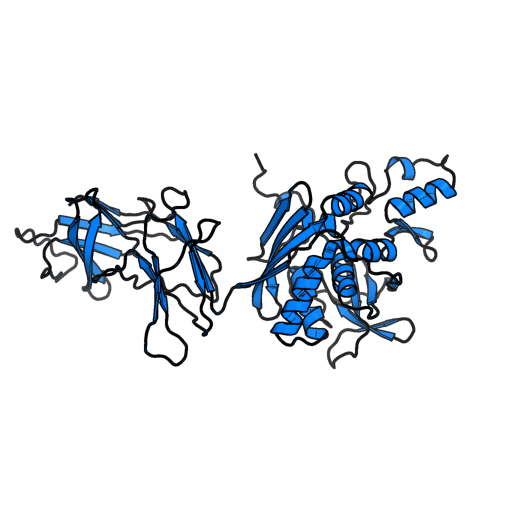1.00 60.69 325 THR A O 1
ATOM 2620 N N . THR A 1 326 ? -17.839 -6.184 18.905 1.00 54.06 326 THR A N 1
ATOM 2621 C CA . THR A 1 326 ? -18.478 -6.763 17.709 1.00 54.06 326 THR A CA 1
ATOM 2622 C C . THR A 1 326 ? -19.783 -6.054 17.338 1.00 54.06 326 THR A C 1
ATOM 2624 O O . THR A 1 326 ? -20.310 -6.261 16.248 1.00 54.06 326 THR A O 1
ATOM 2627 N N . LYS A 1 327 ? -20.317 -5.201 18.223 1.00 57.03 327 LYS A N 1
ATOM 2628 C CA . LYS A 1 327 ? -21.590 -4.489 18.049 1.00 57.03 327 LYS A CA 1
ATOM 2629 C C . LYS A 1 327 ? -21.340 -3.007 17.798 1.00 57.03 327 LYS A C 1
ATOM 2631 O O . LYS A 1 327 ? -20.746 -2.371 18.661 1.00 57.03 327 LYS A O 1
ATOM 2636 N N . PHE A 1 328 ? -21.874 -2.478 16.689 1.00 56.28 328 PHE A N 1
ATOM 2637 C CA . PHE A 1 328 ? -21.690 -1.080 16.277 1.00 56.28 328 PHE A CA 1
ATOM 2638 C C . PHE A 1 328 ? -21.889 -0.101 17.442 1.00 56.28 328 PHE A C 1
ATOM 2640 O O . PHE A 1 328 ? -22.971 -0.036 18.040 1.00 56.28 328 PHE A O 1
ATOM 2647 N N . SER A 1 329 ? -20.843 0.670 17.735 1.00 62.41 329 SER A N 1
ATOM 2648 C CA . SER A 1 329 ? -20.865 1.764 18.701 1.00 62.41 329 SER A CA 1
ATOM 2649 C C . SER A 1 329 ? -20.145 2.965 18.113 1.00 62.41 329 SER A C 1
ATOM 2651 O O . SER A 1 329 ? -18.940 2.927 17.879 1.00 62.41 329 SER A O 1
ATOM 2653 N N . LYS A 1 330 ? -20.885 4.059 17.906 1.00 63.69 330 LYS A N 1
ATOM 2654 C CA . LYS A 1 330 ? -20.301 5.310 17.414 1.00 63.69 330 LYS A CA 1
ATOM 2655 C C . LYS A 1 330 ? -19.397 5.972 18.457 1.00 63.69 330 LYS A C 1
ATOM 2657 O O . LYS A 1 330 ? -18.398 6.577 18.102 1.00 63.69 330 LYS A O 1
ATOM 2662 N N . PHE A 1 331 ? -19.727 5.842 19.743 1.00 71.38 331 PHE A N 1
ATOM 2663 C CA . PHE A 1 331 ? -18.998 6.516 20.816 1.00 71.38 331 PHE A CA 1
ATOM 2664 C C . PHE A 1 331 ? -18.526 5.543 21.892 1.00 71.38 331 PHE A C 1
ATOM 2666 O O . PHE A 1 331 ? -19.283 4.665 22.311 1.00 71.38 331 PHE A O 1
ATOM 2673 N N . VAL A 1 332 ? -17.315 5.754 22.402 1.00 74.44 332 VAL A N 1
ATOM 2674 C CA . VAL A 1 332 ? -16.833 5.118 23.635 1.00 74.44 332 VAL A CA 1
ATOM 2675 C C . VAL A 1 332 ? -16.398 6.178 24.639 1.00 74.44 332 VAL A C 1
ATOM 2677 O O . VAL A 1 332 ? -15.805 7.188 24.273 1.00 74.44 332 VAL A O 1
ATOM 2680 N N . GLU A 1 333 ? -16.723 5.948 25.907 1.00 76.25 333 GLU A N 1
ATOM 2681 C CA . GLU A 1 333 ? -16.287 6.740 27.055 1.00 76.25 333 GLU A CA 1
ATOM 2682 C C . GLU A 1 333 ? -15.123 5.993 27.732 1.00 76.25 333 GLU A C 1
ATOM 2684 O O . GLU A 1 333 ? -15.250 4.813 28.072 1.00 76.25 333 GLU A O 1
ATOM 2689 N N . ILE A 1 334 ? -13.981 6.649 27.939 1.00 72.69 334 ILE A N 1
ATOM 2690 C CA . ILE A 1 334 ? -12.859 6.078 28.709 1.00 72.69 334 ILE A CA 1
ATOM 2691 C C . ILE A 1 334 ? -13.058 6.383 30.193 1.00 72.69 334 ILE A C 1
ATOM 2693 O O . ILE A 1 334 ? -13.584 7.432 30.531 1.00 72.69 334 ILE A O 1
ATOM 2697 N N . MET A 1 335 ? -12.628 5.491 31.086 1.00 72.38 335 MET A N 1
ATOM 2698 C CA . MET A 1 335 ? -12.641 5.668 32.541 1.00 72.38 335 MET A CA 1
ATOM 2699 C C . MET A 1 335 ? -11.304 5.224 33.152 1.00 72.38 335 MET A C 1
ATOM 2701 O O . MET A 1 335 ? -10.679 4.283 32.667 1.00 72.38 335 MET A O 1
ATOM 2705 N N . VAL A 1 336 ? -10.880 5.865 34.243 1.00 69.06 336 VAL A N 1
ATOM 2706 C CA . VAL A 1 336 ? -9.617 5.573 34.947 1.00 69.06 336 VAL A CA 1
ATOM 2707 C C . VAL A 1 336 ? -9.917 5.106 36.378 1.00 69.06 336 VAL A C 1
ATOM 2709 O O . VAL A 1 336 ? -10.720 5.730 37.065 1.00 69.06 336 VAL A O 1
ATOM 2712 N N . ASN A 1 337 ? -9.269 4.026 36.829 1.00 63.28 337 ASN A N 1
ATOM 2713 C CA . ASN A 1 337 ? -9.296 3.470 38.190 1.00 63.28 337 ASN A CA 1
ATOM 2714 C C . ASN A 1 337 ? -10.706 3.226 38.768 1.00 63.28 337 ASN A C 1
ATOM 2716 O O . ASN A 1 337 ? -11.058 3.732 39.829 1.00 63.28 337 ASN A O 1
ATOM 2720 N N . HIS A 1 338 ? -11.523 2.419 38.085 1.00 49.97 338 HIS A N 1
ATOM 2721 C CA . HIS A 1 338 ? -12.858 2.049 38.562 1.00 49.97 338 HIS A CA 1
ATOM 2722 C C . HIS A 1 338 ? -12.797 1.093 39.768 1.00 49.97 338 HIS A C 1
ATOM 2724 O O . HIS A 1 338 ? -12.535 -0.093 39.587 1.00 49.97 338 HIS A O 1
ATOM 2730 N N . ASN A 1 339 ? -13.088 1.605 40.968 1.00 46.00 339 ASN A N 1
ATOM 2731 C CA . ASN A 1 339 ? -13.694 0.853 42.070 1.00 46.00 339 ASN A CA 1
ATOM 2732 C C . ASN A 1 339 ? -14.601 1.789 42.891 1.00 46.00 339 ASN A C 1
ATOM 2734 O O . ASN A 1 339 ? -14.134 2.741 43.506 1.00 46.00 339 ASN A O 1
ATOM 2738 N N . VAL A 1 340 ? -15.902 1.492 42.829 1.00 41.62 340 VAL A N 1
ATOM 2739 C CA . VAL A 1 340 ? -17.072 2.050 43.545 1.00 41.62 340 VAL A CA 1
ATOM 2740 C C . VAL A 1 340 ? -17.371 3.556 43.397 1.00 41.62 340 VAL A C 1
ATOM 2742 O O . VAL A 1 340 ? -18.543 3.901 43.380 1.00 41.62 340 VAL A O 1
ATOM 2745 N N . ASP A 1 341 ? -16.405 4.422 43.085 1.00 44.00 341 ASP A N 1
ATOM 2746 C CA . ASP A 1 341 ? -16.647 5.843 42.752 1.00 44.00 341 ASP A CA 1
ATOM 2747 C C . ASP A 1 341 ? -15.769 6.300 41.576 1.00 44.00 341 ASP A C 1
ATOM 2749 O O . ASP A 1 341 ? -14.933 7.196 41.670 1.00 44.00 341 ASP A O 1
ATOM 2753 N N . GLY A 1 342 ? -15.920 5.618 40.437 1.00 42.06 342 GLY A N 1
ATOM 2754 C CA . GLY A 1 342 ? -15.115 5.861 39.240 1.00 42.06 342 GLY A CA 1
AT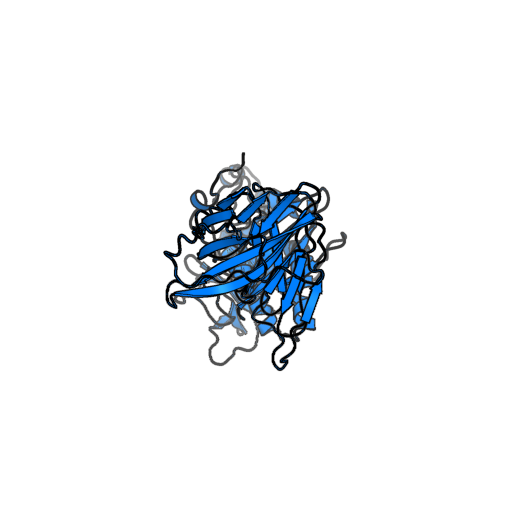OM 2755 C C . GLY A 1 342 ? -15.189 7.308 38.734 1.00 42.06 342 GLY A C 1
ATOM 2756 O O . GLY A 1 342 ? -16.256 7.920 38.666 1.00 42.06 342 GLY A O 1
ATOM 2757 N N . TYR A 1 343 ? -14.044 7.842 38.314 1.00 51.22 343 TYR A N 1
ATOM 2758 C CA . TYR A 1 343 ? -13.934 9.144 37.663 1.00 51.22 343 TYR A CA 1
ATOM 2759 C C . TYR A 1 343 ? -14.691 9.104 36.328 1.00 51.22 343 TYR A C 1
ATOM 2761 O O . TYR A 1 343 ? -14.292 8.416 35.387 1.00 51.22 343 TYR A O 1
ATOM 2769 N N . TYR A 1 344 ? -15.813 9.820 36.252 1.00 49.06 344 TYR A N 1
ATOM 2770 C CA . TYR A 1 344 ? -16.566 9.980 35.011 1.00 49.06 344 TYR A CA 1
ATOM 2771 C C . TYR A 1 344 ? -16.033 11.160 34.216 1.00 49.06 344 TYR A C 1
ATOM 2773 O O . TYR A 1 344 ? -15.903 12.261 34.752 1.00 49.06 344 TYR A O 1
ATOM 2781 N N . PHE A 1 345 ? -15.882 10.942 32.919 1.00 54.53 345 PHE A N 1
ATOM 2782 C CA . PHE A 1 345 ? -15.703 11.987 31.931 1.00 54.53 345 PHE A CA 1
ATOM 2783 C C . PHE A 1 345 ? -17.067 12.319 31.313 1.00 54.53 345 PHE A C 1
ATOM 2785 O O . PHE A 1 345 ? -17.680 11.444 30.702 1.00 54.53 345 PHE A O 1
ATOM 2792 N N . PRO A 1 346 ? -17.576 13.552 31.445 1.00 41.19 346 PRO A N 1
ATOM 2793 C CA . PRO A 1 346 ? -18.761 13.963 30.695 1.00 41.19 346 PRO A CA 1
ATOM 2794 C C . PRO A 1 346 ? -18.461 14.213 29.206 1.00 41.19 346 PRO A C 1
ATOM 2796 O O . PRO A 1 346 ? -19.388 14.218 28.402 1.00 41.19 346 PRO A O 1
ATOM 2799 N N . GLU A 1 347 ? -17.183 14.388 28.832 1.00 50.16 347 GLU A N 1
ATOM 2800 C CA . GLU A 1 347 ? -16.780 14.909 27.513 1.00 50.16 347 GLU A CA 1
ATOM 2801 C C . GLU A 1 347 ? -15.691 14.099 26.776 1.00 50.16 347 GLU A C 1
ATOM 2803 O O . GLU A 1 347 ? -15.245 14.521 25.718 1.00 50.16 347 GLU A O 1
ATOM 2808 N N . THR A 1 348 ? -15.294 12.902 27.232 1.00 58.16 348 THR A N 1
ATOM 2809 C CA . THR A 1 348 ? -14.447 11.991 26.420 1.00 58.16 348 THR A CA 1
ATOM 2810 C C . THR A 1 348 ? -15.292 10.965 25.673 1.00 58.16 348 THR A C 1
ATOM 2812 O O . THR A 1 348 ? -15.001 9.771 25.669 1.00 58.16 348 THR A O 1
ATOM 2815 N N . LYS A 1 349 ? -16.380 11.420 25.041 1.00 63.75 349 LYS A N 1
ATOM 2816 C CA . LYS A 1 349 ? -17.032 10.617 24.005 1.00 63.75 349 LYS A CA 1
ATOM 2817 C C . LYS A 1 349 ? -16.120 10.627 22.794 1.00 63.75 349 LYS A C 1
ATOM 2819 O O . LYS A 1 349 ? -16.107 11.588 22.032 1.00 63.75 349 LYS A O 1
ATOM 2824 N N . ILE A 1 350 ? -15.348 9.565 22.644 1.00 70.56 350 ILE A N 1
ATOM 2825 C CA . ILE A 1 350 ? -14.497 9.390 21.479 1.00 70.56 350 ILE A CA 1
ATOM 2826 C C . ILE A 1 350 ? -15.397 8.925 20.354 1.00 70.56 350 ILE A C 1
ATOM 2828 O O . ILE A 1 350 ? -16.027 7.872 20.482 1.00 70.56 350 ILE A O 1
ATOM 2832 N N . ASP A 1 351 ? -15.482 9.720 19.291 1.00 69.12 351 ASP A N 1
ATOM 2833 C CA . ASP A 1 351 ? -16.140 9.283 18.070 1.00 69.12 351 ASP A CA 1
ATOM 2834 C C . ASP A 1 351 ? -15.251 8.249 17.379 1.00 69.12 351 ASP A C 1
ATOM 2836 O O . ASP A 1 351 ? -14.238 8.562 16.751 1.00 69.12 351 ASP A O 1
ATOM 2840 N N . MET A 1 352 ? -15.642 6.989 17.522 1.00 67.00 352 MET A N 1
ATOM 2841 C CA . MET A 1 352 ? -14.930 5.847 16.971 1.00 67.00 352 MET A CA 1
ATOM 2842 C C . MET A 1 352 ? -15.048 5.775 15.445 1.00 67.00 352 MET A C 1
ATOM 2844 O O . MET A 1 352 ? -14.463 4.875 14.849 1.00 67.00 352 MET A O 1
ATOM 2848 N N . SER A 1 353 ? -15.813 6.665 14.793 1.00 57.28 353 SER A N 1
ATOM 2849 C CA . SER A 1 353 ? -15.797 6.787 13.330 1.00 57.28 353 SER A CA 1
ATOM 2850 C C . SER A 1 353 ? -14.672 7.677 12.805 1.00 57.28 353 SER A C 1
ATOM 2852 O O . SER A 1 353 ? -14.372 7.604 11.616 1.00 57.28 353 SER A O 1
ATOM 2854 N N . ASN A 1 354 ? -14.073 8.516 13.656 1.00 51.44 354 ASN A N 1
ATOM 2855 C CA . ASN A 1 354 ? -13.176 9.589 13.215 1.00 51.44 354 ASN A CA 1
ATOM 2856 C C . ASN A 1 354 ? -11.756 9.473 13.785 1.00 51.44 354 ASN A C 1
ATOM 2858 O O . ASN A 1 354 ? -10.837 10.034 13.198 1.00 51.44 354 ASN A O 1
ATOM 2862 N N . GLU A 1 355 ? -11.573 8.753 14.895 1.00 54.59 355 GLU A N 1
ATOM 2863 C CA . GLU A 1 355 ? -10.313 8.721 15.644 1.00 54.59 355 GLU A CA 1
ATOM 2864 C C . GLU A 1 355 ? -9.709 7.310 15.695 1.00 54.59 355 GLU A C 1
ATOM 2866 O O . GLU A 1 355 ? -10.327 6.366 16.191 1.00 54.59 355 GLU A O 1
ATOM 2871 N N . ASP A 1 356 ? -8.474 7.174 15.207 1.00 57.66 356 ASP A N 1
ATOM 2872 C CA . ASP A 1 356 ? -7.741 5.900 15.170 1.00 57.66 356 ASP A CA 1
ATOM 2873 C C . ASP A 1 356 ? -6.903 5.664 16.438 1.00 57.66 356 ASP A C 1
ATOM 2875 O O . ASP A 1 356 ? -6.887 4.558 16.987 1.00 57.66 356 ASP A O 1
ATOM 2879 N N . ASP A 1 357 ? -6.249 6.725 16.919 1.00 70.56 357 ASP A N 1
ATOM 2880 C CA . ASP A 1 357 ? -5.463 6.759 18.148 1.00 70.56 357 ASP A CA 1
ATOM 2881 C C . ASP A 1 357 ? -5.949 7.932 19.004 1.00 70.56 357 ASP A C 1
ATOM 2883 O O . ASP A 1 357 ? -5.787 9.093 18.638 1.00 70.56 357 ASP A O 1
ATOM 2887 N N . TYR A 1 358 ? -6.491 7.641 20.181 1.00 75.19 358 TYR A N 1
ATOM 2888 C CA . TYR A 1 358 ? -6.847 8.656 21.159 1.00 75.19 358 TYR A CA 1
ATOM 2889 C C . TYR A 1 358 ? -5.758 8.762 22.226 1.00 75.19 358 TYR A C 1
ATOM 2891 O O . TYR A 1 358 ? -5.491 7.813 22.972 1.00 75.19 358 TYR A O 1
ATOM 2899 N N . VAL A 1 359 ? -5.105 9.921 22.305 1.00 76.25 359 VAL A N 1
ATOM 2900 C CA . VAL A 1 359 ? -4.052 10.174 23.294 1.00 76.25 359 VAL A CA 1
ATOM 2901 C C . VAL A 1 359 ? -4.662 10.770 24.559 1.00 76.25 359 VAL A C 1
ATOM 2903 O O . VAL A 1 359 ? -5.260 11.841 24.531 1.00 76.25 359 VAL A O 1
ATOM 2906 N N . VAL A 1 360 ? -4.452 10.093 25.685 1.00 75.38 360 VAL A N 1
ATOM 2907 C CA . VAL A 1 360 ? -4.791 10.575 27.025 1.00 75.38 360 VAL A CA 1
ATOM 2908 C C . VAL A 1 360 ? -3.493 10.961 27.725 1.00 75.38 360 VAL A C 1
ATOM 2910 O O . VAL A 1 360 ? -2.691 10.096 28.070 1.00 75.38 360 VAL A O 1
ATOM 2913 N N . ASP A 1 361 ? -3.267 12.257 27.917 1.00 74.50 361 ASP A N 1
ATOM 2914 C CA . ASP A 1 361 ? -2.028 12.775 28.497 1.00 74.50 361 ASP A CA 1
ATOM 2915 C C . ASP A 1 361 ? -2.239 13.240 29.948 1.00 74.50 361 ASP A C 1
ATOM 2917 O O . ASP A 1 361 ? -3.018 14.153 30.216 1.00 74.50 361 ASP A O 1
ATOM 2921 N N . PHE A 1 362 ? -1.552 12.580 30.880 1.00 73.12 362 PHE A N 1
ATOM 2922 C CA . PHE A 1 362 ? -1.544 12.827 32.323 1.00 73.12 362 PHE A CA 1
ATOM 2923 C C . PHE A 1 362 ? -0.389 13.729 32.773 1.00 73.12 362 PHE A C 1
ATOM 2925 O O . PHE A 1 362 ? -0.139 13.819 33.975 1.00 73.12 362 PHE A O 1
ATOM 2932 N N . SER A 1 363 ? 0.328 14.373 31.845 1.00 72.25 363 SER A N 1
ATOM 2933 C CA . SER A 1 363 ? 1.329 15.392 32.187 1.00 72.25 363 SER A CA 1
ATOM 2934 C C . SER A 1 363 ? 0.723 16.454 33.112 1.00 72.25 363 SER A C 1
ATOM 2936 O O . SER A 1 363 ? -0.483 16.724 33.063 1.00 72.25 363 SER A O 1
ATOM 2938 N N . ASP A 1 364 ? 1.539 17.053 33.981 1.00 67.62 364 ASP A N 1
ATOM 2939 C CA . ASP A 1 364 ? 1.039 17.989 34.998 1.00 67.62 364 ASP A CA 1
ATOM 2940 C C . ASP A 1 364 ? 0.355 19.212 34.352 1.00 67.62 364 ASP A C 1
ATOM 2942 O O . ASP A 1 364 ? -0.652 19.710 34.853 1.00 67.62 364 ASP A O 1
ATOM 2946 N N . ASP A 1 365 ? 0.809 19.619 33.163 1.00 65.56 365 ASP A N 1
ATOM 2947 C CA . ASP A 1 365 ? 0.167 20.627 32.324 1.00 65.56 365 ASP A CA 1
ATOM 2948 C C . ASP A 1 365 ? -1.075 20.107 31.581 1.00 65.56 365 ASP A C 1
ATOM 2950 O O . ASP A 1 365 ? -1.686 20.845 30.848 1.00 65.56 365 ASP A O 1
ATOM 2954 N N . LYS A 1 366 ? -1.538 18.873 31.713 1.00 61.84 366 LYS A N 1
ATOM 2955 C CA . LYS A 1 366 ? -2.764 18.399 31.025 1.00 61.84 366 LYS A CA 1
ATOM 2956 C C . LYS A 1 366 ? -3.875 18.047 32.007 1.00 61.84 366 LYS A C 1
ATOM 2958 O O . LYS A 1 366 ? -5.058 17.998 31.641 1.00 61.84 366 LYS A O 1
ATOM 2963 N N . CYS A 1 367 ? -3.522 17.866 33.276 1.00 66.56 367 CYS A N 1
ATOM 2964 C CA . CYS A 1 367 ? -4.415 17.408 34.330 1.00 66.56 367 CYS A CA 1
ATOM 2965 C C . CYS A 1 367 ? -4.775 18.502 35.351 1.00 66.56 367 CYS A C 1
ATOM 2967 O O . CYS A 1 367 ? -4.201 19.586 35.396 1.00 66.56 367 CYS A O 1
ATOM 2969 N N . ILE A 1 368 ? -5.805 18.219 36.142 1.00 64.88 368 ILE A N 1
ATOM 2970 C CA . ILE A 1 368 ? -5.964 18.781 37.475 1.00 64.88 368 ILE A CA 1
ATOM 2971 C C . ILE A 1 368 ? -5.128 17.915 38.408 1.00 64.88 368 ILE A C 1
ATOM 2973 O O . ILE A 1 368 ? -5.319 16.698 38.463 1.00 64.88 368 ILE A O 1
ATOM 2977 N N . PHE A 1 369 ? -4.225 18.553 39.131 1.00 65.56 369 PHE A N 1
ATOM 2978 C CA . PHE A 1 369 ? -3.345 17.930 40.102 1.00 65.56 369 PHE A CA 1
ATOM 2979 C C . PHE A 1 369 ? -3.830 18.299 41.503 1.00 65.56 369 PHE A C 1
ATOM 2981 O O . PHE A 1 369 ? -3.931 19.483 41.809 1.00 65.56 369 PHE A O 1
ATOM 2988 N N . VAL A 1 370 ? -4.140 17.307 42.337 1.00 65.44 370 VAL A N 1
ATOM 2989 C CA . VAL A 1 370 ? -4.519 17.489 43.744 1.00 65.44 370 VAL A CA 1
ATOM 2990 C C . VAL A 1 370 ? -3.516 16.761 44.622 1.00 65.44 370 VAL A C 1
ATOM 2992 O O . VAL A 1 370 ? -3.412 15.536 44.548 1.00 65.44 370 VAL A O 1
ATOM 2995 N N . LYS A 1 371 ? -2.811 17.501 45.477 1.00 65.44 371 LYS A N 1
ATOM 2996 C CA . LYS A 1 371 ? -1.934 16.931 46.504 1.00 65.44 371 LYS A CA 1
ATOM 2997 C C . LYS A 1 371 ? -2.600 17.033 47.870 1.00 65.44 371 LYS A C 1
ATOM 2999 O O . LYS A 1 371 ? -3.039 18.116 48.236 1.00 65.44 371 LYS A O 1
ATOM 3004 N N . SER A 1 372 ? -2.670 15.927 48.604 1.00 68.38 372 SER A N 1
ATOM 3005 C CA . SER A 1 372 ? -3.143 15.883 49.991 1.00 68.38 372 SER A CA 1
ATOM 3006 C C . SER A 1 372 ? -2.488 14.718 50.748 1.00 68.38 372 SER A C 1
ATOM 3008 O O . SER A 1 372 ? -1.470 14.195 50.300 1.00 68.38 372 SER A O 1
ATOM 3010 N N . LYS A 1 373 ? -3.034 14.308 51.902 1.00 71.50 373 LYS A N 1
ATOM 3011 C CA . LYS A 1 373 ? -2.584 13.087 52.601 1.00 71.50 373 LYS A CA 1
ATOM 3012 C C . LYS A 1 373 ? -2.763 11.853 51.713 1.00 71.50 373 LYS A C 1
ATOM 3014 O O . LYS A 1 373 ? -3.579 11.871 50.789 1.00 71.50 373 LYS A O 1
ATOM 3019 N N . ASP A 1 374 ? -2.001 10.802 51.978 1.00 74.00 374 ASP A N 1
ATOM 3020 C CA . ASP A 1 374 ? -2.135 9.515 51.304 1.00 74.00 374 ASP A CA 1
ATOM 3021 C C . ASP A 1 374 ? -3.554 8.964 51.468 1.00 74.00 374 ASP A C 1
ATOM 3023 O O . ASP A 1 374 ? -4.174 9.080 52.524 1.00 74.00 374 ASP A O 1
ATOM 3027 N N . ASN A 1 375 ? -4.106 8.388 50.399 1.00 72.06 375 ASN A N 1
ATOM 3028 C CA . ASN A 1 375 ? -5.432 7.770 50.442 1.00 72.06 375 ASN A CA 1
ATOM 3029 C C . ASN A 1 375 ? -6.579 8.679 50.960 1.00 72.06 375 ASN A C 1
ATOM 3031 O O . ASN A 1 375 ? -7.611 8.185 51.421 1.00 72.06 375 ASN A O 1
ATOM 3035 N N . GLN A 1 376 ? -6.448 9.999 50.860 1.00 77.88 376 GLN A N 1
ATOM 3036 C CA . GLN A 1 376 ? -7.431 10.963 51.336 1.00 77.88 376 GLN A CA 1
ATOM 3037 C C . GLN A 1 376 ? -8.549 11.156 50.312 1.00 77.88 376 GLN A C 1
ATOM 3039 O O . GLN A 1 376 ? -8.300 11.530 49.164 1.00 77.88 376 GLN A O 1
ATOM 3044 N N . SER A 1 377 ? -9.796 10.977 50.752 1.00 79.94 377 SER A N 1
ATOM 3045 C CA . SER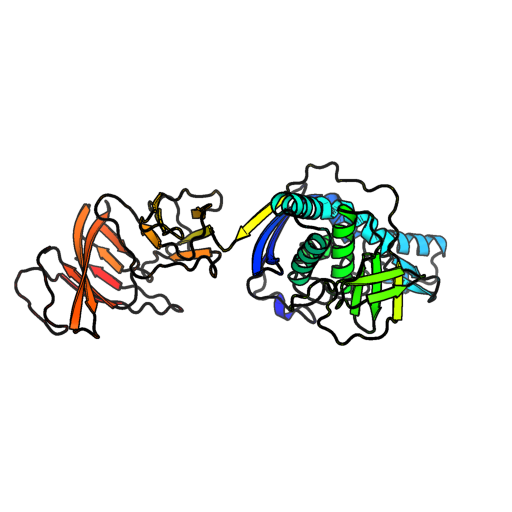 A 1 377 ? -10.969 11.315 49.944 1.00 79.94 377 SER A CA 1
ATOM 3046 C C . SER A 1 377 ? -11.248 12.819 49.951 1.00 79.94 377 SER A C 1
ATOM 3048 O O . SER A 1 377 ? -11.115 13.485 50.983 1.00 79.94 377 SER A O 1
ATOM 3050 N N . PHE A 1 378 ? -11.675 13.341 48.806 1.00 74.12 378 PHE A N 1
ATOM 3051 C CA . PHE A 1 378 ? -12.106 14.720 48.598 1.00 74.12 378 PHE A CA 1
ATOM 3052 C C . PHE A 1 378 ? -13.191 14.782 47.516 1.00 74.12 378 PHE A C 1
ATOM 3054 O O . PHE A 1 378 ? -13.438 13.812 46.808 1.00 74.12 378 PHE A O 1
ATOM 3061 N N . TYR A 1 379 ? -13.850 15.922 47.374 1.00 75.62 379 TYR A N 1
ATOM 3062 C CA . TYR A 1 379 ? -14.907 16.168 46.406 1.00 75.62 379 TYR A CA 1
ATOM 3063 C C . TYR A 1 379 ? -14.503 17.284 45.456 1.00 75.62 379 TYR A C 1
ATOM 3065 O O . TYR A 1 379 ? -14.099 18.369 45.872 1.00 75.62 379 TYR A O 1
ATOM 3073 N N . LEU A 1 380 ? -14.642 17.011 44.166 1.00 75.12 380 LEU A N 1
ATOM 3074 C CA . LEU A 1 380 ? -14.426 17.965 43.097 1.00 75.12 380 LEU A CA 1
ATOM 3075 C C . LEU A 1 380 ? -15.769 18.443 42.553 1.00 75.12 380 LEU A C 1
ATOM 3077 O O . LEU A 1 380 ? -16.599 17.634 42.128 1.00 75.12 380 LEU A O 1
ATOM 3081 N N . HIS A 1 381 ? -15.954 19.758 42.557 1.00 73.38 381 HIS A N 1
ATOM 3082 C CA . HIS A 1 381 ? -17.144 20.435 42.069 1.00 73.38 381 HIS A CA 1
ATOM 3083 C C . HIS A 1 381 ? -16.846 21.217 40.794 1.00 73.38 381 HIS A C 1
ATOM 3085 O O . HIS A 1 381 ? -15.817 21.887 40.708 1.00 73.38 381 HIS A O 1
ATOM 3091 N N . THR A 1 382 ? -17.767 21.172 39.830 1.00 72.31 382 THR A N 1
ATOM 3092 C CA . THR A 1 382 ? -17.727 22.037 38.641 1.00 72.31 382 THR A CA 1
ATOM 3093 C C . THR A 1 382 ? -18.845 23.067 38.675 1.00 72.31 382 THR A C 1
ATOM 3095 O O . THR A 1 382 ? -19.946 22.800 39.176 1.00 72.31 382 THR A O 1
ATOM 3098 N N . PHE A 1 383 ? -18.574 24.237 38.107 1.00 67.44 383 PHE A N 1
ATOM 3099 C CA . PHE A 1 383 ? -19.539 25.327 38.013 1.00 67.44 383 PHE A CA 1
ATOM 3100 C C . PHE A 1 383 ? -19.959 25.569 36.563 1.00 67.44 383 PHE A C 1
ATOM 3102 O O . PHE A 1 383 ? -19.109 25.686 35.680 1.00 67.44 383 PHE A O 1
ATOM 3109 N N . ASP A 1 384 ? -21.269 25.623 36.323 1.00 65.81 384 ASP A N 1
ATOM 3110 C CA . ASP A 1 384 ? -21.841 25.994 35.030 1.00 65.81 384 ASP A CA 1
ATOM 3111 C C . ASP A 1 384 ? -22.091 27.502 35.015 1.00 65.81 384 ASP A C 1
ATOM 3113 O O . ASP A 1 384 ? -22.943 28.001 35.752 1.00 65.81 384 ASP A O 1
ATOM 3117 N N . LEU A 1 385 ? -21.317 28.222 34.203 1.00 63.50 385 LEU A N 1
ATOM 3118 C CA . LEU A 1 385 ? -21.397 29.680 34.117 1.00 63.50 385 LEU A CA 1
ATOM 3119 C C . LEU A 1 385 ? -22.712 30.154 33.504 1.00 63.50 385 LEU A C 1
ATOM 3121 O O . LEU A 1 385 ? -23.247 31.161 33.949 1.00 63.50 385 LEU A O 1
ATOM 3125 N N . GLU A 1 386 ? -23.239 29.431 32.515 1.00 65.06 386 GLU A N 1
ATOM 3126 C CA . GLU A 1 386 ? -24.463 29.827 31.813 1.00 65.06 386 GLU A CA 1
ATOM 3127 C C . GLU A 1 386 ? -25.684 29.690 32.721 1.00 65.06 386 GLU A C 1
ATOM 3129 O O . GLU A 1 386 ? -26.616 30.486 32.661 1.00 65.06 386 GLU A O 1
ATOM 3134 N N . ARG A 1 387 ? -25.676 28.670 33.585 1.00 63.69 387 ARG A N 1
ATOM 3135 C CA . ARG A 1 387 ? -26.795 28.367 34.490 1.00 63.69 387 ARG A CA 1
ATOM 3136 C C . ARG A 1 387 ? -26.606 28.902 35.905 1.00 63.69 387 ARG A C 1
ATOM 3138 O O . ARG A 1 387 ? -27.501 28.713 36.727 1.00 63.69 387 ARG A O 1
ATOM 3145 N N . ASN A 1 388 ? -25.455 29.513 36.182 1.00 66.75 388 ASN A N 1
ATOM 3146 C CA . ASN A 1 388 ? -25.022 30.013 37.484 1.00 66.75 388 ASN A CA 1
ATOM 3147 C C . ASN A 1 388 ? -25.244 29.016 38.639 1.00 66.75 388 ASN A C 1
ATOM 3149 O O . ASN A 1 388 ? -25.769 29.369 39.693 1.00 66.75 388 ASN A O 1
ATOM 3153 N N . LYS A 1 389 ? -24.921 27.735 38.419 1.00 64.12 389 LYS A N 1
ATOM 3154 C CA . LYS A 1 389 ? -25.185 26.646 39.377 1.00 64.12 389 LYS A CA 1
ATOM 3155 C C . LYS A 1 389 ? -24.056 25.620 39.390 1.00 64.12 389 LYS A C 1
ATOM 3157 O O . LYS A 1 389 ? -23.415 25.356 38.370 1.00 64.12 389 LYS A O 1
ATOM 3162 N N . SER A 1 390 ? -23.858 24.972 40.541 1.00 62.06 390 SER A N 1
ATOM 3163 C CA . SER A 1 390 ? -23.002 23.783 40.629 1.00 62.06 390 SER A CA 1
ATOM 3164 C C . SER A 1 390 ? -23.601 22.644 39.797 1.00 62.06 390 SER A C 1
ATOM 3166 O O . SER A 1 390 ? -24.768 22.292 39.965 1.00 62.06 390 SER A O 1
ATOM 3168 N N . LYS A 1 391 ? -22.812 22.082 38.877 1.00 61.28 391 LYS A N 1
ATOM 3169 C CA . LYS A 1 391 ? -23.284 21.088 37.896 1.00 61.28 391 LYS A CA 1
ATOM 3170 C C . LYS A 1 391 ? -22.942 19.658 38.290 1.00 61.28 391 LYS A C 1
ATOM 3172 O O . LYS A 1 391 ? -23.690 18.734 37.981 1.00 61.28 391 LYS A O 1
ATOM 3177 N N . PHE A 1 392 ? -21.788 19.459 38.922 1.00 63.44 392 PHE A N 1
ATOM 3178 C CA . PHE A 1 392 ? -21.188 18.136 39.038 1.00 63.44 392 PHE A CA 1
ATOM 3179 C C . PHE A 1 392 ? -20.388 18.007 40.326 1.00 63.44 392 PHE A C 1
ATOM 3181 O O . PHE A 1 392 ? -19.574 18.877 40.614 1.00 63.44 392 PHE A O 1
ATOM 3188 N N . LYS A 1 393 ? -20.605 16.915 41.065 1.00 67.88 393 LYS A N 1
ATOM 3189 C CA . LYS A 1 393 ? -19.852 16.532 42.264 1.00 67.88 393 LYS A CA 1
ATOM 3190 C C . LYS A 1 393 ? -19.232 15.155 42.037 1.00 67.88 393 LYS A C 1
ATOM 3192 O O . LYS A 1 393 ? -19.936 14.207 41.674 1.00 67.88 393 LYS A O 1
ATOM 3197 N N . ARG A 1 394 ? -17.924 15.029 42.256 1.00 71.06 394 ARG A N 1
ATOM 3198 C CA . ARG A 1 394 ? -17.200 13.753 42.166 1.00 71.06 394 ARG A CA 1
ATOM 3199 C C . ARG A 1 394 ? -16.362 13.529 43.409 1.00 71.06 394 ARG A C 1
ATOM 3201 O O . ARG A 1 394 ? -15.563 14.392 43.740 1.00 71.06 394 ARG A O 1
ATOM 3208 N N . MET A 1 395 ? -16.550 12.391 44.076 1.00 75.81 395 MET A N 1
ATOM 3209 C CA . MET A 1 395 ? -15.661 11.970 45.154 1.00 75.81 395 MET A CA 1
ATOM 3210 C C . MET A 1 395 ? -14.427 11.313 44.547 1.00 75.81 395 MET A C 1
ATOM 3212 O O . MET A 1 395 ? -14.551 10.410 43.727 1.00 75.81 395 MET A O 1
ATOM 3216 N N . LEU A 1 396 ? -13.258 11.804 44.922 1.00 73.69 396 LEU A N 1
ATOM 3217 C CA . LEU A 1 396 ? -11.957 11.388 44.430 1.00 73.69 396 LEU A CA 1
ATOM 3218 C C . LEU A 1 396 ? -11.071 11.026 45.615 1.00 73.69 396 LEU A C 1
ATOM 3220 O O . LEU A 1 396 ? -11.354 11.421 46.744 1.00 73.69 396 LEU A O 1
ATOM 3224 N N . LYS A 1 397 ? -9.997 10.289 45.350 1.00 75.56 397 LYS A N 1
ATOM 3225 C CA . LYS A 1 397 ? -9.048 9.831 46.364 1.00 75.56 397 LYS A CA 1
ATOM 3226 C C . LYS A 1 397 ? -7.622 10.011 45.854 1.00 75.56 397 LYS A C 1
ATOM 3228 O O . LYS A 1 397 ? -7.356 9.724 44.684 1.00 75.56 397 LYS A O 1
ATOM 3233 N N . THR A 1 398 ? -6.728 10.501 46.706 1.00 71.94 398 THR A N 1
ATOM 3234 C CA . THR A 1 398 ? -5.283 10.507 46.436 1.00 71.94 398 THR A CA 1
ATOM 3235 C C . THR A 1 398 ? -4.707 9.090 46.475 1.00 71.94 398 THR A C 1
ATOM 3237 O O . THR A 1 398 ? -5.258 8.196 47.118 1.00 71.94 398 THR A O 1
ATOM 3240 N N . ASP A 1 399 ? -3.616 8.872 45.745 1.00 67.62 399 ASP A N 1
ATOM 3241 C CA . ASP A 1 399 ? -2.847 7.632 45.768 1.00 67.62 399 ASP A CA 1
ATOM 3242 C C . ASP A 1 399 ? -2.020 7.495 47.064 1.00 67.62 399 ASP A C 1
ATOM 3244 O O . ASP A 1 399 ? -2.123 8.304 47.993 1.00 67.62 399 ASP A O 1
ATOM 3248 N N . GLU A 1 400 ? -1.209 6.439 47.139 1.00 72.06 400 GLU A N 1
ATOM 3249 C CA . GLU A 1 400 ? -0.306 6.157 48.265 1.00 72.06 400 GLU A CA 1
ATOM 3250 C C . GLU A 1 400 ? 0.752 7.248 48.502 1.00 72.06 400 GLU A C 1
ATOM 3252 O O . GLU A 1 400 ? 1.276 7.362 49.603 1.00 72.06 400 GLU A O 1
ATOM 3257 N N . ASN A 1 401 ? 1.024 8.093 47.504 1.00 69.88 401 ASN A N 1
ATOM 3258 C CA . ASN A 1 401 ? 1.946 9.223 47.608 1.00 69.88 401 ASN A CA 1
ATOM 3259 C C . ASN A 1 401 ? 1.217 10.541 47.916 1.00 69.88 401 ASN A C 1
ATOM 3261 O O . ASN A 1 401 ? 1.813 11.620 47.834 1.00 69.88 401 ASN A O 1
ATOM 3265 N N . GLY A 1 402 ? -0.080 10.481 48.233 1.00 67.00 402 GLY A N 1
ATOM 3266 C CA . GLY A 1 402 ? -0.886 11.669 48.488 1.00 67.00 402 GLY A CA 1
ATOM 3267 C C . GLY A 1 402 ? -1.218 12.459 47.225 1.00 67.00 402 GLY A C 1
ATOM 3268 O O . GLY A 1 402 ? -1.537 13.645 47.310 1.00 67.00 402 GLY A O 1
ATOM 3269 N N . LEU A 1 403 ? -1.171 11.826 46.047 1.00 72.50 403 LEU A N 1
ATOM 3270 C CA . LEU A 1 403 ? -1.395 12.493 44.773 1.00 72.50 403 LEU A CA 1
ATOM 3271 C C . LEU A 1 403 ? -2.644 11.991 44.039 1.00 72.50 403 LEU A C 1
ATOM 3273 O O . LEU A 1 403 ? -2.874 10.799 43.884 1.00 72.50 403 LEU A O 1
ATOM 3277 N N . CYS A 1 404 ? -3.451 12.908 43.512 1.00 73.31 404 CYS A N 1
ATOM 3278 C CA . CYS A 1 404 ? -4.518 12.598 42.569 1.00 73.31 404 CYS A CA 1
ATOM 3279 C C . CYS A 1 404 ? -4.341 13.433 41.296 1.00 73.31 404 CYS A C 1
ATOM 3281 O O . CYS A 1 404 ? -4.218 14.656 41.360 1.00 73.31 404 CYS A O 1
ATOM 3283 N N . ARG A 1 405 ? -4.350 12.776 40.131 1.00 71.69 405 ARG A N 1
ATOM 3284 C CA . ARG A 1 405 ? -4.349 13.438 38.819 1.00 71.69 405 ARG A CA 1
ATOM 3285 C C . ARG A 1 405 ? -5.628 13.103 38.075 1.00 71.69 405 ARG A C 1
ATOM 3287 O O . ARG A 1 405 ? -5.946 11.928 37.896 1.00 71.69 405 ARG A O 1
ATOM 3294 N N . VAL A 1 406 ? -6.335 14.125 37.605 1.00 67.56 406 VAL A N 1
ATOM 3295 C CA . VAL A 1 406 ? -7.589 13.952 36.863 1.00 67.56 406 VAL A CA 1
ATOM 3296 C C . VAL A 1 406 ? -7.587 14.806 35.608 1.00 67.56 406 VAL A C 1
ATOM 3298 O O . VAL A 1 406 ? -7.339 16.007 35.654 1.00 67.56 406 VAL A O 1
ATOM 3301 N N . ILE A 1 407 ? -7.899 14.211 34.463 1.00 63.00 407 ILE A N 1
ATOM 3302 C CA . ILE A 1 407 ? -8.065 14.949 33.210 1.00 63.00 407 ILE A CA 1
ATOM 3303 C C . ILE A 1 407 ? -9.539 15.323 33.086 1.00 63.00 407 ILE A C 1
ATOM 3305 O O . ILE A 1 407 ? -10.393 14.453 32.944 1.00 63.00 407 ILE A O 1
ATOM 3309 N N . LEU A 1 408 ? -9.837 16.618 33.160 1.00 62.25 408 LEU A N 1
ATOM 3310 C CA . LEU A 1 408 ? -11.190 17.160 33.027 1.00 62.25 408 LEU A CA 1
ATOM 3311 C C . LEU A 1 408 ? -11.250 18.255 31.958 1.00 62.25 408 LEU A C 1
ATOM 3313 O O . LEU A 1 408 ? -10.202 18.844 31.659 1.00 62.25 408 LEU A O 1
ATOM 3317 N N . PRO A 1 409 ? -12.439 18.512 31.383 1.00 57.94 409 PRO A N 1
ATOM 3318 C CA . PRO A 1 409 ? -12.630 19.542 30.366 1.00 57.94 409 PRO A CA 1
ATOM 3319 C C . PRO A 1 409 ? -12.384 20.966 30.887 1.00 57.94 409 PRO A C 1
ATOM 3321 O O . PRO A 1 409 ? -12.028 21.186 32.047 1.00 57.94 409 PRO A O 1
ATOM 3324 N N . ASN A 1 410 ? -12.570 21.955 30.019 1.00 57.56 410 ASN A N 1
ATOM 3325 C CA . ASN A 1 410 ? -12.548 23.363 30.409 1.00 57.56 410 ASN A CA 1
ATOM 3326 C C . ASN A 1 410 ? -13.615 23.687 31.443 1.00 57.56 410 ASN A C 1
ATOM 3328 O O . ASN A 1 410 ? -14.761 23.268 31.308 1.00 57.56 410 ASN A O 1
ATOM 3332 N N . GLY A 1 411 ? -13.251 24.468 32.457 1.00 63.44 411 GLY A N 1
ATOM 3333 C CA . GLY A 1 411 ? -14.223 24.907 33.447 1.00 63.44 411 GLY A CA 1
ATOM 3334 C C . GLY A 1 411 ? -13.623 25.455 34.732 1.00 63.44 411 GLY A C 1
ATOM 3335 O O . GLY A 1 411 ? -12.411 25.429 34.958 1.00 63.44 411 GLY A O 1
ATOM 3336 N N . TYR A 1 412 ? -14.522 25.947 35.581 1.00 67.12 412 TYR A N 1
ATOM 3337 C CA . TYR A 1 412 ? -14.230 26.310 36.962 1.00 67.12 412 TYR A CA 1
ATOM 3338 C C . TYR A 1 412 ? -14.366 25.080 37.851 1.00 67.12 412 TYR A C 1
ATOM 3340 O O . TYR A 1 412 ? -15.409 24.415 37.844 1.00 67.12 412 TYR A O 1
ATOM 3348 N N . TYR A 1 413 ? -13.312 24.812 38.619 1.00 71.06 413 TYR A N 1
ATOM 3349 C CA . TYR A 1 413 ? -13.223 23.664 39.508 1.00 71.06 413 TYR A CA 1
ATOM 3350 C C . TYR A 1 413 ? -12.965 24.107 40.944 1.00 71.06 413 TYR A C 1
ATOM 3352 O O . TYR A 1 413 ? -12.165 25.008 41.204 1.00 71.06 413 TYR A O 1
ATOM 3360 N N . TYR A 1 414 ? -13.627 23.421 41.871 1.00 70.25 414 TYR A N 1
ATOM 3361 C CA . TYR A 1 414 ? -13.487 23.633 43.305 1.00 70.25 414 TYR A CA 1
ATOM 3362 C C . TYR A 1 414 ? -13.245 22.302 43.989 1.00 70.25 414 TYR A C 1
ATOM 3364 O O . TYR A 1 414 ? -13.924 21.320 43.682 1.00 70.25 414 TYR A O 1
ATOM 3372 N N . VAL A 1 415 ? -12.305 22.277 44.930 1.00 71.81 415 VAL A N 1
ATOM 3373 C CA . VAL A 1 415 ? -12.017 21.079 45.715 1.00 71.81 415 VAL A CA 1
ATOM 3374 C C . VAL A 1 415 ? -12.366 21.306 47.179 1.00 71.81 415 VAL A C 1
ATOM 3376 O O . VAL A 1 415 ? -11.982 22.309 47.783 1.00 71.81 415 VAL A O 1
ATOM 3379 N N . THR A 1 416 ? -13.099 20.357 47.751 1.00 70.06 416 THR A N 1
ATOM 3380 C CA . THR A 1 416 ? -13.567 20.384 49.138 1.00 70.06 416 THR A CA 1
ATOM 3381 C C . THR A 1 416 ? -13.465 19.000 49.766 1.00 70.06 416 THR A C 1
ATOM 3383 O O . THR A 1 416 ? -13.594 17.993 49.082 1.00 70.06 416 THR A O 1
ATOM 3386 N N . LYS A 1 417 ? -13.252 18.913 51.079 1.00 71.94 417 LYS A N 1
ATOM 3387 C CA . LYS A 1 417 ? -13.411 17.658 51.837 1.00 71.94 417 LYS A CA 1
ATOM 3388 C C . LYS A 1 417 ? -14.852 17.469 52.334 1.00 71.94 417 LYS A C 1
ATOM 3390 O O . LYS A 1 417 ? -15.188 16.385 52.798 1.00 71.94 417 LYS A O 1
ATOM 3395 N N . ASN A 1 418 ? -15.713 18.480 52.195 1.00 71.38 418 ASN A N 1
ATOM 3396 C CA . ASN A 1 418 ? -17.093 18.448 52.657 1.00 71.38 418 ASN A CA 1
ATOM 3397 C C . ASN A 1 418 ? -18.039 17.858 51.582 1.00 71.38 418 ASN A C 1
ATOM 3399 O O . ASN A 1 418 ? -18.247 18.476 50.535 1.00 71.38 418 ASN A O 1
ATOM 3403 N N . PRO A 1 419 ? -18.674 16.694 51.822 1.00 67.62 419 PRO A N 1
ATOM 3404 C CA . PRO A 1 419 ? -19.639 16.119 50.888 1.00 67.62 419 PRO A CA 1
ATOM 3405 C C . PRO A 1 419 ? -20.893 16.973 50.683 1.00 67.62 419 PRO A C 1
ATOM 3407 O O . PRO A 1 419 ? -21.536 16.861 49.640 1.00 67.62 419 PRO A O 1
ATOM 3410 N N . THR A 1 420 ? -21.323 17.757 51.663 1.00 67.81 420 THR A N 1
ATOM 3411 C CA . THR A 1 420 ? -22.598 18.484 51.580 1.00 67.81 420 THR A CA 1
ATOM 3412 C C . THR A 1 420 ? -22.441 19.870 50.966 1.00 67.81 420 THR A C 1
ATOM 3414 O O . THR A 1 420 ? -23.442 20.551 50.750 1.00 67.81 420 THR A O 1
ATOM 3417 N N . PHE A 1 421 ? -21.212 20.255 50.616 1.00 68.00 421 PHE A N 1
ATOM 3418 C CA . PHE A 1 421 ? -20.904 21.545 50.026 1.00 68.00 421 PHE A CA 1
ATOM 3419 C C . PHE A 1 421 ? -21.705 21.797 48.736 1.00 68.00 421 PHE A C 1
ATOM 3421 O O . PHE A 1 421 ? -21.753 20.965 47.822 1.00 68.00 421 PHE A O 1
ATOM 3428 N N . ARG A 1 422 ? -22.350 22.967 48.662 1.00 60.44 422 ARG A N 1
ATOM 3429 C CA . ARG A 1 422 ? -23.122 23.430 47.504 1.00 60.44 422 ARG A CA 1
ATOM 3430 C C . ARG A 1 422 ? -22.744 24.871 47.190 1.00 60.44 422 ARG A C 1
ATOM 3432 O O . ARG A 1 422 ? -22.850 25.735 48.048 1.00 60.44 422 ARG A O 1
ATOM 3439 N N . PHE A 1 423 ? -22.359 25.114 45.941 1.00 61.12 423 PHE A N 1
ATOM 3440 C CA . PHE A 1 423 ? -22.149 26.464 45.420 1.00 61.12 423 PHE A CA 1
ATOM 3441 C C . PHE A 1 423 ? -23.496 27.108 45.083 1.00 61.12 423 PHE A C 1
ATOM 3443 O O . PHE A 1 423 ? -24.260 26.515 44.313 1.00 61.12 423 PHE A O 1
ATOM 3450 N N . ILE A 1 424 ? -23.767 28.299 45.627 1.00 57.28 424 ILE A N 1
ATOM 3451 C CA . ILE A 1 424 ? -24.994 29.061 45.350 1.00 57.28 424 ILE A CA 1
ATOM 3452 C C . ILE A 1 424 ? -24.738 30.097 44.238 1.00 57.28 424 ILE A C 1
ATOM 3454 O O . ILE A 1 424 ? -25.589 30.233 43.361 1.00 57.28 424 ILE A O 1
ATOM 3458 N N . ASN A 1 425 ? -23.559 30.743 44.190 1.00 56.69 425 ASN A N 1
ATOM 3459 C CA . ASN A 1 425 ? -23.166 31.677 43.114 1.00 56.69 425 ASN A CA 1
ATOM 3460 C C . ASN A 1 425 ? -21.640 31.685 42.825 1.00 56.69 425 ASN A C 1
ATOM 3462 O O . ASN A 1 425 ? -20.850 31.406 43.718 1.00 56.69 425 ASN A O 1
ATOM 3466 N N . LYS A 1 426 ? -21.198 32.044 41.605 1.00 52.50 426 LYS A N 1
ATOM 3467 C CA . LYS A 1 426 ? -19.774 32.132 41.195 1.00 52.50 426 LYS A CA 1
ATOM 3468 C C . LYS A 1 426 ? -18.929 33.012 42.130 1.00 52.50 426 LYS A C 1
ATOM 3470 O O . LYS A 1 426 ? -17.760 32.701 42.366 1.00 52.50 426 LYS A O 1
ATOM 3475 N N . ASP A 1 427 ? -19.544 34.067 42.662 1.00 53.50 427 ASP A N 1
ATOM 3476 C CA . ASP A 1 427 ? -18.915 35.074 43.522 1.00 53.50 427 ASP A CA 1
ATOM 3477 C C . ASP A 1 427 ? -19.036 34.767 45.025 1.00 53.50 427 ASP A C 1
ATOM 3479 O O . ASP A 1 427 ? -18.601 35.578 45.843 1.00 53.50 427 ASP A O 1
ATOM 3483 N N . ASP A 1 428 ? -19.583 33.603 45.416 1.00 55.88 428 ASP A N 1
ATOM 3484 C CA . ASP A 1 428 ? -19.590 33.191 46.824 1.00 55.88 428 ASP A CA 1
ATOM 3485 C C . ASP A 1 428 ? -18.148 33.029 47.333 1.00 55.88 428 ASP A C 1
ATOM 3487 O O . ASP A 1 428 ? -17.430 32.049 47.091 1.00 55.88 428 ASP A O 1
ATOM 3491 N N . ASN A 1 429 ? -17.718 34.047 48.071 1.00 50.16 429 ASN A N 1
ATOM 3492 C CA . ASN A 1 429 ? -16.531 34.072 48.909 1.00 50.16 429 ASN A CA 1
ATOM 3493 C C . ASN A 1 429 ? -16.898 33.660 50.341 1.00 50.16 429 ASN A C 1
ATOM 3495 O O . ASN A 1 429 ? -16.410 34.257 51.294 1.00 50.16 429 ASN A O 1
ATOM 3499 N N . THR A 1 430 ? -17.752 32.646 50.519 1.00 48.53 430 THR A N 1
ATOM 3500 C CA . THR A 1 430 ? -18.034 32.087 51.846 1.00 48.53 430 THR A CA 1
ATOM 3501 C C . THR A 1 430 ? -16.765 31.445 52.405 1.00 48.53 430 THR A C 1
ATOM 3503 O O . THR A 1 430 ? -16.485 30.270 52.178 1.00 48.53 430 THR A O 1
ATOM 3506 N N . SER A 1 431 ? -15.974 32.250 53.110 1.00 43.66 431 SER A N 1
ATOM 3507 C CA . SER A 1 431 ? -14.938 31.833 54.045 1.00 43.66 431 SER A CA 1
ATOM 3508 C C . SER A 1 431 ? -15.593 31.560 55.399 1.00 43.66 431 SER A C 1
ATOM 3510 O O . SER A 1 431 ? -15.321 32.238 56.387 1.00 43.66 431 SER A O 1
ATOM 3512 N N . SER A 1 432 ? -16.528 30.618 55.444 1.00 40.50 432 SER A N 1
ATOM 3513 C CA . SER A 1 432 ? -16.820 29.944 56.703 1.00 40.50 432 SER A CA 1
ATOM 3514 C C . SER A 1 432 ? -15.902 28.729 56.791 1.00 40.50 432 SER A C 1
ATOM 3516 O O . SER A 1 432 ? -15.474 28.192 55.770 1.00 40.50 432 SER A O 1
ATOM 3518 N N . GLU A 1 433 ? -15.580 28.306 58.006 1.00 44.19 433 GLU A N 1
ATOM 3519 C CA . GLU A 1 433 ? -14.648 27.219 58.341 1.00 44.19 433 GLU A CA 1
ATOM 3520 C C . GLU A 1 433 ? -15.025 25.836 57.743 1.00 44.19 433 GLU A C 1
ATOM 3522 O O . GLU A 1 433 ? -14.310 24.855 57.931 1.00 44.19 433 GLU A O 1
ATOM 3527 N N . ASP A 1 434 ? -16.069 25.768 56.909 1.00 42.66 434 ASP A N 1
ATOM 3528 C CA . ASP A 1 434 ? -16.533 24.598 56.168 1.00 42.66 434 ASP A CA 1
ATOM 3529 C C . ASP A 1 434 ? -16.019 24.550 54.711 1.00 42.66 434 ASP A C 1
ATOM 3531 O O . ASP A 1 434 ? -16.761 24.538 53.730 1.00 42.66 434 ASP A O 1
ATOM 3535 N N . ILE A 1 435 ? -14.694 24.425 54.600 1.00 52.47 435 ILE A N 1
ATOM 3536 C CA . ILE A 1 435 ? -13.963 23.658 53.577 1.00 52.47 435 ILE A CA 1
ATOM 3537 C C . ILE A 1 435 ? -14.265 24.006 52.094 1.00 52.47 435 ILE A C 1
ATOM 3539 O O . ILE A 1 435 ? -14.791 23.184 51.348 1.00 52.47 435 ILE A O 1
ATOM 3543 N N . ILE A 1 436 ? -13.793 25.144 51.583 1.00 50.97 436 ILE A N 1
ATOM 3544 C CA . ILE A 1 436 ? -13.325 25.248 50.181 1.00 50.97 436 ILE A CA 1
ATOM 3545 C C . ILE A 1 436 ? -11.819 25.454 50.257 1.00 50.97 436 ILE A C 1
ATOM 3547 O O . ILE A 1 436 ? -11.377 26.494 50.733 1.00 50.97 436 ILE A O 1
ATOM 3551 N N . VAL A 1 437 ? -11.022 24.478 49.819 1.00 51.66 437 VAL A N 1
ATOM 3552 C CA . VAL A 1 437 ? -9.572 24.531 50.077 1.00 51.66 437 VAL A CA 1
ATOM 3553 C C . VAL A 1 437 ? -8.818 25.310 48.997 1.00 51.66 437 VAL A C 1
ATOM 3555 O O . VAL A 1 437 ? -7.821 25.952 49.299 1.00 51.66 437 VAL A O 1
ATOM 3558 N N . THR A 1 438 ? -9.284 25.323 47.743 1.00 53.12 438 THR A N 1
ATOM 3559 C CA . THR A 1 438 ? -8.675 26.121 46.657 1.00 53.12 438 THR A CA 1
ATOM 3560 C C . THR A 1 438 ? -9.657 26.305 45.487 1.00 53.12 438 THR A C 1
ATOM 3562 O O . THR A 1 438 ? -10.471 25.421 45.202 1.00 53.12 438 THR A O 1
ATOM 3565 N N . LYS A 1 439 ? -9.576 27.459 44.803 1.00 53.28 439 LYS A N 1
ATOM 3566 C CA . LYS A 1 439 ? -10.343 27.829 43.594 1.00 53.28 439 LYS A CA 1
ATOM 3567 C C . LYS A 1 439 ? -9.396 27.885 42.386 1.00 53.28 439 LYS A C 1
ATOM 3569 O O . LYS A 1 439 ? -8.302 28.423 42.517 1.00 53.28 439 LYS A O 1
ATOM 3574 N N . GLY A 1 440 ? -9.806 27.391 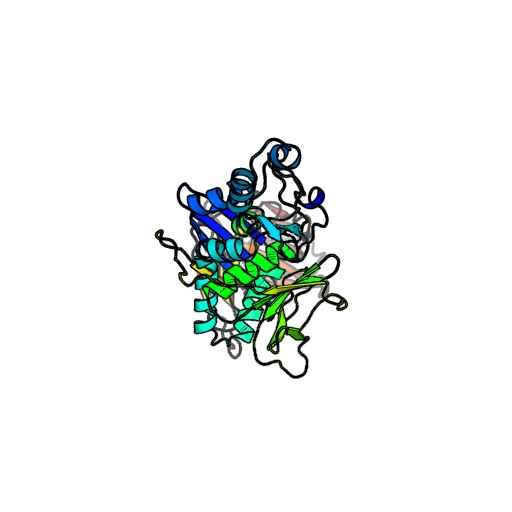41.214 1.00 54.69 440 GLY A N 1
ATOM 3575 C CA . GLY A 1 440 ? -8.985 27.478 39.996 1.00 54.69 440 GLY A CA 1
ATOM 3576 C C . GLY A 1 440 ? -9.790 27.382 38.695 1.00 54.69 440 GLY A C 1
ATOM 3577 O O . GLY A 1 440 ? -10.824 26.713 38.641 1.00 54.69 440 GLY A O 1
ATOM 3578 N N . PHE A 1 441 ? -9.316 28.049 37.637 1.00 49.47 441 PHE A N 1
ATOM 3579 C CA . PHE A 1 441 ? -9.887 27.973 36.284 1.00 49.47 441 PHE A CA 1
ATOM 3580 C C . PHE A 1 441 ? -8.990 27.157 35.349 1.00 49.47 441 PHE A C 1
ATOM 3582 O O . PHE A 1 441 ? -7.794 27.438 35.258 1.00 49.47 441 PHE A O 1
ATOM 3589 N N . LYS A 1 442 ? -9.545 26.148 34.655 1.00 48.59 442 LYS A N 1
ATOM 3590 C CA . LYS A 1 442 ? -8.774 25.316 33.715 1.00 48.59 442 LYS A CA 1
ATOM 3591 C C . LYS A 1 442 ? -8.978 25.851 32.310 1.00 48.59 442 LYS A C 1
ATOM 3593 O O . LYS A 1 442 ? -10.101 25.810 31.814 1.00 48.59 442 LYS A O 1
ATOM 3598 N N . TYR A 1 443 ? -7.880 26.254 31.672 1.00 42.19 443 TYR A N 1
ATOM 3599 C CA . TYR A 1 443 ? -7.813 26.509 30.234 1.00 42.19 443 TYR A CA 1
ATOM 3600 C C . TYR A 1 443 ? -7.129 25.324 29.524 1.00 42.19 443 TYR A C 1
ATOM 3602 O O . TYR A 1 443 ? -5.928 25.300 29.279 1.00 42.19 443 TYR A O 1
ATOM 3610 N N . TYR A 1 444 ? -7.904 24.296 29.221 1.00 37.91 444 TYR A N 1
ATOM 3611 C CA . TYR A 1 444 ? -7.655 23.297 28.187 1.00 37.91 444 TYR A CA 1
ATOM 3612 C C . TYR A 1 444 ? -7.877 23.912 26.795 1.00 37.91 444 TYR A C 1
ATOM 3614 O O . TYR A 1 444 ? -8.940 23.810 26.185 1.00 37.91 444 TYR A O 1
ATOM 3622 N N . ASP A 1 445 ? -6.852 24.564 26.266 1.00 36.41 445 ASP A N 1
ATOM 3623 C CA . ASP A 1 445 ? -6.759 24.780 24.826 1.00 36.41 445 ASP A CA 1
ATOM 3624 C C . ASP A 1 445 ? -6.277 23.472 24.174 1.00 36.41 445 ASP A C 1
ATOM 3626 O O . ASP A 1 445 ? -5.203 22.971 24.503 1.00 36.41 445 ASP A O 1
ATOM 3630 N N . SER A 1 446 ? -7.073 22.911 23.256 1.00 37.66 446 SER A N 1
ATOM 3631 C CA . SER A 1 446 ? -6.753 21.676 22.517 1.00 37.66 446 SER A CA 1
ATOM 3632 C C . SER A 1 446 ? -5.387 21.703 21.808 1.00 37.66 446 SER A C 1
ATOM 3634 O O . SER A 1 446 ? -4.820 20.642 21.556 1.00 37.66 446 SER A O 1
ATOM 3636 N N . LYS A 1 447 ? -4.832 22.894 21.528 1.00 34.16 447 LYS A N 1
ATOM 3637 C CA . LYS A 1 447 ? -3.514 23.071 20.902 1.00 34.16 447 LYS A CA 1
ATOM 3638 C C . LYS A 1 447 ? -2.360 23.148 21.904 1.00 34.16 447 LYS A C 1
ATOM 3640 O O . LYS A 1 447 ? -1.288 22.628 21.610 1.00 34.16 447 LYS A O 1
ATOM 3645 N N . SER A 1 448 ? -2.543 23.766 23.073 1.00 39.47 448 SER A N 1
ATOM 3646 C CA . SER A 1 448 ? -1.459 23.960 24.056 1.00 39.47 448 SER A CA 1
ATOM 3647 C C . SER A 1 448 ? -1.516 23.025 25.263 1.00 39.47 448 SER A C 1
ATOM 3649 O O . SER A 1 448 ? -0.478 22.776 25.866 1.00 39.47 448 SER A O 1
ATOM 3651 N N . GLY A 1 449 ? -2.694 22.481 25.591 1.00 41.91 449 GLY A N 1
ATOM 3652 C CA . GLY A 1 449 ? -3.033 21.685 26.773 1.00 41.91 449 GLY A CA 1
ATOM 3653 C C . GLY A 1 449 ? -2.318 22.141 28.048 1.00 41.91 449 GLY A C 1
ATOM 3654 O O . GLY A 1 449 ? -1.245 21.641 28.333 1.00 41.91 449 GLY A O 1
ATOM 3655 N N . LYS A 1 450 ? -2.896 23.079 28.802 1.00 43.47 450 LYS A N 1
ATOM 3656 C CA . LYS A 1 450 ? -2.403 23.476 30.132 1.00 43.47 450 LYS A CA 1
ATOM 3657 C C . LYS A 1 450 ? -3.353 22.986 31.246 1.00 43.47 450 LYS A C 1
ATOM 3659 O O . LYS A 1 450 ? -4.559 22.829 31.039 1.00 43.47 450 LYS A O 1
ATOM 3664 N N . GLY A 1 451 ? -2.792 22.687 32.418 1.00 47.31 451 GLY A N 1
ATOM 3665 C CA . GLY A 1 451 ? -3.407 21.985 33.550 1.00 47.31 451 GLY A CA 1
ATOM 3666 C C . GLY A 1 451 ? -3.345 22.854 34.803 1.00 47.31 451 GLY A C 1
ATOM 3667 O O . GLY A 1 451 ? -2.613 23.843 34.816 1.00 47.31 451 GLY A O 1
ATOM 3668 N N . ILE A 1 452 ? -4.132 22.537 35.836 1.00 55.34 452 ILE A N 1
ATOM 3669 C CA . ILE A 1 452 ? -4.161 23.309 37.095 1.00 55.34 452 ILE A CA 1
ATOM 3670 C C . ILE A 1 452 ? -3.610 22.465 38.238 1.00 55.34 452 ILE A C 1
ATOM 3672 O O . ILE A 1 452 ? -3.975 21.299 38.381 1.00 55.34 452 ILE A O 1
ATOM 3676 N N . LYS A 1 453 ? -2.836 23.095 39.121 1.00 53.06 453 LYS A N 1
ATOM 3677 C CA . LYS A 1 453 ? -2.427 22.536 40.408 1.00 53.06 453 LYS A CA 1
ATOM 3678 C C . LYS A 1 453 ? -3.285 23.077 41.558 1.00 53.06 453 LYS A C 1
ATOM 3680 O O . LYS A 1 453 ? -3.440 24.286 41.691 1.00 53.06 453 LYS A O 1
ATOM 3685 N N . PHE A 1 454 ? -3.797 22.180 42.392 1.00 54.19 454 PHE A N 1
ATOM 3686 C CA . PHE A 1 454 ? -4.436 22.452 43.678 1.00 54.19 454 PHE A CA 1
ATOM 3687 C C . PHE A 1 454 ? -3.609 21.750 44.769 1.00 54.19 454 PHE A C 1
ATOM 3689 O O . PHE A 1 454 ? -3.435 20.531 44.729 1.00 54.19 454 PHE A O 1
ATOM 3696 N N . ASP A 1 455 ? -3.098 22.499 45.741 1.00 48.88 455 ASP A N 1
ATOM 3697 C CA . ASP A 1 455 ? -2.469 21.939 46.945 1.00 48.88 455 ASP A CA 1
ATOM 3698 C C . ASP A 1 455 ? -3.491 22.040 48.098 1.00 48.88 455 ASP A C 1
ATOM 3700 O O . ASP A 1 455 ? -4.064 23.111 48.297 1.00 48.88 455 ASP A O 1
ATOM 3704 N N . ILE A 1 456 ? -3.791 20.928 48.792 1.00 46.03 456 ILE A N 1
ATOM 3705 C CA . ILE A 1 456 ? -4.938 20.795 49.724 1.00 46.03 456 ILE A CA 1
ATOM 3706 C C . ILE A 1 456 ? -4.571 20.188 51.075 1.00 46.03 456 ILE A C 1
ATOM 3708 O O . ILE A 1 456 ? -4.102 19.021 51.102 1.00 46.03 456 ILE A O 1
#

Sequence (456 aa):
MLPSSINDEIEGYSKNEGTRQEVISDEKYYTYSYKFKDHNNKTRIWTWNAPRKESDKMINDFGIPEEILKKTSISRLDRNKIYHDGYFHIDKNTGYLSINYNLLINDSRSLVAGIADIVISIAKEEKLNMRDVVDLILAFCQDIPYGIPQRILNGKFTNGFAPPPLSLKNKWSDCDSKAVLFASIYHAITSESIVLINTPGHLFVGISTTPGPYDNTISFRGKKYIIAEQTGTKKVYLGHTSLTYKKPKMIFPVVLEDKYVRPRLPIFSESKVLGGNSVNIILKENNKKILGKYNIYCRYNTVGSFYKQIGKLKPQSNHSLVFSTTKFSKFVEIMVNHNVDGYYFPETKIDMSNEDDYVVDFSDDKCIFVKSKDNQSFYLHTFDLERNKSKFKRMLKTDENGLCRVILPNGYYYVTKNPTFRFINKDDNTSSEDIIVTKGFKYYDSKSGKGIKFDI